Protein AF-0000000070907127 (afdb_homodimer)

Secondary structure (DSSP, 8-state):
--------------EEEEEEEEE-SS-EEEEEEEEETTS-SPEEEEEEEESPPSEEEEEEEES----EEEETTS-SBP----SS----HHHHHHHTTS--TTEEEEEEE-TTSEEEEEEEESS--HHHHTTSEEEEEEEPPTTTS----EEEEEEEEE-S---SS-TTB-TTTS-B---------------TT----------/--------------EEEEEEEEE-SS-EEEEEEEEETTS-SPEEEEEEEESPPSEEEEEEEES----EEEETTS-SBP----SS----HHHHHHHTTS--TTEEEEEEE-TTSEEEEEEEESS--HHHHTTSEEEEEEEPPTTTS----EEEEEEEEE-S---SS-TTB-TTTS-B---------------------------

Foldseek 3Di:
DPPPPVPPPPPQQFKFKKKWFWDDPQKTWMKIWIDGPVLPDWIKIKIKMARAAAFKKWKFWADAQDQVVFPVPQHGGAAQPQVDDPPDPVVCVVVVPPCSLRTPDMFGAHNRRITIDMDTGSRDDLVNRARIKMWIFHQQDPVPRDGPHTDGITGMHTDLAHDPVQVLQPSVRRGRNPPPPPPPPPPPPPVPPPPPVPVPPPD/DPPPPPPPPPPQQFKFKKKWFWDDPQKTWMKIWIDGPVLQDWIKIKIKMARAAAFKKWKFWADAQDQVVFPVPQHGGAAQPQVDDPPDPVVCVVVVPPCSLRTPDMFGAHNRRITIDMDTGSRDDLVNRARIKMWIFHQQDPVPRDGPHTDGITGMHTDLAHDPVQVLQPSVRRGRPPPPPPPPPPPPCPVVPPPPPPVPPDD

Solvent-accessible surface area (backbone atoms only — not comparable to full-atom values): 22478 Å² total; per-residue (Å²): 135,78,76,73,73,65,74,77,69,77,69,67,58,56,51,50,31,30,30,23,56,33,78,50,95,61,39,33,34,42,36,36,36,38,27,46,65,83,72,79,49,50,22,36,38,38,36,41,39,36,54,45,73,58,42,51,22,42,34,28,30,21,56,16,26,26,52,90,60,42,46,75,44,14,66,57,66,24,70,49,72,58,83,63,79,79,59,51,77,70,46,45,63,60,44,68,70,71,66,42,53,22,56,71,55,71,46,70,27,36,90,83,10,38,35,75,49,76,50,73,36,81,69,54,49,68,86,77,42,50,6,8,15,45,34,34,30,33,61,41,34,88,84,74,61,52,41,89,46,65,72,39,50,19,42,24,11,31,30,70,61,53,57,80,88,46,67,40,35,30,61,88,67,39,17,70,58,64,72,66,77,79,62,80,68,76,69,77,68,68,72,74,60,76,71,74,71,72,74,70,76,80,120,135,79,74,72,73,66,75,77,70,77,70,69,57,56,53,49,30,31,31,23,55,33,77,50,96,61,39,32,36,43,35,34,37,39,26,46,66,84,71,79,50,50,22,36,38,38,37,41,39,36,52,45,74,58,42,51,22,44,36,27,30,20,56,16,24,26,52,91,59,42,47,75,43,13,67,56,64,24,68,51,72,58,82,66,79,76,59,52,78,70,46,45,64,61,45,68,72,69,66,44,54,21,57,71,55,72,45,67,26,36,91,83,11,39,34,76,49,75,50,74,34,81,70,57,48,68,87,76,42,50,7,8,16,45,35,33,29,33,61,41,34,87,86,72,63,52,40,89,46,64,74,40,49,17,42,24,12,31,29,72,59,52,56,80,88,46,65,40,35,30,61,89,66,41,19,68,57,63,68,64,76,79,61,76,69,76,69,79,67,69,72,75,58,77,69,75,68,70,76,72,76,76,130

Structure (mmCIF, N/CA/C/O backbone):
data_AF-0000000070907127-model_v1
#
loop_
_entity.id
_entity.type
_entity.pdbx_description
1 polymer 'Superoxide dismutase copper/zinc binding domain-containing protein'
#
loop_
_atom_site.group_PDB
_atom_site.id
_atom_site.type_symbol
_atom_site.label_atom_id
_atom_site.label_alt_id
_atom_site.label_comp_id
_atom_site.label_asym_id
_atom_site.label_entity_id
_atom_site.label_seq_id
_atom_site.pdbx_PDB_ins_code
_atom_site.Cartn_x
_atom_site.Cartn_y
_atom_site.Cartn_z
_atom_site.occupancy
_atom_site.B_iso_or_equiv
_atom_site.auth_seq_id
_atom_site.auth_comp_id
_atom_site.auth_asym_id
_atom_site.auth_atom_id
_atom_site.pdbx_PDB_model_num
ATOM 1 N N . MET A 1 1 ? 32.25 -27.297 39.188 1 33.88 1 MET A N 1
ATOM 2 C CA . MET A 1 1 ? 32.5 -26.453 38 1 33.88 1 MET A CA 1
ATOM 3 C C . MET A 1 1 ? 31.391 -26.609 37 1 33.88 1 MET A C 1
ATOM 5 O O . MET A 1 1 ? 31.422 -27.516 36.156 1 33.88 1 MET A O 1
ATOM 9 N N . PHE A 1 2 ? 30.141 -26.375 37.344 1 38.31 2 PHE A N 1
ATOM 10 C CA . PHE A 1 2 ? 28.938 -26.5 36.531 1 38.31 2 PHE A CA 1
ATOM 11 C C . PHE A 1 2 ? 28.984 -25.547 35.344 1 38.31 2 PHE A C 1
ATOM 13 O O . PHE A 1 2 ? 29.266 -24.359 35.5 1 38.31 2 PHE A O 1
ATOM 20 N N . ALA A 1 3 ? 29.438 -26.109 34.219 1 32.41 3 ALA A N 1
ATOM 21 C CA . ALA A 1 3 ? 29.312 -25.391 32.969 1 32.41 3 ALA A CA 1
ATOM 22 C C . ALA A 1 3 ? 27.953 -24.719 32.844 1 32.41 3 ALA A C 1
ATOM 24 O O . ALA A 1 3 ? 26.922 -25.391 32.938 1 32.41 3 ALA A O 1
ATOM 25 N N . LYS A 1 4 ? 27.781 -23.5 33.375 1 36.31 4 LYS A N 1
ATOM 26 C CA . LYS A 1 4 ? 26.641 -22.656 33 1 36.31 4 LYS A CA 1
ATOM 27 C C . LYS A 1 4 ? 26.266 -22.812 31.547 1 36.31 4 LYS A C 1
ATOM 29 O O . LYS A 1 4 ? 27.078 -22.5 30.656 1 36.31 4 LYS A O 1
ATOM 34 N N . THR A 1 5 ? 25.672 -23.984 31.188 1 36.53 5 THR A N 1
ATOM 35 C CA . THR A 1 5 ? 25.078 -24 29.844 1 36.53 5 THR A CA 1
ATOM 36 C C . THR A 1 5 ? 24.422 -22.6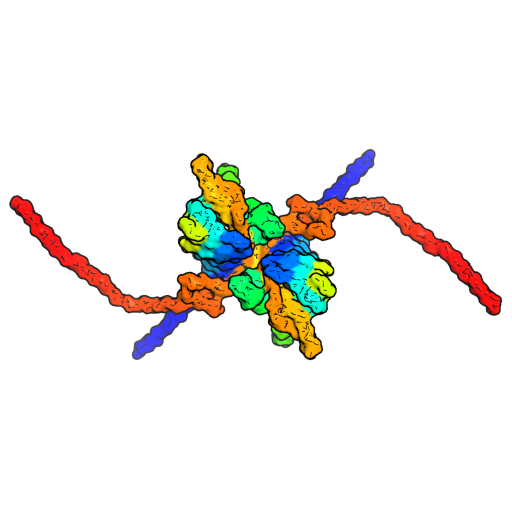56 29.547 1 36.53 5 THR A C 1
ATOM 38 O O . THR A 1 5 ? 23.5 -22.234 30.25 1 36.53 5 THR A O 1
ATOM 41 N N . GLN A 1 6 ? 25.266 -21.672 29.219 1 35.69 6 GLN A N 1
ATOM 42 C CA . GLN A 1 6 ? 24.672 -20.438 28.719 1 35.69 6 GLN A CA 1
ATOM 43 C C . GLN A 1 6 ? 23.453 -20.734 27.844 1 35.69 6 GLN A C 1
ATOM 45 O O . GLN A 1 6 ? 23.5 -21.625 26.984 1 35.69 6 GLN A O 1
ATOM 50 N N . PRO A 1 7 ? 22.234 -20.609 28.312 1 40.16 7 PRO A N 1
ATOM 51 C CA . PRO A 1 7 ? 21.109 -20.734 27.391 1 40.16 7 PRO A CA 1
ATOM 52 C C . PRO A 1 7 ? 21.406 -20.141 26.016 1 40.16 7 PRO A C 1
ATOM 54 O O . PRO A 1 7 ? 22.109 -19.125 25.922 1 40.16 7 PRO A O 1
ATOM 57 N N . ASN A 1 8 ? 21.922 -20.953 25.078 1 36.94 8 ASN A N 1
ATOM 58 C CA . ASN A 1 8 ? 21.984 -20.484 23.703 1 36.94 8 ASN A CA 1
ATOM 59 C C . ASN A 1 8 ? 20.844 -19.531 23.391 1 36.94 8 ASN A C 1
ATOM 61 O O . ASN A 1 8 ? 19.672 -19.906 23.422 1 36.94 8 ASN A O 1
ATOM 65 N N . SER A 1 9 ? 20.734 -18.375 23.922 1 39.22 9 SER A N 1
ATOM 66 C CA . SER A 1 9 ? 19.812 -17.312 23.531 1 39.22 9 SER A CA 1
ATOM 67 C C . SER A 1 9 ? 19.547 -17.328 22.031 1 39.22 9 SER A C 1
ATOM 69 O O . SER A 1 9 ? 20.469 -17.156 21.219 1 39.22 9 SER A O 1
ATOM 71 N N . SER A 1 10 ? 18.891 -18.359 21.484 1 42.34 10 SER A N 1
ATOM 72 C CA . SER A 1 10 ? 18.453 -18.297 20.094 1 42.34 10 SER A CA 1
ATOM 73 C C . SER A 1 10 ? 18.156 -16.875 19.656 1 42.34 10 SER A C 1
ATOM 75 O O . SER A 1 10 ? 17.219 -16.25 20.141 1 42.34 10 SER A O 1
ATOM 77 N N . ALA A 1 11 ? 19.078 -16.031 19.359 1 47.44 11 ALA A N 1
ATOM 78 C CA . ALA A 1 11 ? 19.078 -14.625 18.938 1 47.44 11 ALA A CA 1
ATOM 79 C C . ALA A 1 11 ? 18 -14.359 17.906 1 47.44 11 ALA A C 1
ATOM 81 O O . ALA A 1 11 ? 17.703 -15.211 17.062 1 47.44 11 ALA A O 1
ATOM 82 N N . CYS A 1 12 ? 16.891 -13.773 18.297 1 57.88 12 CYS A N 1
ATOM 83 C CA . CYS A 1 12 ? 15.82 -13.281 17.438 1 57.88 12 CYS A CA 1
ATOM 84 C C . CYS A 1 12 ? 16.391 -12.711 16.141 1 57.88 12 CYS A C 1
ATOM 86 O O . CYS A 1 12 ? 17.203 -11.789 16.172 1 57.88 12 CYS A O 1
ATOM 88 N N . VAL A 1 13 ? 16.469 -13.562 15.039 1 66.19 13 VAL A N 1
ATOM 89 C CA . VAL A 1 13 ? 16.922 -13.07 13.742 1 66.19 13 VAL A CA 1
ATOM 90 C C . VAL A 1 13 ? 15.992 -11.969 13.242 1 66.19 13 VAL A C 1
ATOM 92 O O . VAL A 1 13 ? 14.773 -12.133 13.258 1 66.19 13 VAL A O 1
ATOM 95 N N . PRO A 1 14 ? 16.438 -10.852 13.023 1 78.06 14 PRO A N 1
ATOM 96 C CA . PRO A 1 14 ? 15.602 -9.773 12.5 1 78.06 14 PRO A CA 1
ATOM 97 C C . PRO A 1 14 ? 14.922 -10.133 11.18 1 78.06 14 PRO A C 1
ATOM 99 O O . PRO A 1 14 ? 15.562 -10.719 10.305 1 78.06 14 PRO A O 1
ATOM 102 N N . MET A 1 15 ? 13.578 -9.992 11.133 1 85.69 15 MET A N 1
ATOM 103 C CA . MET A 1 15 ? 12.797 -10.312 9.945 1 85.69 15 MET A CA 1
ATOM 104 C C . MET A 1 15 ? 12.141 -9.055 9.367 1 85.69 15 MET A C 1
ATOM 106 O O . MET A 1 15 ? 11.773 -8.148 10.117 1 85.69 15 MET A O 1
ATOM 110 N N . THR A 1 16 ? 12.141 -8.953 8.062 1 91 16 THR A N 1
ATOM 111 C CA . THR A 1 16 ? 11.305 -7.977 7.371 1 91 16 THR A CA 1
ATOM 112 C C . THR A 1 16 ? 9.961 -8.594 6.98 1 91 16 THR A C 1
ATOM 114 O O . THR A 1 16 ? 9.922 -9.68 6.402 1 91 16 THR A O 1
ATOM 117 N N . ILE A 1 17 ? 8.883 -7.965 7.422 1 93.69 17 ILE A N 1
ATOM 118 C CA . ILE A 1 17 ? 7.535 -8.477 7.18 1 93.69 17 ILE A CA 1
ATOM 119 C C . ILE A 1 17 ? 6.746 -7.48 6.336 1 93.69 17 ILE A C 1
ATOM 121 O O . ILE A 1 17 ? 6.816 -6.273 6.566 1 93.69 17 ILE A O 1
ATOM 125 N N . ALA A 1 18 ? 6.035 -8 5.379 1 96.81 18 ALA A N 1
ATOM 126 C CA . ALA A 1 18 ? 5.145 -7.195 4.547 1 96.81 18 ALA A CA 1
ATOM 127 C C . ALA A 1 18 ? 3.797 -7.883 4.359 1 96.81 18 ALA A C 1
ATOM 129 O O . ALA A 1 18 ? 3.656 -9.078 4.637 1 96.81 18 ALA A O 1
ATOM 130 N N . VAL A 1 19 ? 2.822 -7.078 3.959 1 97.69 19 VAL A N 1
ATOM 131 C CA . VAL A 1 19 ? 1.475 -7.602 3.764 1 97.69 19 VAL A CA 1
ATOM 132 C C . VAL A 1 19 ? 0.818 -6.91 2.57 1 97.69 19 VAL A C 1
ATOM 134 O O . VAL A 1 19 ? 1.073 -5.73 2.312 1 97.69 19 VAL A O 1
ATOM 137 N N . ALA A 1 20 ? 0.044 -7.582 1.874 1 98.25 20 ALA A N 1
ATOM 138 C CA . ALA A 1 20 ? -0.856 -7.074 0.843 1 98.25 20 ALA A CA 1
ATOM 139 C C . ALA A 1 20 ? -2.289 -7.539 1.087 1 98.25 20 ALA A C 1
ATOM 141 O O . ALA A 1 20 ? -2.549 -8.742 1.2 1 98.25 20 ALA A O 1
ATOM 142 N N . GLU A 1 21 ? -3.178 -6.602 1.126 1 97.31 21 GLU A N 1
ATOM 143 C CA . GLU A 1 21 ? -4.566 -6.934 1.434 1 97.31 21 GLU A CA 1
ATOM 144 C C . GLU A 1 21 ? -5.48 -6.637 0.249 1 97.31 21 GLU A C 1
ATOM 146 O O . GLU A 1 21 ? -5.547 -5.5 -0.22 1 97.31 21 GLU A O 1
ATOM 151 N N . PHE A 1 22 ? -6.109 -7.699 -0.239 1 96.94 22 PHE A N 1
ATOM 152 C CA . PHE A 1 22 ? -7.184 -7.535 -1.209 1 96.94 22 PHE A CA 1
ATOM 153 C C . PHE A 1 22 ? -8.484 -7.129 -0.518 1 96.94 22 PHE A C 1
ATOM 155 O O . PHE A 1 22 ? -8.977 -7.844 0.356 1 96.94 22 PHE A O 1
ATOM 162 N N . LYS A 1 23 ? -9.039 -5.992 -0.973 1 92.56 23 LYS A N 1
ATOM 163 C CA . LYS A 1 23 ? -10.219 -5.457 -0.309 1 92.56 23 LYS A CA 1
ATOM 164 C C . LYS A 1 23 ? -11.336 -5.188 -1.312 1 92.56 23 LYS A C 1
ATOM 166 O O . LYS A 1 23 ? -12.188 -4.32 -1.089 1 92.56 23 LYS A O 1
ATOM 171 N N . GLY A 1 24 ? -11.375 -5.816 -2.332 1 89.81 24 GLY A N 1
ATOM 172 C CA . GLY A 1 24 ? -12.406 -5.598 -3.328 1 89.81 24 GLY A CA 1
ATOM 173 C C . GLY A 1 24 ? -13.734 -6.23 -2.959 1 89.81 24 GLY A C 1
ATOM 174 O O . GLY A 1 24 ? -13.812 -7.027 -2.02 1 89.81 24 GLY A O 1
ATOM 175 N N . PRO A 1 25 ? -14.742 -5.832 -3.629 1 90 25 PRO A N 1
ATOM 176 C CA . PRO A 1 25 ? -16.078 -6.367 -3.346 1 90 25 PRO A CA 1
ATOM 177 C C . PRO A 1 25 ? -16.172 -7.867 -3.617 1 90 25 PRO A C 1
ATOM 179 O O . PRO A 1 25 ? -16.922 -8.57 -2.928 1 90 25 PRO A O 1
ATOM 182 N N . ASP A 1 26 ? -15.453 -8.359 -4.562 1 93.12 26 ASP A N 1
ATOM 183 C CA . ASP A 1 26 ? -15.555 -9.773 -4.918 1 93.12 26 ASP A CA 1
ATOM 184 C C . ASP A 1 26 ? -14.383 -10.562 -4.344 1 93.12 26 ASP A C 1
ATOM 186 O O . ASP A 1 26 ? -14.578 -11.594 -3.693 1 93.12 26 ASP A O 1
ATOM 190 N N . VAL A 1 27 ? -13.227 -10.023 -4.57 1 96.44 27 VAL A N 1
ATOM 191 C CA . VAL A 1 27 ? -12.008 -10.711 -4.152 1 96.44 27 VAL A CA 1
ATOM 192 C C . VAL A 1 27 ? -11.477 -10.086 -2.867 1 96.44 27 VAL A C 1
ATOM 194 O O . VAL A 1 27 ? -11.242 -8.875 -2.811 1 96.44 27 VAL A O 1
ATOM 197 N N . HIS A 1 28 ? -11.32 -10.859 -1.844 1 96.69 28 HIS A N 1
ATOM 198 C CA . HIS A 1 28 ? -10.758 -10.406 -0.574 1 96.69 28 HIS A CA 1
ATOM 199 C C . HIS A 1 28 ? -9.773 -11.43 -0.014 1 96.69 28 HIS A C 1
ATOM 201 O O . HIS A 1 28 ? -9.852 -12.617 -0.341 1 96.69 28 HIS A O 1
ATOM 207 N N . GLY A 1 29 ? -8.805 -10.938 0.742 1 96.62 29 GLY A N 1
ATOM 208 C CA . GLY A 1 29 ? -7.816 -11.82 1.335 1 96.62 29 GLY A CA 1
ATOM 209 C C . GLY A 1 29 ? -6.504 -11.117 1.647 1 96.62 29 GLY A C 1
ATOM 210 O O . GLY A 1 29 ? -6.414 -9.891 1.57 1 96.62 29 GLY A O 1
ATOM 211 N N . VAL A 1 30 ? -5.535 -11.961 2.1 1 96.75 30 VAL A N 1
ATOM 212 C CA . VAL A 1 30 ? -4.273 -11.398 2.572 1 96.75 30 VAL A CA 1
ATOM 213 C C . VAL A 1 30 ? -3.107 -12.242 2.061 1 96.75 30 VAL A C 1
ATOM 215 O O . VAL A 1 30 ? -3.186 -13.469 2.043 1 96.75 30 VAL A O 1
ATOM 218 N N . VAL A 1 31 ? -2.111 -11.586 1.632 1 97.19 31 VAL A N 1
ATOM 219 C CA . VAL A 1 31 ? -0.814 -12.188 1.335 1 97.19 31 VAL A CA 1
ATOM 220 C C . VAL A 1 31 ? 0.24 -11.641 2.295 1 97.19 31 VAL A C 1
ATOM 222 O O . VAL A 1 31 ? 0.372 -10.43 2.457 1 97.19 31 VAL A O 1
ATOM 225 N N . ARG A 1 32 ? 0.976 -12.492 2.922 1 96.31 32 ARG A N 1
ATOM 226 C CA . ARG A 1 32 ? 2.041 -12.078 3.828 1 96.31 32 ARG A CA 1
ATOM 227 C C . ARG A 1 32 ? 3.404 -12.523 3.312 1 96.31 32 ARG A C 1
ATOM 229 O O . ARG A 1 32 ? 3.547 -13.641 2.809 1 96.31 32 ARG A O 1
ATOM 236 N N . PHE A 1 33 ? 4.355 -11.688 3.477 1 94.38 33 PHE A N 1
ATOM 237 C CA . PHE A 1 33 ? 5.75 -11.938 3.125 1 94.38 33 PHE A CA 1
ATOM 238 C C . PHE A 1 33 ? 6.641 -11.859 4.359 1 94.38 33 PHE A C 1
ATOM 240 O O . PHE A 1 33 ? 6.457 -10.992 5.211 1 94.38 33 PHE A O 1
ATOM 247 N N . ALA A 1 34 ? 7.586 -12.719 4.422 1 91.62 34 ALA A N 1
ATOM 248 C CA . ALA A 1 34 ? 8.57 -12.695 5.5 1 91.62 34 ALA A CA 1
ATOM 249 C C . ALA A 1 34 ? 9.953 -13.086 4.992 1 91.62 34 ALA A C 1
ATOM 251 O O . ALA A 1 34 ? 10.094 -14.031 4.215 1 91.62 34 ALA A O 1
ATOM 252 N N . GLN A 1 35 ? 10.891 -12.328 5.41 1 89.94 35 GLN A N 1
ATOM 253 C CA . GLN A 1 35 ? 12.258 -12.555 4.965 1 89.94 35 GLN A CA 1
ATOM 254 C C . GLN A 1 35 ? 13.258 -12.18 6.051 1 89.94 35 GLN A C 1
ATOM 256 O O . GLN A 1 35 ? 13.133 -11.125 6.684 1 89.94 35 GLN A O 1
ATOM 261 N N . GLU A 1 36 ? 14.227 -13.016 6.199 1 83.38 36 GLU A N 1
ATOM 262 C CA . GLU A 1 36 ? 15.289 -12.711 7.152 1 83.38 36 GLU A CA 1
ATOM 263 C C . GLU A 1 36 ? 16.203 -11.609 6.621 1 83.38 36 GLU A C 1
ATOM 265 O O . GLU A 1 36 ? 16.531 -11.586 5.434 1 83.38 36 GLU A O 1
ATOM 270 N N . ASN A 1 37 ? 16.625 -10.672 7.465 1 77.06 37 ASN A N 1
ATOM 271 C CA . ASN A 1 37 ? 17.422 -9.523 7.062 1 77.06 37 ASN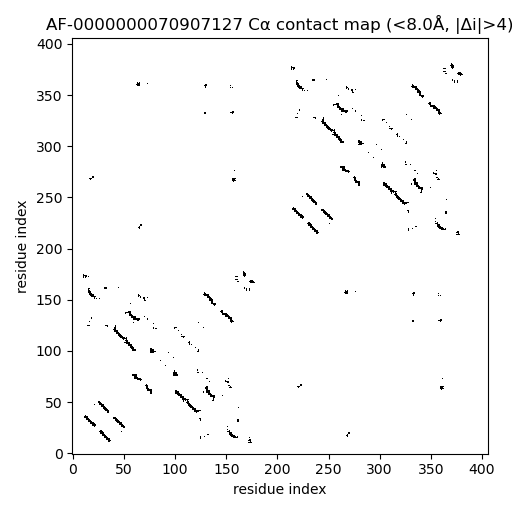 A CA 1
ATOM 272 C C . ASN A 1 37 ? 18.844 -9.945 6.672 1 77.06 37 ASN A C 1
ATOM 274 O O . ASN A 1 37 ? 19.562 -9.18 6.047 1 77.06 37 ASN A O 1
ATOM 278 N N . SER A 1 38 ? 19.25 -11.062 7.008 1 66.19 38 SER A N 1
ATOM 279 C CA . SER A 1 38 ? 20.609 -11.477 6.688 1 66.19 38 SER A CA 1
ATOM 280 C C . SER A 1 38 ? 20.812 -11.602 5.18 1 66.19 38 SER A C 1
ATOM 282 O O . SER A 1 38 ? 21.953 -11.625 4.699 1 66.19 38 SER A O 1
ATOM 284 N N . GLY A 1 39 ? 19.828 -11.281 4.273 1 61.47 39 GLY A N 1
ATOM 285 C CA . GLY A 1 39 ? 19.891 -11.312 2.82 1 61.47 39 GLY A CA 1
ATOM 286 C C . GLY A 1 39 ? 20.078 -12.711 2.26 1 61.47 39 GLY A C 1
ATOM 287 O O . GLY A 1 39 ? 20.094 -12.898 1.042 1 61.47 39 GLY A O 1
ATOM 288 N N . LEU A 1 40 ? 20.297 -13.641 3.1 1 59.34 40 LEU A N 1
ATOM 289 C CA . LEU A 1 40 ? 20.641 -14.977 2.627 1 59.34 40 LEU A CA 1
ATOM 290 C C . LEU A 1 40 ? 19.391 -15.836 2.48 1 59.34 40 LEU A C 1
ATOM 292 O O . LEU A 1 40 ? 19.438 -16.922 1.898 1 59.34 40 LEU A O 1
ATOM 296 N N . GLN A 1 41 ? 18.297 -15.234 2.902 1 67.44 41 GLN A N 1
ATOM 297 C CA . GLN A 1 41 ? 17.188 -16.188 2.963 1 67.44 41 GLN A CA 1
ATOM 298 C C . GLN A 1 41 ? 16.094 -15.82 1.961 1 67.44 41 GLN A C 1
ATOM 300 O O . GLN A 1 41 ? 15.906 -14.641 1.642 1 67.44 41 GLN A O 1
ATOM 305 N N . GLU A 1 42 ? 15.43 -16.906 1.527 1 85.75 42 GLU A N 1
ATOM 306 C CA . GLU A 1 42 ? 14.281 -16.828 0.628 1 85.75 42 GLU A CA 1
ATOM 307 C C . GLU A 1 42 ? 13.117 -16.094 1.275 1 85.75 42 GLU A C 1
ATOM 309 O O . GLU A 1 42 ? 13 -16.062 2.502 1 85.75 42 GLU A O 1
ATOM 314 N N . CYS A 1 43 ? 12.414 -15.484 0.548 1 91.19 43 CYS A N 1
ATOM 315 C CA . CYS A 1 43 ? 11.188 -14.828 1 1 91.19 43 CYS A CA 1
ATOM 316 C C . CYS A 1 43 ? 10.055 -15.836 1.133 1 91.19 43 CYS A C 1
ATOM 318 O O . CYS A 1 43 ? 9.727 -16.547 0.177 1 91.19 43 CYS A O 1
ATOM 320 N N . SER A 1 44 ? 9.555 -15.93 2.309 1 92.25 44 SER A N 1
ATOM 321 C CA . SER A 1 44 ? 8.367 -16.75 2.508 1 92.25 44 SER A CA 1
ATOM 322 C C . SER A 1 44 ? 7.102 -15.977 2.16 1 92.25 44 SER A C 1
ATOM 324 O O . SER A 1 44 ? 6.969 -14.797 2.506 1 92.25 44 SER A O 1
ATOM 326 N N . ILE A 1 45 ? 6.172 -16.656 1.44 1 94.75 45 ILE A N 1
ATOM 327 C CA . ILE A 1 45 ? 4.926 -16.031 1.017 1 94.75 45 ILE A CA 1
ATOM 328 C C . ILE A 1 45 ? 3.74 -16.891 1.447 1 94.75 45 ILE A C 1
ATOM 330 O O . ILE A 1 45 ? 3.693 -18.078 1.148 1 94.75 45 ILE A O 1
ATOM 334 N N . GLU A 1 46 ? 2.828 -16.312 2.158 1 95 46 GLU A N 1
ATOM 335 C CA . GLU A 1 46 ? 1.577 -16.938 2.566 1 95 46 GLU A CA 1
ATOM 336 C C . GLU A 1 46 ? 0.372 -16.172 2.025 1 95 46 GLU A C 1
ATOM 338 O O . GLU A 1 46 ? 0.248 -14.969 2.24 1 95 46 GLU A O 1
ATOM 343 N N . ALA A 1 47 ? -0.521 -16.938 1.387 1 96.5 47 ALA A N 1
ATOM 344 C CA . ALA A 1 47 ? -1.688 -16.297 0.796 1 96.5 47 ALA A CA 1
ATOM 345 C C . ALA A 1 47 ? -2.977 -17 1.211 1 96.5 47 ALA A C 1
ATOM 347 O O . ALA A 1 47 ? -3.055 -18.234 1.18 1 96.5 47 ALA A O 1
ATOM 348 N N . VAL A 1 48 ? -3.941 -16.219 1.66 1 96.5 48 VAL A N 1
ATOM 349 C CA . VAL A 1 48 ? -5.32 -16.641 1.883 1 96.5 48 VAL A CA 1
ATOM 350 C C . VAL A 1 48 ? -6.273 -15.688 1.167 1 96.5 48 VAL A C 1
ATOM 352 O O . VAL A 1 48 ? -6.398 -14.523 1.55 1 96.5 48 VAL A O 1
ATOM 355 N N . ILE A 1 49 ? -6.941 -16.203 0.121 1 97.31 49 ILE A N 1
ATOM 356 C CA . ILE A 1 49 ? -7.742 -15.336 -0.733 1 97.31 49 ILE A CA 1
ATOM 357 C C . ILE A 1 49 ? -9.078 -16 -1.038 1 97.31 49 ILE A C 1
ATOM 359 O O . ILE A 1 49 ? -9.141 -17.219 -1.261 1 97.31 49 ILE A O 1
ATOM 363 N N . ASP A 1 50 ? -10.07 -15.242 -1.111 1 98 50 ASP A N 1
ATOM 364 C CA . ASP A 1 50 ? -11.422 -15.688 -1.418 1 98 50 ASP A CA 1
ATOM 365 C C . ASP A 1 50 ? -12.016 -14.875 -2.568 1 98 50 ASP A C 1
ATOM 367 O O . ASP A 1 50 ? -11.609 -13.742 -2.811 1 98 50 ASP A O 1
ATOM 371 N N . GLY A 1 51 ? -13 -15.539 -3.291 1 97.75 51 GLY A N 1
ATOM 372 C CA . GLY A 1 51 ? -13.805 -14.812 -4.262 1 97.75 51 GLY A CA 1
ATOM 373 C C . GLY A 1 51 ? -13.289 -14.945 -5.68 1 97.75 51 GLY A C 1
ATOM 374 O O . GLY A 1 51 ? -13.75 -14.234 -6.578 1 97.75 51 GLY A O 1
ATOM 375 N N . LEU A 1 52 ? -12.375 -15.844 -5.848 1 96.19 52 LEU A N 1
ATOM 376 C CA . LEU A 1 52 ? -11.859 -16.094 -7.188 1 96.19 52 LEU A CA 1
ATOM 377 C C . LEU A 1 52 ? -12.648 -17.203 -7.879 1 96.19 52 LEU A C 1
ATOM 379 O O . LEU A 1 52 ? -13.227 -18.062 -7.211 1 96.19 52 LEU A O 1
ATOM 383 N N . ALA A 1 53 ? -12.703 -17.094 -9.203 1 94.81 53 ALA A N 1
ATOM 384 C CA . ALA A 1 53 ? -13.266 -18.219 -9.938 1 94.81 53 ALA A CA 1
ATOM 385 C C . ALA A 1 53 ? -12.445 -19.484 -9.711 1 94.81 53 ALA A C 1
ATOM 387 O O . ALA A 1 53 ? -11.219 -19.438 -9.641 1 94.81 53 ALA A O 1
ATOM 388 N N . PRO A 1 54 ? -13.148 -20.609 -9.641 1 95.12 54 PRO A N 1
ATOM 389 C CA . PRO A 1 54 ? -12.406 -21.859 -9.461 1 95.12 54 PRO A CA 1
ATOM 390 C C . PRO A 1 54 ? -11.43 -22.141 -10.602 1 95.12 54 PRO A C 1
ATOM 392 O O . PRO A 1 54 ? -11.727 -21.844 -11.758 1 95.12 54 PRO A O 1
ATOM 395 N N . GLY A 1 55 ? -10.242 -22.781 -10.25 1 93 55 GLY A N 1
ATOM 396 C CA . GLY A 1 55 ? -9.25 -23.109 -11.25 1 93 55 GLY A CA 1
ATOM 397 C C . GLY A 1 55 ? -7.898 -22.469 -10.992 1 93 55 GLY A C 1
ATOM 398 O O . GLY A 1 55 ? -7.652 -21.953 -9.898 1 93 55 GLY A O 1
ATOM 399 N N . ALA A 1 56 ? -7.02 -22.484 -11.945 1 91.75 56 ALA A N 1
ATOM 400 C CA . ALA A 1 56 ? -5.656 -21.969 -11.805 1 91.75 56 ALA A CA 1
ATOM 401 C C . ALA A 1 56 ? -5.582 -20.5 -12.188 1 91.75 56 ALA A C 1
ATOM 403 O O . ALA A 1 56 ? -6.078 -20.094 -13.242 1 91.75 56 ALA A O 1
ATOM 404 N N . HIS A 1 57 ? -5.055 -19.75 -11.297 1 93.31 57 HIS A N 1
ATOM 405 C CA . HIS A 1 57 ? -4.809 -18.344 -11.531 1 93.31 57 HIS A CA 1
ATOM 406 C C . HIS A 1 57 ? -3.32 -18.016 -11.453 1 93.31 57 HIS A C 1
ATOM 408 O O . HIS A 1 57 ? -2.635 -18.453 -10.523 1 93.31 57 HIS A O 1
ATOM 414 N N . GLY A 1 58 ? -2.779 -17.25 -12.391 1 91.88 58 GLY A N 1
ATOM 415 C CA . GLY A 1 58 ? -1.464 -16.656 -12.203 1 91.88 58 GLY A CA 1
ATOM 416 C C . GLY A 1 58 ? -1.477 -15.445 -11.297 1 91.88 58 GLY A C 1
ATOM 417 O O . GLY A 1 58 ? -2.525 -14.836 -11.086 1 91.88 58 GLY A O 1
ATOM 418 N N . TRP A 1 59 ? -0.418 -15.133 -10.75 1 94.38 59 TRP A N 1
ATOM 419 C CA . TRP A 1 59 ? -0.248 -13.898 -9.984 1 94.38 59 TRP A CA 1
ATOM 420 C C . TRP A 1 59 ? 1.203 -13.43 -10.023 1 94.38 59 TRP A C 1
ATOM 422 O O . TRP A 1 59 ? 2.111 -14.227 -10.281 1 94.38 59 TRP A O 1
ATOM 432 N N . ALA A 1 60 ? 1.376 -12.141 -9.844 1 94.56 60 ALA A N 1
ATOM 433 C CA . ALA A 1 60 ? 2.693 -11.531 -9.977 1 94.56 60 ALA A CA 1
ATOM 434 C C . ALA A 1 60 ? 2.77 -10.219 -9.203 1 94.56 60 ALA A C 1
ATOM 436 O O . ALA A 1 60 ? 1.742 -9.656 -8.812 1 94.56 60 ALA A O 1
ATOM 437 N N . VAL A 1 61 ? 4.012 -9.82 -8.984 1 96.69 61 VAL A N 1
ATOM 438 C CA . VAL A 1 61 ? 4.254 -8.469 -8.484 1 96.69 61 VAL A CA 1
ATOM 439 C C . VAL A 1 61 ? 4.371 -7.5 -9.664 1 96.69 61 VAL A C 1
ATOM 441 O O . VAL A 1 61 ? 5.125 -7.742 -10.602 1 96.69 61 VAL A O 1
ATOM 444 N N . HIS A 1 62 ? 3.607 -6.469 -9.609 1 96.06 62 HIS A N 1
ATOM 445 C CA . HIS A 1 62 ? 3.641 -5.445 -10.648 1 96.06 62 HIS A CA 1
ATOM 446 C C . HIS A 1 62 ? 4.383 -4.203 -10.172 1 96.06 62 HIS A C 1
ATOM 448 O O . HIS A 1 62 ? 4.605 -4.027 -8.977 1 96.06 62 HIS A O 1
ATOM 454 N N . GLU A 1 63 ? 4.73 -3.414 -11.039 1 94.38 63 GLU A N 1
ATOM 455 C CA . GLU A 1 63 ? 5.648 -2.299 -10.836 1 94.38 63 GLU A CA 1
ATOM 456 C C . GLU A 1 63 ? 5.055 -1.26 -9.891 1 94.38 63 GLU A C 1
ATOM 458 O O . GLU A 1 63 ? 5.762 -0.702 -9.055 1 94.38 63 GLU A O 1
ATOM 463 N N . TYR A 1 64 ? 3.77 -0.972 -10.008 1 96.19 64 TYR A N 1
ATOM 464 C CA . TYR A 1 64 ? 3.154 0.086 -9.211 1 96.19 64 TYR A CA 1
ATOM 465 C C . TYR A 1 64 ? 2.109 -0.483 -8.258 1 96.19 64 TYR A C 1
ATOM 467 O O . TYR A 1 64 ? 1.511 -1.525 -8.539 1 96.19 64 TYR A O 1
ATOM 475 N N . GLY A 1 65 ? 1.949 0.205 -7.137 1 98.31 65 GLY A N 1
ATOM 476 C CA . GLY A 1 65 ? 0.857 -0.068 -6.215 1 98.31 65 GLY A CA 1
ATOM 477 C C . GLY A 1 65 ? -0.299 0.904 -6.355 1 98.31 65 GLY A C 1
ATOM 478 O O . GLY A 1 65 ? -1.188 0.948 -5.504 1 98.31 65 GLY A O 1
ATOM 479 N N . ASP A 1 66 ? -0.28 1.753 -7.434 1 96.5 66 ASP A N 1
ATOM 480 C CA . ASP A 1 66 ? -1.4 2.627 -7.762 1 96.5 66 ASP A CA 1
ATOM 481 C C . ASP A 1 66 ? -2.633 1.817 -8.156 1 96.5 66 ASP A C 1
ATOM 483 O O . ASP A 1 66 ? -2.613 1.1 -9.164 1 96.5 66 ASP A O 1
ATOM 487 N N . LEU A 1 67 ? -3.67 1.98 -7.352 1 96.75 67 LEU A N 1
ATOM 488 C CA . LEU A 1 67 ? -4.883 1.218 -7.633 1 96.75 67 LEU A CA 1
ATOM 489 C C . LEU A 1 67 ? -6.047 2.148 -7.961 1 96.75 67 LEU A C 1
ATOM 491 O O . LEU A 1 67 ? -7.207 1.794 -7.742 1 96.75 67 LEU A O 1
ATOM 495 N N . THR A 1 68 ? -5.758 3.322 -8.383 1 92.19 68 THR A N 1
ATOM 496 C CA . THR A 1 68 ? -6.805 4.297 -8.672 1 92.19 68 THR A CA 1
ATOM 497 C C . THR A 1 68 ? -7.695 3.811 -9.812 1 92.19 68 THR A C 1
ATOM 499 O O . THR A 1 68 ? -8.852 4.23 -9.922 1 92.19 68 THR A O 1
ATOM 502 N N . ARG A 1 69 ? -7.223 2.904 -10.648 1 92.75 69 ARG A N 1
ATOM 503 C CA . ARG A 1 69 ? -8.023 2.209 -11.648 1 92.75 69 ARG A CA 1
ATOM 504 C C . ARG A 1 69 ? -7.98 0.7 -11.438 1 92.75 69 ARG A C 1
ATOM 506 O O . ARG A 1 69 ? -7.93 -0.068 -12.398 1 92.75 69 ARG A O 1
ATOM 513 N N . GLY A 1 70 ? -7.902 0.36 -10.188 1 93.88 70 GLY A N 1
ATOM 514 C CA . GLY A 1 70 ? -7.77 -1.054 -9.875 1 93.88 70 GLY A CA 1
ATOM 515 C C . GLY A 1 70 ? -6.469 -1.653 -10.375 1 93.88 70 GLY A C 1
ATOM 516 O O . GLY A 1 70 ? -5.422 -1.004 -10.328 1 93.88 70 GLY A O 1
ATOM 517 N N . ALA A 1 71 ? -6.633 -2.857 -10.883 1 95.31 71 ALA A N 1
ATOM 518 C CA . ALA A 1 71 ? -5.441 -3.578 -11.32 1 95.31 71 ALA A CA 1
ATOM 519 C C . ALA A 1 71 ? -4.875 -2.975 -12.602 1 95.31 71 ALA A C 1
ATOM 521 O O . ALA A 1 71 ? -3.73 -3.246 -12.977 1 95.31 71 ALA A O 1
ATOM 522 N N . LEU A 1 72 ? -5.613 -2.135 -13.242 1 91.31 72 LEU A N 1
ATOM 523 C CA . LEU A 1 72 ? -5.203 -1.575 -14.531 1 91.31 72 LEU A CA 1
ATOM 524 C C . LEU A 1 72 ? -4.113 -0.524 -14.336 1 91.31 72 LEU A C 1
ATOM 526 O O . LEU A 1 72 ? -3.385 -0.203 -15.281 1 91.31 72 LEU A O 1
ATOM 530 N N . SER A 1 73 ? -3.947 0.028 -13.188 1 94.19 73 SER A N 1
ATOM 531 C CA . SER A 1 73 ? -2.979 1.094 -12.961 1 94.19 73 SER A CA 1
ATOM 532 C C . SER A 1 73 ? -1.724 0.562 -12.273 1 94.19 73 SER A C 1
ATOM 534 O O . SER A 1 73 ? -0.905 1.339 -11.781 1 94.19 73 SER A O 1
ATOM 536 N N . THR A 1 74 ? -1.514 -0.737 -12.336 1 96.06 74 THR A N 1
ATOM 537 C CA . THR A 1 74 ? -0.394 -1.32 -11.609 1 96.06 74 THR A CA 1
ATOM 538 C C . THR A 1 74 ? 0.84 -1.418 -12.5 1 96.06 74 THR A C 1
ATOM 540 O O . THR A 1 74 ? 1.922 -1.782 -12.031 1 96.06 74 THR A O 1
ATOM 543 N N . GLY A 1 75 ? 0.729 -1.079 -13.781 1 93.06 75 GLY A N 1
ATOM 544 C CA . GLY A 1 75 ? 1.865 -1.19 -14.688 1 93.06 75 GLY A CA 1
ATOM 545 C C . GLY A 1 75 ? 2.242 -2.627 -14.992 1 93.06 75 GLY A C 1
ATOM 546 O O . GLY A 1 75 ? 1.476 -3.551 -14.711 1 93.06 75 GLY A O 1
ATOM 547 N N . PRO A 1 76 ? 3.389 -2.838 -15.609 1 90.25 76 PRO A N 1
ATOM 548 C CA . PRO A 1 76 ? 3.807 -4.191 -15.984 1 90.25 76 PRO A CA 1
ATOM 549 C C . PRO A 1 76 ? 4.281 -5.016 -14.789 1 90.25 76 PRO A C 1
ATOM 551 O O . PRO A 1 76 ? 4.609 -4.453 -13.742 1 90.25 76 PRO A O 1
ATOM 554 N N . ALA A 1 77 ? 4.246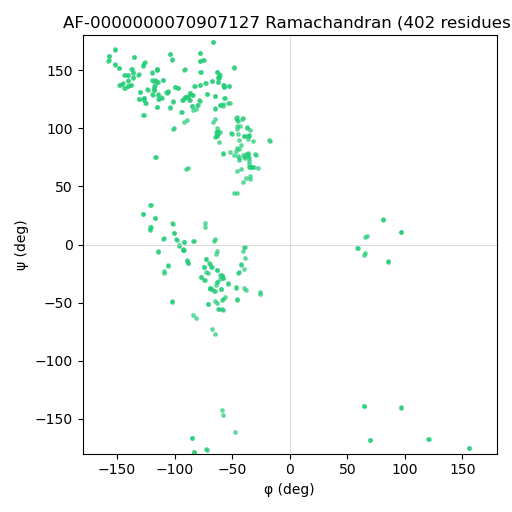 -6.309 -14.992 1 90.06 77 ALA A N 1
ATOM 555 C CA . ALA A 1 77 ? 4.867 -7.164 -13.984 1 90.06 77 ALA A CA 1
ATOM 556 C C . ALA A 1 77 ? 6.34 -6.805 -13.797 1 90.06 77 ALA A C 1
ATOM 558 O O . ALA A 1 77 ? 7.043 -6.516 -14.766 1 90.06 77 ALA A O 1
ATOM 559 N N . SER A 1 78 ? 6.75 -6.77 -12.539 1 88 78 SER A N 1
ATOM 560 C CA . SER A 1 78 ? 8.094 -6.34 -12.188 1 88 78 SER A CA 1
ATOM 561 C C . SER A 1 78 ? 9.141 -7.332 -12.672 1 88 78 SER A C 1
ATOM 563 O O . SER A 1 78 ? 8.906 -8.539 -12.68 1 88 78 SER A O 1
ATOM 565 N N . ASN A 1 79 ? 10.273 -6.727 -13.164 1 77.25 79 ASN A N 1
ATOM 566 C CA . ASN A 1 79 ? 11.461 -7.527 -13.445 1 77.25 79 ASN A CA 1
ATOM 567 C C . ASN A 1 79 ? 12.5 -7.402 -12.336 1 77.25 79 ASN A C 1
ATOM 569 O O . ASN A 1 79 ? 12.914 -6.293 -11.984 1 77.25 79 ASN A O 1
ATOM 573 N N . PHE A 1 80 ? 12.641 -8.289 -11.445 1 63.97 80 PHE A N 1
ATOM 574 C CA . PHE A 1 80 ? 13.648 -8.188 -10.398 1 63.97 80 PHE A CA 1
ATOM 575 C C . PHE A 1 80 ? 14.992 -8.703 -10.891 1 63.97 80 PHE A C 1
ATOM 577 O O . PHE A 1 80 ? 15.055 -9.68 -11.633 1 63.97 80 PHE A O 1
ATOM 584 N N . PRO A 1 81 ? 16 -7.742 -10.945 1 51.88 81 PRO A N 1
ATOM 585 C CA . PRO A 1 81 ? 17.297 -8.305 -11.359 1 51.88 81 PRO A CA 1
ATOM 586 C C . PRO A 1 81 ? 17.625 -9.609 -10.641 1 51.88 81 PRO A C 1
ATOM 588 O O . PRO A 1 81 ? 17.344 -9.75 -9.445 1 51.88 81 PRO A O 1
ATOM 591 N N . SER A 1 82 ? 17.562 -10.68 -11.219 1 45.16 82 SER A N 1
ATOM 592 C CA . SER A 1 82 ? 18.203 -11.828 -10.586 1 45.16 82 SER A CA 1
ATOM 593 C C . SER A 1 82 ? 19.531 -11.453 -9.953 1 45.16 82 SER A C 1
ATOM 595 O O . SER A 1 82 ? 20.328 -10.727 -10.555 1 45.16 82 SER A O 1
ATOM 597 N N . SER A 1 83 ? 19.469 -11.141 -8.727 1 42.5 83 SER A N 1
ATOM 598 C CA . SER A 1 83 ? 20.812 -10.953 -8.211 1 42.5 83 SER A CA 1
ATOM 599 C C . SER A 1 83 ? 21.828 -11.75 -9.016 1 42.5 83 SER A C 1
ATOM 601 O O . SER A 1 83 ? 23.047 -11.641 -8.789 1 42.5 83 SER A O 1
ATOM 603 N N . ALA A 1 84 ? 21.531 -12.953 -9.406 1 43.22 84 ALA A N 1
ATOM 604 C CA . ALA A 1 84 ? 22.688 -13.609 -9.992 1 43.22 84 ALA A CA 1
ATOM 605 C C . ALA A 1 84 ? 23.234 -12.82 -11.18 1 43.22 84 ALA A C 1
ATOM 607 O O . ALA A 1 84 ? 22.781 -11.703 -11.445 1 43.22 84 ALA A O 1
ATOM 608 N N . ASN A 1 85 ? 23.828 -13.602 -12.281 1 39.31 85 ASN A N 1
ATOM 609 C CA . ASN A 1 85 ? 24.719 -13.266 -13.391 1 39.31 85 ASN A CA 1
ATOM 610 C C . ASN A 1 85 ? 24.062 -12.312 -14.375 1 39.31 85 ASN A C 1
ATOM 612 O O . ASN A 1 85 ? 22.875 -12.453 -14.695 1 39.31 85 ASN A O 1
ATOM 616 N N . SER A 1 86 ? 24.5 -11 -14.398 1 43.41 86 SER A N 1
ATOM 617 C CA . SER A 1 86 ? 24.312 -10.148 -15.57 1 43.41 86 SER A CA 1
ATOM 618 C C . SER A 1 86 ? 24.016 -10.984 -16.812 1 43.41 86 SER A C 1
ATOM 620 O O . SER A 1 86 ? 24.891 -11.695 -17.312 1 43.41 86 SER A O 1
ATOM 622 N N . PRO A 1 87 ? 22.766 -11.297 -17.141 1 46.19 87 PRO A N 1
ATOM 623 C CA . PRO A 1 87 ? 22.734 -12.102 -18.359 1 46.19 87 PRO A CA 1
ATOM 624 C C . PRO A 1 87 ? 23.5 -11.438 -19.516 1 46.19 87 PRO A C 1
ATOM 626 O O . PRO A 1 87 ? 23.641 -10.219 -19.547 1 46.19 87 PRO A O 1
ATOM 629 N N . THR A 1 88 ? 24.266 -12.164 -20.234 1 48.19 88 THR A N 1
ATOM 630 C CA . THR A 1 88 ? 24.875 -11.703 -21.469 1 48.19 88 THR A CA 1
ATOM 631 C C . THR A 1 88 ? 23.844 -11.039 -22.375 1 48.19 88 THR A C 1
ATOM 633 O O . THR A 1 88 ? 22.656 -11.312 -22.266 1 48.19 88 THR A O 1
ATOM 636 N N . PRO A 1 89 ? 24.25 -10.148 -23.203 1 48.22 89 PRO A N 1
ATOM 637 C CA . PRO A 1 89 ? 23.328 -9.5 -24.141 1 48.22 89 PRO A CA 1
ATOM 638 C C . PRO A 1 89 ? 22.312 -10.469 -24.734 1 48.22 89 PRO A C 1
ATOM 640 O O . PRO A 1 89 ? 21.156 -10.086 -24.984 1 48.22 89 PRO A O 1
ATOM 643 N N . GLU A 1 90 ? 22.672 -11.672 -25.031 1 48.75 90 GLU A N 1
ATOM 644 C CA . GLU A 1 90 ? 21.781 -12.68 -25.609 1 48.75 90 GLU A CA 1
ATOM 645 C C . GLU A 1 90 ? 20.734 -13.133 -24.594 1 48.75 90 GLU A C 1
ATOM 647 O O . GLU A 1 90 ? 19.578 -13.359 -24.969 1 48.75 90 GLU A O 1
ATOM 652 N N . GLN A 1 91 ? 21.125 -13.266 -23.328 1 48.19 91 GLN A N 1
ATOM 653 C CA . GLN A 1 91 ? 20.188 -13.727 -22.297 1 48.19 91 GLN A CA 1
ATOM 654 C C . GLN A 1 91 ? 19.234 -12.617 -21.875 1 48.19 91 GLN A C 1
ATOM 656 O O . GLN A 1 91 ? 18.094 -12.883 -21.484 1 48.19 91 GLN A O 1
ATOM 661 N N . GLN A 1 92 ? 19.672 -11.43 -21.984 1 47.41 92 GLN A N 1
ATOM 662 C CA . GLN A 1 92 ? 18.828 -10.273 -21.734 1 47.41 92 GLN A CA 1
ATOM 663 C C . GLN A 1 92 ? 17.672 -10.211 -22.734 1 47.41 92 GLN A C 1
ATOM 665 O O . GLN A 1 92 ? 16.562 -9.836 -22.391 1 47.41 92 GLN A O 1
ATOM 670 N N . GLN A 1 93 ? 17.984 -10.328 -23.984 1 45.81 93 GLN A N 1
ATOM 671 C CA . GLN A 1 93 ? 16.969 -10.367 -25.031 1 45.81 93 GLN A CA 1
ATOM 672 C C . GLN A 1 93 ? 15.977 -11.516 -24.812 1 45.81 93 GLN A C 1
ATOM 674 O O . GLN A 1 93 ? 14.789 -11.375 -25.094 1 45.81 93 GLN A O 1
ATOM 679 N N . GLN A 1 94 ? 16.453 -12.695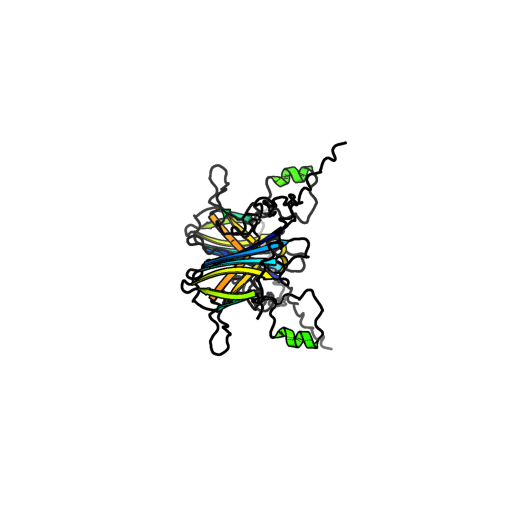 -24.531 1 45.72 94 GLN A N 1
ATOM 680 C CA . GLN A 1 94 ? 15.57 -13.828 -24.281 1 45.72 94 GLN A CA 1
ATOM 681 C C . GLN A 1 94 ? 14.812 -13.656 -22.969 1 45.72 94 GLN A C 1
ATOM 683 O O . GLN A 1 94 ? 13.711 -14.188 -22.812 1 45.72 94 GLN A O 1
ATOM 688 N N . GLN A 1 95 ? 15.383 -13.109 -21.891 1 45.06 95 GLN A N 1
ATOM 689 C CA . GLN A 1 95 ? 14.75 -12.883 -20.594 1 45.06 95 GLN A CA 1
ATOM 690 C C . GLN A 1 95 ? 13.773 -11.703 -20.656 1 45.06 95 GLN A C 1
ATOM 692 O O . GLN A 1 95 ? 12.992 -11.484 -19.734 1 45.06 95 GLN A O 1
ATOM 697 N N . GLN A 1 96 ? 13.961 -10.75 -21.422 1 43.53 96 GLN A N 1
ATOM 698 C CA . GLN A 1 96 ? 12.953 -9.703 -21.578 1 43.53 96 GLN A CA 1
ATOM 699 C C . GLN A 1 96 ? 11.562 -10.297 -21.75 1 43.53 96 GLN A C 1
ATOM 701 O O . GLN A 1 96 ? 10.562 -9.656 -21.422 1 43.53 96 GLN A O 1
ATOM 706 N N . HIS A 1 97 ? 11.445 -11.281 -22.609 1 41.03 97 HIS A N 1
ATOM 707 C CA . HIS A 1 97 ? 10.109 -11.812 -22.828 1 41.03 97 HIS A CA 1
ATOM 708 C C . HIS A 1 97 ? 9.586 -12.531 -21.594 1 41.03 97 HIS A C 1
ATOM 710 O O . HIS A 1 97 ? 8.406 -12.43 -21.266 1 41.03 97 HIS A O 1
ATOM 716 N N . GLU A 1 98 ? 10.07 -13.773 -21.188 1 43.03 98 GLU A N 1
ATOM 717 C CA . GLU A 1 98 ? 9.352 -14.789 -20.422 1 43.03 98 GLU A CA 1
ATOM 718 C C . GLU A 1 98 ? 9.422 -14.508 -18.922 1 43.03 98 GLU A C 1
ATOM 720 O O . GLU A 1 98 ? 8.461 -14.734 -18.188 1 43.03 98 GLU A O 1
ATOM 725 N N . THR A 1 99 ? 10.625 -14.469 -18.297 1 47.47 99 THR A N 1
ATOM 726 C CA . THR A 1 99 ? 10.641 -14.719 -16.859 1 47.47 99 THR A CA 1
ATOM 727 C C . THR A 1 99 ? 10.484 -13.422 -16.078 1 47.47 99 THR A C 1
ATOM 729 O O . THR A 1 99 ? 11.43 -12.641 -15.961 1 47.47 99 THR A O 1
ATOM 732 N N . HIS A 1 100 ? 9.375 -12.781 -16.188 1 57.34 100 HIS A N 1
ATOM 733 C CA . HIS A 1 100 ? 9.086 -11.648 -15.312 1 57.34 100 HIS A CA 1
ATOM 734 C C . HIS A 1 100 ? 9.305 -12.023 -13.852 1 57.34 100 HIS A C 1
ATOM 736 O O . HIS A 1 100 ? 8.664 -12.945 -13.336 1 57.34 100 HIS A O 1
ATOM 742 N N . GLU A 1 101 ? 10.469 -11.703 -13.352 1 64.75 101 GLU A N 1
ATOM 743 C CA . GLU A 1 101 ? 10.914 -11.977 -11.992 1 64.75 101 GLU A CA 1
ATOM 744 C C . GLU A 1 101 ? 9.812 -11.688 -10.977 1 64.75 101 GLU A C 1
ATOM 746 O O . GLU A 1 101 ? 9.82 -12.234 -9.875 1 64.75 101 GLU A O 1
ATOM 751 N N . GLY A 1 102 ? 8.781 -10.938 -11.383 1 85.44 102 GLY A N 1
ATOM 752 C CA . GLY A 1 102 ? 7.684 -10.703 -10.453 1 85.44 102 GLY A CA 1
ATOM 753 C C . GLY A 1 102 ? 6.664 -11.828 -10.445 1 85.44 102 GLY A C 1
ATOM 754 O O . GLY A 1 102 ? 5.695 -11.789 -9.688 1 85.44 102 GLY A O 1
ATOM 755 N N . ASN A 1 103 ? 7.023 -12.883 -11.273 1 88.81 103 ASN A N 1
ATOM 756 C CA . ASN A 1 103 ? 6.113 -14.016 -11.344 1 88.81 103 ASN A CA 1
ATOM 757 C C . ASN A 1 103 ? 6.145 -14.844 -10.062 1 88.81 103 ASN A C 1
ATOM 759 O O . ASN A 1 103 ? 7.215 -15.25 -9.602 1 88.81 103 ASN A O 1
ATOM 763 N N . LEU A 1 104 ? 4.953 -15.102 -9.531 1 92.69 104 LEU A N 1
ATOM 764 C CA . LEU A 1 104 ? 4.875 -15.812 -8.258 1 92.69 104 LEU A CA 1
ATOM 765 C C . LEU A 1 104 ? 4.324 -17.219 -8.461 1 92.69 104 LEU A C 1
ATOM 767 O O . LEU A 1 104 ? 4.055 -17.938 -7.484 1 92.69 104 LEU A O 1
ATOM 771 N N . GLY A 1 105 ? 4.102 -17.625 -9.688 1 89.81 105 GLY A N 1
ATOM 772 C CA . GLY A 1 105 ? 3.588 -18.953 -9.984 1 89.81 105 GLY A CA 1
ATOM 773 C C . GLY A 1 105 ? 2.086 -18.984 -10.195 1 89.81 105 GLY A C 1
ATOM 774 O O . GLY A 1 105 ? 1.531 -18.109 -10.852 1 89.81 105 GLY A O 1
ATOM 775 N N . SER A 1 106 ? 1.481 -20.047 -9.656 1 90.88 106 SER A N 1
ATOM 776 C CA . SER A 1 106 ? 0.049 -20.266 -9.836 1 90.88 106 SER A CA 1
ATOM 777 C C . SER A 1 106 ? -0.638 -20.578 -8.516 1 90.88 106 SER A C 1
ATOM 779 O O . SER A 1 106 ? -0.05 -21.219 -7.641 1 90.88 106 SER A O 1
ATOM 781 N N . LEU A 1 107 ? -1.827 -20.109 -8.477 1 93.88 107 LEU A N 1
ATOM 782 C CA . LEU A 1 107 ? -2.699 -20.422 -7.355 1 93.88 107 LEU A CA 1
ATOM 783 C C . LEU A 1 107 ? -3.848 -21.328 -7.797 1 93.88 107 LEU A C 1
ATOM 785 O O . LEU A 1 107 ? -4.551 -21.016 -8.758 1 93.88 107 LEU A O 1
ATOM 789 N N . LEU A 1 108 ? -4.008 -22.375 -7.172 1 94.75 108 LEU A N 1
ATOM 790 C CA . LEU A 1 108 ? -5.133 -23.25 -7.461 1 94.75 108 LEU A CA 1
ATOM 791 C C . LEU A 1 108 ? -6.312 -22.938 -6.543 1 94.75 108 LEU A C 1
ATOM 793 O O . LEU A 1 108 ? -6.266 -23.25 -5.348 1 94.75 108 LEU A O 1
ATOM 797 N N . VAL A 1 109 ? -7.336 -22.469 -7.109 1 95.62 109 VAL A N 1
ATOM 798 C CA . VAL A 1 109 ? -8.508 -22.031 -6.363 1 95.62 109 VAL A CA 1
ATOM 799 C C . VAL A 1 109 ? -9.555 -23.141 -6.344 1 95.62 109 VAL A C 1
ATOM 801 O O . VAL A 1 109 ? -9.836 -23.75 -7.379 1 95.62 109 VAL A O 1
ATOM 804 N N . ASP A 1 110 ? -10.102 -23.375 -5.234 1 97.25 110 ASP A N 1
ATOM 805 C CA . ASP A 1 110 ? -11.039 -24.484 -5.098 1 97.25 110 ASP A CA 1
ATOM 806 C C . ASP A 1 110 ? -12.438 -24.078 -5.555 1 97.25 110 ASP A C 1
ATOM 808 O O . ASP A 1 110 ? -12.641 -22.969 -6.039 1 97.25 110 ASP A O 1
ATOM 812 N N . CYS A 1 111 ? -13.383 -24.953 -5.469 1 97.06 111 CYS A N 1
ATOM 813 C CA . CYS A 1 111 ? -14.727 -24.766 -6.004 1 97.06 111 CYS A CA 1
ATOM 814 C C . CYS A 1 111 ? -15.477 -23.688 -5.238 1 97.06 111 CYS A C 1
ATOM 816 O O . CYS A 1 111 ? -16.484 -23.156 -5.723 1 97.06 111 CYS A O 1
ATOM 818 N N . ASN A 1 112 ? -15.039 -23.344 -4.016 1 96.94 112 ASN A N 1
ATOM 819 C CA . ASN A 1 112 ? -15.672 -22.297 -3.217 1 96.94 112 ASN A CA 1
ATOM 820 C C . ASN A 1 112 ? -15.031 -20.938 -3.457 1 96.94 112 ASN A C 1
ATOM 822 O O . ASN A 1 112 ? -15.383 -19.953 -2.803 1 96.94 112 ASN A O 1
ATOM 826 N N . GLY A 1 113 ? -14.047 -20.875 -4.352 1 97.06 113 GLY A N 1
ATOM 827 C CA . GLY A 1 113 ? -13.367 -19.641 -4.66 1 97.06 113 GLY A CA 1
ATOM 828 C C . GLY A 1 113 ? -12.289 -19.281 -3.648 1 97.06 113 GLY A C 1
ATOM 829 O O . GLY A 1 113 ? -11.922 -18.109 -3.516 1 97.06 113 GLY A O 1
ATOM 830 N N . HIS A 1 114 ? -11.859 -20.344 -2.955 1 96.75 114 HIS A N 1
ATOM 831 C CA . HIS A 1 114 ? -10.906 -20.172 -1.866 1 96.75 114 HIS A CA 1
ATOM 832 C C . HIS A 1 114 ? -9.539 -20.734 -2.234 1 96.75 114 HIS A C 1
ATOM 834 O O . HIS A 1 114 ? -9.445 -21.797 -2.854 1 96.75 114 HIS A O 1
ATOM 840 N N . VAL A 1 115 ? -8.5 -20.047 -1.82 1 96.62 115 VAL A N 1
ATOM 841 C CA . VAL A 1 115 ? -7.156 -20.594 -1.945 1 96.62 115 VAL A CA 1
ATOM 842 C C . VAL A 1 115 ? -6.34 -20.25 -0.703 1 96.62 115 VAL A C 1
ATOM 844 O O . VAL A 1 115 ? -6.438 -19.125 -0.177 1 96.62 115 VAL A O 1
ATOM 847 N N . GLN A 1 116 ? -5.621 -21.141 -0.203 1 95.56 116 GLN A N 1
ATOM 848 C CA . GLN A 1 116 ? -4.574 -21 0.807 1 95.56 116 GLN A CA 1
ATOM 849 C C . GLN A 1 116 ? -3.258 -21.594 0.323 1 95.56 116 GLN A C 1
ATOM 851 O O . GLN A 1 116 ? -3.197 -22.781 -0.02 1 95.56 116 GLN A O 1
ATOM 856 N N . SER A 1 117 ? -2.256 -20.828 0.273 1 95 117 SER A N 1
ATOM 857 C CA . SER A 1 117 ? -0.99 -21.281 -0.3 1 95 117 SER A CA 1
ATOM 858 C C . SER A 1 117 ? 0.195 -20.766 0.508 1 95 117 SER A C 1
ATOM 860 O O . SER A 1 117 ? 0.162 -19.641 1.017 1 95 117 SER A O 1
ATOM 862 N N . THR A 1 118 ? 1.234 -21.562 0.696 1 93.44 118 THR A N 1
ATOM 863 C CA . THR A 1 118 ? 2.535 -21.188 1.231 1 93.44 118 THR A CA 1
ATOM 864 C C . THR A 1 118 ? 3.65 -21.547 0.252 1 93.44 118 THR A C 1
ATOM 866 O O . THR A 1 118 ? 3.627 -22.609 -0.359 1 93.44 118 THR A O 1
ATOM 869 N N . SER A 1 119 ? 4.512 -20.641 0.03 1 92.56 119 SER A N 1
ATOM 870 C CA . SER A 1 119 ? 5.641 -20.875 -0.869 1 92.56 119 SER A CA 1
ATOM 871 C C . SER A 1 119 ? 6.84 -20.016 -0.477 1 92.56 119 SER A C 1
ATOM 873 O O . SER A 1 119 ? 6.738 -19.172 0.409 1 92.56 119 SER A O 1
ATOM 875 N N . THR A 1 120 ? 7.969 -20.328 -1.052 1 90.44 120 THR A N 1
ATOM 876 C CA . THR A 1 120 ? 9.164 -19.5 -0.918 1 90.44 120 THR A CA 1
ATOM 877 C C . THR A 1 120 ? 9.633 -19 -2.281 1 90.44 120 THR A C 1
ATOM 879 O O . THR A 1 120 ? 9.344 -19.609 -3.309 1 90.44 120 THR A O 1
ATOM 882 N N . ASN A 1 121 ? 10.172 -17.906 -2.289 1 89.62 121 ASN A N 1
ATOM 883 C CA . ASN A 1 121 ? 10.727 -17.281 -3.482 1 89.62 121 ASN A CA 1
ATOM 884 C C . ASN A 1 121 ? 12.141 -16.766 -3.238 1 89.62 121 ASN A C 1
ATOM 886 O O . ASN A 1 121 ? 12.367 -15.953 -2.336 1 89.62 121 ASN A O 1
ATOM 890 N N . ASP A 1 122 ? 13.062 -17.188 -4.047 1 83.75 122 ASP A N 1
ATOM 891 C CA . ASP A 1 122 ? 14.461 -16.859 -3.807 1 83.75 122 ASP A CA 1
ATOM 892 C C . ASP A 1 122 ? 14.883 -15.641 -4.625 1 83.75 122 ASP A C 1
ATOM 894 O O . ASP A 1 122 ? 16.031 -15.188 -4.523 1 83.75 122 ASP A O 1
ATOM 898 N N . ARG A 1 123 ? 14.008 -15.148 -5.355 1 83.06 123 ARG A N 1
ATOM 899 C CA . ARG A 1 123 ? 14.359 -14.008 -6.199 1 83.06 123 ARG A CA 1
ATOM 900 C C . ARG A 1 123 ? 13.766 -12.719 -5.652 1 83.06 123 ARG A C 1
ATOM 902 O O . ARG A 1 123 ? 14.219 -11.625 -5.992 1 83.06 123 ARG A O 1
ATOM 909 N N . LEU A 1 124 ? 12.828 -12.906 -4.82 1 87.5 124 LEU A N 1
ATOM 910 C CA . LEU A 1 124 ? 12.078 -11.758 -4.324 1 87.5 124 LEU A CA 1
ATOM 911 C C . LEU A 1 124 ? 12.703 -11.219 -3.041 1 87.5 124 LEU A C 1
ATOM 913 O O . LEU A 1 124 ? 12.992 -11.984 -2.117 1 87.5 124 LEU A O 1
ATOM 917 N N . SER A 1 125 ? 12.992 -9.93 -3.068 1 89.81 125 SER A N 1
ATOM 918 C CA . SER A 1 125 ? 13.328 -9.203 -1.848 1 89.81 125 SER A CA 1
ATOM 919 C C . SER A 1 125 ? 12.195 -8.281 -1.422 1 89.81 125 SER A C 1
ATOM 921 O O . SER A 1 125 ? 11.695 -7.484 -2.221 1 89.81 125 SER A O 1
ATOM 923 N N . ILE A 1 126 ? 11.812 -8.352 -0.165 1 92.88 126 ILE A N 1
ATOM 924 C CA . ILE A 1 126 ? 10.719 -7.512 0.322 1 92.88 126 ILE A CA 1
ATOM 925 C C . ILE A 1 126 ? 11.07 -6.039 0.125 1 92.88 126 ILE A C 1
ATOM 927 O O . ILE A 1 126 ? 10.219 -5.238 -0.263 1 92.88 126 ILE A O 1
ATOM 931 N N . ALA A 1 127 ? 12.32 -5.684 0.334 1 90.44 127 ALA A N 1
ATOM 932 C CA . ALA A 1 127 ? 12.758 -4.301 0.176 1 90.44 127 ALA A CA 1
ATOM 933 C C . ALA A 1 127 ? 12.484 -3.797 -1.238 1 90.44 127 ALA A C 1
ATOM 935 O O . ALA A 1 127 ? 12.203 -2.615 -1.439 1 90.44 127 ALA A O 1
ATOM 936 N N . ASP A 1 128 ? 12.492 -4.715 -2.176 1 91 128 ASP A N 1
ATOM 937 C CA . ASP A 1 128 ? 12.352 -4.328 -3.576 1 91 128 ASP A CA 1
ATOM 938 C C . ASP A 1 128 ? 10.883 -4.258 -3.982 1 91 128 ASP A C 1
ATOM 940 O O . ASP A 1 128 ? 10.547 -3.678 -5.016 1 91 128 ASP A O 1
ATOM 944 N N . VAL A 1 129 ? 10 -4.859 -3.166 1 95.25 129 VAL A N 1
ATOM 945 C CA . VAL A 1 129 ? 8.641 -4.965 -3.682 1 95.25 129 VAL A CA 1
ATOM 946 C C . VAL A 1 129 ? 7.695 -4.121 -2.828 1 95.25 129 VAL A C 1
ATOM 948 O O . VAL A 1 129 ? 6.527 -3.938 -3.18 1 95.25 129 VAL A O 1
ATOM 951 N N . ILE A 1 130 ? 8.164 -3.562 -1.767 1 97.19 130 ILE A N 1
ATOM 952 C CA . ILE A 1 130 ? 7.348 -2.666 -0.959 1 97.19 130 ILE A CA 1
ATOM 953 C C . ILE A 1 130 ? 6.84 -1.513 -1.822 1 97.19 130 ILE A C 1
ATOM 955 O O . ILE A 1 130 ? 7.602 -0.934 -2.602 1 97.19 130 ILE A O 1
ATOM 959 N N . GLY A 1 131 ? 5.527 -1.194 -1.659 1 98.31 131 GLY A N 1
ATOM 960 C CA . GLY A 1 131 ? 4.918 -0.118 -2.426 1 98.31 131 GLY A CA 1
ATOM 961 C C . GLY A 1 131 ? 4.422 -0.562 -3.787 1 98.31 131 GLY A C 1
ATOM 962 O O . GLY A 1 131 ? 3.703 0.177 -4.465 1 98.31 131 GLY A O 1
ATOM 963 N N . ARG A 1 132 ? 4.848 -1.713 -4.215 1 97.88 132 ARG A N 1
ATOM 964 C CA . ARG A 1 132 ? 4.312 -2.326 -5.426 1 97.88 132 ARG A CA 1
ATOM 965 C C . ARG A 1 132 ? 3.043 -3.115 -5.129 1 97.88 132 ARG A C 1
ATOM 967 O O . ARG A 1 132 ? 2.406 -2.908 -4.094 1 97.88 132 ARG A O 1
ATOM 974 N N . SER A 1 133 ? 2.631 -3.941 -6.105 1 98.62 133 SER A N 1
ATOM 975 C CA . SER A 1 133 ? 1.37 -4.633 -5.863 1 98.62 133 SER A CA 1
ATOM 976 C C . SER A 1 133 ? 1.462 -6.102 -6.262 1 98.62 133 SER A C 1
ATOM 978 O O . SER A 1 133 ? 2.227 -6.461 -7.16 1 98.62 133 SER A O 1
ATOM 980 N N . VAL A 1 134 ? 0.727 -6.891 -5.543 1 98.25 134 VAL A N 1
ATOM 981 C CA . VAL A 1 134 ? 0.387 -8.234 -6.004 1 98.25 134 VAL A CA 1
ATOM 982 C C . VAL A 1 134 ? -0.843 -8.172 -6.91 1 98.25 134 VAL A C 1
ATOM 984 O O . VAL A 1 134 ? -1.873 -7.613 -6.527 1 98.25 134 VAL A O 1
ATOM 987 N N . VAL A 1 135 ? -0.699 -8.766 -8.055 1 97.44 135 VAL A N 1
ATOM 988 C CA . VAL A 1 135 ? -1.806 -8.781 -9.008 1 97.44 135 VAL A CA 1
ATOM 989 C C . VAL A 1 135 ? -2.236 -10.227 -9.273 1 97.44 135 VAL A C 1
ATOM 991 O O . VAL A 1 135 ? -1.396 -11.102 -9.492 1 97.44 135 VAL A O 1
ATOM 994 N N . LEU A 1 136 ? -3.537 -10.43 -9.227 1 96.56 136 LEU A N 1
ATOM 995 C CA . LEU A 1 136 ? -4.141 -11.711 -9.578 1 96.56 136 LEU A CA 1
ATOM 996 C C . LEU A 1 136 ? -4.703 -11.672 -11 1 96.56 136 LEU A C 1
ATOM 998 O O . LEU A 1 136 ? -5.395 -10.727 -11.375 1 96.56 136 LEU A O 1
ATOM 1002 N N . TYR A 1 137 ? -4.395 -12.758 -11.68 1 93.94 137 TYR A N 1
ATOM 1003 C CA . TYR A 1 137 ? -4.891 -12.875 -13.047 1 93.94 137 TYR A CA 1
ATOM 1004 C C . TYR A 1 137 ? -6.102 -13.805 -13.117 1 93.94 137 TYR A C 1
ATOM 1006 O O . TYR A 1 137 ? -6.336 -14.594 -12.195 1 93.94 137 TYR A O 1
ATOM 1014 N N . GLY A 1 138 ? -6.871 -13.617 -14.195 1 92.06 138 GLY A N 1
ATOM 1015 C CA . GLY A 1 138 ? -7.992 -14.508 -14.438 1 92.06 138 GLY A CA 1
ATOM 1016 C C . GLY A 1 138 ? -7.562 -15.93 -14.758 1 92.06 138 GLY A C 1
ATOM 1017 O O . GLY A 1 138 ? -6.367 -16.219 -14.844 1 92.06 138 GLY A O 1
ATOM 1018 N N . VAL A 1 139 ? -8.641 -16.766 -14.852 1 88.44 139 VAL A N 1
ATOM 1019 C CA . VAL A 1 139 ? -8.383 -18.172 -15.125 1 88.44 139 VAL A CA 1
ATOM 1020 C C . VAL A 1 139 ? -7.758 -18.328 -16.5 1 88.44 139 VAL A C 1
ATOM 1022 O O . VAL A 1 139 ? -8.188 -17.672 -17.469 1 88.44 139 VAL A O 1
ATOM 1025 N N . ALA A 1 140 ? -6.672 -19.031 -16.453 1 72.94 140 ALA A N 1
ATOM 1026 C CA . ALA A 1 140 ? -5.973 -19.312 -17.703 1 72.94 140 ALA A CA 1
ATOM 1027 C C . ALA A 1 140 ? -6.914 -19.938 -18.734 1 72.94 140 ALA A C 1
ATOM 1029 O O . ALA A 1 140 ? -7.789 -20.734 -18.375 1 72.94 140 ALA A O 1
ATOM 1030 N N . SER A 1 141 ? -6.949 -19.156 -19.891 1 64 141 SER A N 1
ATOM 1031 C CA . SER A 1 141 ? -7.746 -19.766 -20.953 1 64 141 SER A CA 1
ATOM 1032 C C . SER A 1 141 ? -7.152 -21.109 -21.391 1 64 141 SER A C 1
ATOM 1034 O O . SER A 1 141 ? -5.941 -21.312 -21.297 1 64 141 SER A O 1
ATOM 1036 N N . GLU A 1 142 ? -8.086 -22.047 -21.719 1 59.22 142 GLU A N 1
ATOM 1037 C CA . GLU A 1 142 ? -7.703 -23.359 -22.25 1 59.22 142 GLU A CA 1
ATOM 1038 C C . GLU A 1 142 ? -6.797 -23.203 -23.469 1 59.22 142 GLU A C 1
ATOM 1040 O O . GLU A 1 142 ? -5.98 -24.094 -23.75 1 59.22 142 GLU A O 1
ATOM 1045 N N . ALA A 1 143 ? -7.082 -22.156 -24.172 1 55.69 143 ALA A N 1
ATOM 1046 C CA . ALA A 1 143 ? -6.41 -22.078 -25.469 1 55.69 143 ALA A CA 1
ATOM 1047 C C . ALA A 1 143 ? -4.926 -21.781 -25.312 1 55.69 143 ALA A C 1
ATOM 1049 O O . ALA A 1 143 ? -4.078 -22.438 -25.906 1 55.69 143 ALA A O 1
ATOM 1050 N N . ASP A 1 144 ? -4.609 -20.703 -24.516 1 53.12 144 ASP A N 1
ATOM 1051 C CA . ASP A 1 144 ? -3.195 -20.359 -24.5 1 53.12 144 ASP A CA 1
ATOM 1052 C C . ASP A 1 144 ? -2.643 -20.422 -23.078 1 53.12 144 ASP A C 1
ATOM 1054 O O . ASP A 1 144 ? -1.461 -20.156 -22.844 1 53.12 144 ASP A O 1
ATOM 1058 N N . GLY A 1 145 ? -3.555 -21.062 -22.234 1 53.47 145 GLY A N 1
ATOM 1059 C CA . GLY A 1 145 ? -3.139 -21.281 -20.859 1 53.47 145 GLY A CA 1
ATOM 1060 C C . GLY A 1 145 ? -2.805 -20 -20.125 1 53.47 145 GLY A C 1
ATOM 1061 O O . GLY A 1 145 ? -2.193 -20.031 -19.047 1 53.47 145 GLY A O 1
ATOM 1062 N N . LYS A 1 146 ? -2.895 -18.953 -20.906 1 57.03 146 LYS A N 1
ATOM 1063 C CA . LYS A 1 146 ? -2.521 -17.672 -20.297 1 57.03 146 LYS A CA 1
ATOM 1064 C C . LYS A 1 146 ? -3.729 -16.75 -20.188 1 57.03 146 LYS A C 1
ATOM 1066 O O . LYS A 1 146 ? -4.73 -16.938 -20.891 1 57.03 146 LYS A O 1
ATOM 1071 N N . THR A 1 147 ? -4.07 -16.234 -19.031 1 63.19 147 THR A N 1
ATOM 1072 C CA . THR A 1 147 ? -5.004 -15.117 -19.016 1 63.19 147 THR A CA 1
ATOM 1073 C C . THR A 1 147 ? -4.273 -13.812 -18.703 1 63.19 147 THR A C 1
ATOM 1075 O O . THR A 1 147 ? -3.271 -13.812 -17.984 1 63.19 147 THR A O 1
ATOM 1078 N N . HIS A 1 148 ? -4.574 -12.859 -19.5 1 70.56 148 HIS A N 1
ATOM 1079 C CA . HIS A 1 148 ? -3.922 -11.562 -19.344 1 70.56 148 HIS A CA 1
ATOM 1080 C C . HIS A 1 148 ? -4.812 -10.586 -18.578 1 70.56 148 HIS A C 1
ATOM 1082 O O . HIS A 1 148 ? -4.426 -9.438 -18.359 1 70.56 148 HIS A O 1
ATOM 1088 N N . THR A 1 149 ? -5.973 -11.203 -18.125 1 88.69 149 THR A N 1
ATOM 1089 C CA . THR A 1 149 ? -6.844 -10.25 -17.453 1 88.69 149 THR A CA 1
ATOM 1090 C C . THR A 1 149 ? -6.477 -10.133 -15.977 1 88.69 149 THR A C 1
ATOM 1092 O O . THR A 1 149 ? -6.289 -11.141 -15.297 1 88.69 149 THR A O 1
ATOM 1095 N N . ARG A 1 150 ? -6.332 -8.945 -15.547 1 93.94 150 ARG A N 1
ATOM 1096 C CA . ARG A 1 150 ? -6.082 -8.672 -14.133 1 93.94 150 ARG A CA 1
ATOM 1097 C C . ARG A 1 150 ? -7.391 -8.562 -13.359 1 93.94 150 ARG A C 1
ATOM 1099 O O . ARG A 1 150 ? -8.242 -7.73 -13.68 1 93.94 150 ARG A O 1
ATOM 1106 N N . VAL A 1 151 ? -7.574 -9.359 -12.297 1 95.44 151 VAL A N 1
ATOM 1107 C CA . VAL A 1 151 ? -8.891 -9.414 -11.68 1 95.44 151 VAL A CA 1
ATOM 1108 C C . VAL A 1 151 ? -8.844 -8.727 -10.312 1 95.44 151 VAL A C 1
ATOM 1110 O O . VAL A 1 151 ? -9.875 -8.281 -9.797 1 95.44 151 VAL A O 1
ATOM 1113 N N . ALA A 1 152 ? -7.73 -8.641 -9.688 1 97.19 152 ALA A N 1
ATOM 1114 C CA . ALA A 1 152 ? -7.586 -7.973 -8.398 1 97.19 152 ALA A CA 1
ATOM 1115 C C . ALA A 1 152 ? -6.145 -7.539 -8.164 1 97.19 152 ALA A C 1
ATOM 1117 O O . ALA A 1 152 ? -5.219 -8.094 -8.758 1 97.19 152 ALA A O 1
ATOM 1118 N N . ALA A 1 153 ? -5.996 -6.574 -7.285 1 98.19 153 ALA A N 1
ATOM 1119 C CA . ALA A 1 153 ? -4.668 -6.105 -6.902 1 98.19 153 ALA A CA 1
ATOM 1120 C C . ALA A 1 153 ? -4.652 -5.625 -5.453 1 98.19 153 ALA A C 1
ATOM 1122 O O . ALA A 1 153 ? -5.68 -5.195 -4.922 1 98.19 153 ALA A O 1
ATOM 1123 N N . ALA A 1 154 ? -3.527 -5.711 -4.805 1 98.62 154 ALA A N 1
ATOM 1124 C CA . ALA A 1 154 ? -3.303 -5.273 -3.428 1 98.62 154 ALA A CA 1
ATOM 1125 C C . ALA A 1 154 ? -1.893 -4.715 -3.254 1 98.62 154 ALA A C 1
ATOM 1127 O O . ALA A 1 154 ? -0.926 -5.285 -3.768 1 98.62 154 ALA A O 1
ATOM 1128 N N . VAL A 1 155 ? -1.771 -3.646 -2.529 1 98.81 155 VAL A N 1
ATOM 1129 C CA . VAL A 1 155 ? -0.477 -3.006 -2.32 1 98.81 155 VAL A CA 1
ATOM 1130 C C . VAL A 1 155 ? 0.325 -3.783 -1.281 1 98.81 155 VAL A C 1
ATOM 1132 O O . VAL A 1 155 ? -0.218 -4.203 -0.257 1 98.81 155 VAL A O 1
ATOM 1135 N N . ILE A 1 156 ? 1.624 -3.971 -1.532 1 98.62 156 ILE A N 1
ATOM 1136 C CA . ILE A 1 156 ? 2.523 -4.59 -0.565 1 98.62 156 ILE A CA 1
ATOM 1137 C C . ILE A 1 156 ? 3.031 -3.537 0.416 1 98.62 156 ILE A C 1
ATOM 1139 O O . ILE A 1 156 ? 3.729 -2.598 0.024 1 98.62 156 ILE A O 1
ATOM 1143 N N . ALA A 1 157 ? 2.738 -3.744 1.636 1 98.75 157 ALA A N 1
ATOM 1144 C CA . ALA A 1 157 ? 2.99 -2.73 2.656 1 98.75 157 ALA A CA 1
ATOM 1145 C C . ALA A 1 157 ? 3.809 -3.305 3.811 1 98.75 157 ALA A C 1
ATOM 1147 O O . ALA A 1 157 ? 3.795 -4.516 4.047 1 98.75 157 ALA A O 1
ATOM 1148 N N . HIS A 1 158 ? 4.492 -2.365 4.508 1 97.62 158 HIS A N 1
ATOM 1149 C CA . HIS A 1 158 ? 5.199 -2.762 5.719 1 97.62 158 HIS A CA 1
ATOM 1150 C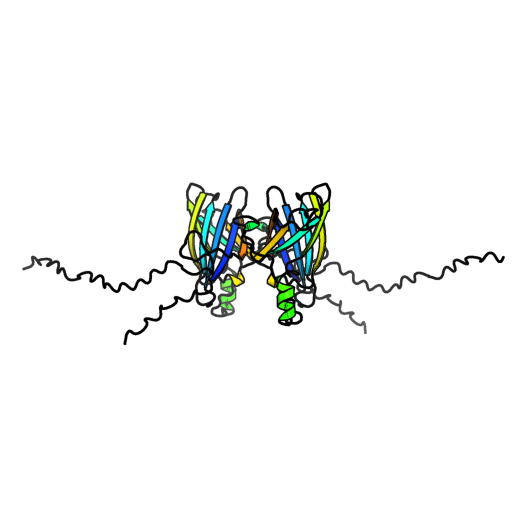 C . HIS A 1 158 ? 4.234 -3.297 6.773 1 97.62 158 HIS A C 1
ATOM 1152 O O . HIS A 1 158 ? 3.146 -2.746 6.961 1 97.62 158 HIS A O 1
ATOM 1158 N N . SER A 1 159 ? 4.645 -4.355 7.469 1 95.75 159 SER A N 1
ATOM 1159 C CA . SER A 1 159 ? 3.848 -4.91 8.555 1 95.75 159 SER A CA 1
ATOM 1160 C C . SER A 1 159 ? 4.73 -5.336 9.727 1 95.75 159 SER A C 1
ATOM 1162 O O . SER A 1 159 ? 5.871 -5.754 9.531 1 95.75 159 SER A O 1
ATOM 1164 N N . ALA A 1 160 ? 4.18 -5.164 10.891 1 89.31 160 ALA A N 1
ATOM 1165 C CA . ALA A 1 160 ? 4.879 -5.645 12.078 1 89.31 160 ALA A CA 1
ATOM 1166 C C . ALA A 1 160 ? 4.508 -7.094 12.391 1 89.31 160 ALA A C 1
ATOM 1168 O O . ALA A 1 160 ? 5.152 -7.742 13.211 1 89.31 160 ALA A O 1
ATOM 1169 N N . ARG A 1 161 ? 3.463 -7.562 11.766 1 82.88 161 ARG A N 1
ATOM 1170 C CA . ARG A 1 161 ? 2.896 -8.852 12.164 1 82.88 161 ARG A CA 1
ATOM 1171 C C . ARG A 1 161 ? 3.273 -9.945 11.164 1 82.88 161 ARG A C 1
ATOM 1173 O O . ARG A 1 161 ? 2.932 -9.859 9.984 1 82.88 161 ARG A O 1
A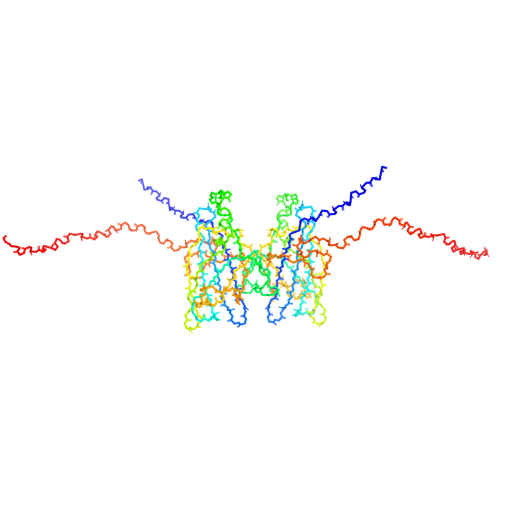TOM 1180 N N . PRO A 1 162 ? 3.977 -10.867 11.68 1 74.88 162 PRO A N 1
ATOM 1181 C CA . PRO A 1 162 ? 4.238 -12.008 10.797 1 74.88 162 PRO A CA 1
ATOM 1182 C C . PRO A 1 162 ? 3 -12.875 10.57 1 74.88 162 PRO A C 1
ATOM 1184 O O . PRO A 1 162 ? 1.944 -12.609 11.156 1 74.88 162 PRO A O 1
ATOM 1187 N N . SER A 1 163 ? 3.076 -13.93 9.891 1 67.38 163 SER A N 1
ATOM 1188 C CA . SER A 1 163 ? 1.982 -14.805 9.484 1 67.38 163 SER A CA 1
ATOM 1189 C C . SER A 1 163 ? 1.207 -15.32 10.695 1 67.38 163 SER A C 1
ATOM 1191 O O . SER A 1 163 ? 1.792 -15.586 11.75 1 67.38 163 SER A O 1
ATOM 1193 N N . SER A 1 164 ? -0.143 -14.969 10.719 1 55.62 164 SER A N 1
ATOM 1194 C CA . SER A 1 164 ? -0.979 -15.594 11.742 1 55.62 164 SER A CA 1
ATOM 1195 C C . SER A 1 164 ? -0.964 -17.109 11.617 1 55.62 164 SER A C 1
ATOM 1197 O O . SER A 1 164 ? -1.354 -17.828 12.547 1 55.62 164 SER A O 1
ATOM 1199 N N . LEU A 1 165 ? -0.721 -17.578 10.438 1 53.97 165 LEU A N 1
ATOM 1200 C CA . LEU A 1 165 ? -0.767 -19.016 10.242 1 53.97 165 LEU A CA 1
ATOM 1201 C C . LEU A 1 165 ? 0.423 -19.703 10.914 1 53.97 165 LEU A C 1
ATOM 1203 O O . LEU A 1 165 ? 0.4 -20.906 11.148 1 53.97 165 LEU A O 1
ATOM 1207 N N . ASN A 1 166 ? 1.501 -18.906 11.086 1 46.41 166 ASN A N 1
ATOM 1208 C CA . ASN A 1 166 ? 2.621 -19.5 11.805 1 46.41 166 ASN A CA 1
ATOM 1209 C C . ASN A 1 166 ? 2.893 -18.781 13.125 1 46.41 166 ASN A C 1
ATOM 1211 O O . ASN A 1 166 ? 3.625 -17.797 13.156 1 46.41 166 ASN A O 1
ATOM 1215 N N . PRO A 1 167 ? 2.064 -19.047 14.047 1 43.88 167 PRO A N 1
ATOM 1216 C CA . PRO A 1 167 ? 2.16 -18.438 15.375 1 43.88 167 PRO A CA 1
ATOM 1217 C C . PRO A 1 167 ? 3.59 -18.422 15.914 1 43.88 167 PRO A C 1
ATOM 1219 O O . PRO A 1 167 ? 3.852 -17.812 16.953 1 43.88 167 PRO A O 1
ATOM 1222 N N . GLN A 1 168 ? 4.434 -19.281 15.461 1 43.34 168 GLN A N 1
ATOM 1223 C CA . GLN A 1 168 ? 5.734 -19.344 16.109 1 43.34 168 GLN A CA 1
ATOM 1224 C C . GLN A 1 168 ? 6.516 -18.047 15.922 1 43.34 168 GLN A C 1
ATOM 1226 O O . GLN A 1 168 ? 7.602 -17.891 16.469 1 43.34 168 GLN A O 1
ATOM 1231 N N . LEU A 1 169 ? 5.973 -17.25 15.133 1 44.56 169 LEU A N 1
ATOM 1232 C CA . LEU A 1 169 ? 6.77 -16.047 14.984 1 44.56 169 LEU A CA 1
ATOM 1233 C C . LEU A 1 169 ? 6.379 -15 16.031 1 44.56 169 LEU A C 1
ATOM 1235 O O . LEU A 1 169 ? 5.199 -14.859 16.359 1 44.56 169 LEU A O 1
ATOM 1239 N N . CYS A 1 170 ? 7.191 -14.672 17.141 1 45.66 170 CYS A N 1
ATOM 1240 C CA . CYS A 1 170 ? 6.965 -13.68 18.188 1 45.66 170 CYS A CA 1
ATOM 1241 C C . CYS A 1 170 ? 6.52 -12.352 17.578 1 45.66 170 CYS A C 1
ATOM 1243 O O . CYS A 1 170 ? 7.109 -11.875 16.609 1 45.66 170 CYS A O 1
ATOM 1245 N N . ASN A 1 171 ? 5.281 -12.07 17.797 1 41.66 171 ASN A N 1
ATOM 1246 C CA . ASN A 1 171 ? 4.668 -10.836 17.328 1 41.66 171 ASN A CA 1
ATOM 1247 C C . ASN A 1 171 ? 5.535 -9.625 17.641 1 41.66 171 ASN A C 1
ATOM 1249 O O . ASN A 1 171 ? 5.32 -8.539 17.094 1 41.66 171 ASN A O 1
ATOM 1253 N N . CYS A 1 172 ? 6.184 -9.711 18.859 1 40.69 172 CYS A N 1
ATOM 1254 C CA . CYS A 1 172 ? 6.836 -8.508 19.344 1 40.69 172 CYS A CA 1
ATOM 1255 C C . CYS A 1 172 ? 7.938 -8.055 18.406 1 40.69 172 CYS A C 1
ATOM 1257 O O . CYS A 1 172 ? 8.109 -6.859 18.156 1 40.69 172 CYS A O 1
ATOM 1259 N N . ASP A 1 173 ? 8.945 -9.078 18.125 1 38.16 173 ASP A N 1
ATOM 1260 C CA . ASP A 1 173 ? 10.148 -8.781 17.344 1 38.16 173 ASP A CA 1
ATOM 1261 C C . ASP A 1 173 ? 10.234 -9.656 16.094 1 38.16 173 ASP A C 1
ATOM 1263 O O . ASP A 1 173 ? 11.242 -9.656 15.398 1 38.16 173 ASP A O 1
ATOM 1267 N N . GLY A 1 174 ? 9.047 -10.406 15.617 1 41.19 174 GLY A N 1
ATOM 1268 C CA . GLY A 1 174 ? 9.008 -11.297 14.461 1 41.19 174 GLY A CA 1
ATOM 1269 C C . GLY A 1 174 ? 9.844 -12.547 14.648 1 41.19 174 GLY A C 1
ATOM 1270 O O . GLY A 1 174 ? 10.078 -13.289 13.695 1 41.19 174 GLY A O 1
ATOM 1271 N N . SER A 1 175 ? 10.43 -12.875 15.781 1 42.5 175 SER A N 1
ATOM 1272 C CA . SER A 1 175 ? 11.227 -14.078 15.992 1 42.5 175 SER A CA 1
ATOM 1273 C C . SER A 1 175 ? 10.328 -15.305 16.188 1 42.5 175 SER A C 1
ATOM 1275 O O . SER A 1 175 ? 9.117 -15.172 16.359 1 42.5 175 SER A O 1
ATOM 1277 N N . TYR A 1 176 ? 10.938 -16.562 15.672 1 40.62 176 TYR A N 1
ATOM 1278 C CA . TYR A 1 176 ? 10.281 -17.828 15.961 1 40.62 176 TYR A CA 1
ATOM 1279 C C . TYR A 1 176 ? 10.227 -18.094 17.453 1 40.62 176 TYR A C 1
ATOM 1281 O O . TYR A 1 176 ? 11.25 -18.047 18.141 1 40.62 176 TYR A O 1
ATOM 1289 N N . CYS A 1 177 ? 9.148 -17.812 18.078 1 39.75 177 CYS A N 1
ATOM 1290 C CA . CYS A 1 177 ? 9.055 -18.062 19.516 1 39.75 177 CYS A CA 1
ATOM 1291 C C . CYS A 1 177 ? 9.289 -19.547 19.828 1 39.75 177 CYS A C 1
ATOM 1293 O O . CYS A 1 177 ? 9.852 -19.875 20.875 1 39.75 177 CYS A O 1
ATOM 1295 N N . GLY A 1 178 ? 8.586 -20.562 19.281 1 36.88 178 GLY A N 1
ATOM 1296 C CA . GLY A 1 178 ? 8.531 -21.906 19.812 1 36.88 178 GLY A CA 1
ATOM 1297 C C . GLY A 1 178 ? 9.812 -22.688 19.578 1 36.88 178 GLY A C 1
ATOM 1298 O O . GLY A 1 178 ? 9.789 -23.922 19.562 1 36.88 178 GLY A O 1
ATOM 1299 N N . ARG A 1 179 ? 11.008 -22.109 19.281 1 33.22 179 ARG A N 1
ATOM 1300 C CA . ARG A 1 179 ? 12.031 -23.141 19.172 1 33.22 179 ARG A CA 1
ATOM 1301 C C . ARG A 1 179 ? 12.148 -23.953 20.469 1 33.22 179 ARG A C 1
ATOM 1303 O O . ARG A 1 179 ? 12.523 -23.406 21.5 1 33.22 179 ARG A O 1
ATOM 1310 N N . GLU A 1 180 ? 11.188 -24.875 20.641 1 34.16 180 GLU A N 1
ATOM 1311 C CA . GLU A 1 180 ? 11.648 -25.906 21.562 1 34.16 180 GLU A CA 1
ATOM 1312 C C . GLU A 1 180 ? 13.102 -26.281 21.281 1 34.16 180 GLU A C 1
ATOM 1314 O O . GLU A 1 180 ? 13.516 -26.344 20.125 1 34.16 180 GLU A O 1
ATOM 1319 N N . THR A 1 181 ? 13.992 -25.922 22.094 1 31.06 181 THR A N 1
ATOM 1320 C CA . THR A 1 181 ? 15.281 -26.578 22.234 1 31.06 181 THR A CA 1
ATOM 1321 C C . THR A 1 181 ? 15.125 -28.094 22.125 1 31.06 181 THR A C 1
ATOM 1323 O O . THR A 1 181 ? 14.508 -28.719 22.984 1 31.06 181 THR A O 1
ATOM 1326 N N . LEU A 1 182 ? 14.922 -28.641 20.953 1 29.22 182 LEU A N 1
ATOM 1327 C CA . LEU A 1 182 ? 15.117 -30.078 20.766 1 29.22 182 LEU A CA 1
ATOM 1328 C C . LEU A 1 182 ? 16.453 -30.531 21.344 1 29.22 182 LEU A C 1
ATOM 1330 O O . LEU A 1 182 ? 17.5 -30.312 20.734 1 29.22 182 LEU A O 1
ATOM 1334 N N . THR A 1 183 ? 16.844 -30.109 22.531 1 27.39 183 THR A N 1
ATOM 1335 C CA . THR A 1 183 ? 18.016 -30.828 23.016 1 27.39 183 THR A CA 1
ATOM 1336 C C . THR A 1 183 ? 17.75 -32.344 23.047 1 27.39 183 THR A C 1
ATOM 1338 O O . THR A 1 183 ? 18.688 -33.125 23.188 1 27.39 183 THR A O 1
ATOM 1341 N N . ASP A 1 184 ? 16.594 -32.781 23.547 1 26.62 184 ASP A N 1
ATOM 1342 C CA . ASP A 1 184 ? 16.766 -34.188 23.969 1 26.62 184 ASP A CA 1
ATOM 1343 C C . ASP A 1 184 ? 17.094 -35.094 22.797 1 26.62 184 ASP A C 1
ATOM 1345 O O . ASP A 1 184 ? 16.391 -35.094 21.781 1 26.62 184 ASP A O 1
ATOM 1349 N N . THR A 1 185 ? 18.375 -35.438 22.609 1 28.38 185 THR A N 1
ATOM 1350 C CA . THR A 1 185 ? 19.094 -36.438 21.844 1 28.38 185 THR A CA 1
ATOM 1351 C C . THR A 1 185 ? 18.344 -37.781 21.875 1 28.38 185 THR A C 1
ATOM 1353 O O . THR A 1 185 ? 18.891 -38.812 21.5 1 28.38 185 THR A O 1
ATOM 1356 N N . SER A 1 186 ? 17.188 -37.875 22.609 1 27.11 186 SER A N 1
ATOM 1357 C CA . SER A 1 186 ? 16.938 -39.312 22.562 1 27.11 186 SER A CA 1
ATOM 1358 C C . SER A 1 186 ? 16.719 -39.812 21.141 1 27.11 186 SER A C 1
ATOM 1360 O O . SER A 1 186 ? 15.883 -39.25 20.422 1 27.11 186 SER A O 1
ATOM 1362 N N . VAL A 1 187 ? 17.859 -40.188 20.422 1 24.36 187 VAL A N 1
ATOM 1363 C CA . VAL A 1 187 ? 18.016 -41.031 19.234 1 24.36 187 VAL A CA 1
ATOM 1364 C C . VAL A 1 187 ? 16.875 -42.062 19.172 1 24.36 187 VAL A C 1
ATOM 1366 O O . VAL A 1 187 ? 16.781 -42.938 20.031 1 24.36 187 VAL A O 1
ATOM 1369 N N . LEU A 1 188 ? 15.641 -41.5 18.969 1 23.95 188 LEU A N 1
ATOM 1370 C CA . LEU A 1 188 ? 14.648 -42.562 18.781 1 23.95 188 LEU A CA 1
ATOM 1371 C C . LEU A 1 188 ? 15.172 -43.656 17.859 1 23.95 188 LEU A C 1
ATOM 1373 O O . LEU A 1 188 ? 15.469 -43.375 16.688 1 23.95 188 LEU A O 1
ATOM 1377 N N . HIS A 1 189 ? 16.109 -44.406 18.453 1 24.25 189 HIS A N 1
ATOM 1378 C CA . HIS A 1 189 ? 16.594 -45.688 17.906 1 24.25 189 HIS A CA 1
ATOM 1379 C C . HIS A 1 189 ? 15.438 -46.531 17.375 1 24.25 189 HIS A C 1
ATOM 1381 O O . HIS A 1 189 ? 14.539 -46.906 18.125 1 24.25 189 HIS A O 1
ATOM 1387 N N . PHE A 1 190 ? 14.82 -45.906 16.266 1 21.89 190 PHE A N 1
ATOM 1388 C CA . PHE A 1 190 ? 13.914 -46.875 15.664 1 21.89 190 PHE A CA 1
ATOM 1389 C C . PHE A 1 190 ? 14.578 -48.25 15.555 1 21.89 190 PHE A C 1
ATOM 1391 O O . PHE A 1 190 ? 15.695 -48.375 15.047 1 21.89 190 PHE A O 1
ATOM 1398 N N . PRO A 1 191 ? 14.406 -49.031 16.609 1 26.73 191 PRO A N 1
ATOM 1399 C CA . PRO A 1 191 ? 14.93 -50.406 16.516 1 26.73 191 PRO A CA 1
ATOM 1400 C C . PRO A 1 191 ? 14.602 -51.062 15.172 1 26.73 191 PRO A C 1
ATOM 1402 O O . PRO A 1 191 ? 13.438 -51.094 14.766 1 26.73 191 PRO A O 1
ATOM 1405 N N . PHE A 1 192 ? 15.375 -50.594 14.078 1 23.39 192 PHE A N 1
ATOM 1406 C CA . PHE A 1 192 ? 15.25 -51.312 12.82 1 23.39 192 PHE A CA 1
ATOM 1407 C C . PHE A 1 192 ? 15.195 -52.812 13.07 1 23.39 192 PHE A C 1
ATOM 1409 O O . PHE A 1 192 ? 15.219 -53.594 12.125 1 23.39 192 PHE A O 1
ATOM 1416 N N . SER A 1 193 ? 15.406 -53.156 14.422 1 22.88 193 SER A N 1
ATOM 1417 C CA . SER A 1 193 ? 15.828 -54.531 14.375 1 22.88 193 SER A CA 1
ATOM 1418 C C . SER A 1 193 ? 14.75 -55.406 13.758 1 22.88 193 SER A C 1
ATOM 1420 O O . SER A 1 193 ? 14.969 -56.625 13.547 1 22.88 193 SER A O 1
ATOM 1422 N N . SER A 1 194 ? 13.445 -55 13.938 1 23.58 194 SER A N 1
ATOM 1423 C CA . SER A 1 194 ? 12.758 -56.281 14.008 1 23.58 194 SER A CA 1
ATOM 1424 C C . SER A 1 194 ? 12.875 -57.031 12.688 1 23.58 194 SER A C 1
ATOM 1426 O O . SER A 1 194 ? 12.602 -56.5 11.625 1 23.58 194 SER A O 1
ATOM 1428 N N . HIS A 1 195 ? 13.859 -57.969 12.594 1 24.7 195 HIS A N 1
ATOM 1429 C CA . HIS A 1 195 ? 14.133 -59.062 11.648 1 24.7 195 HIS A CA 1
ATOM 1430 C C . HIS A 1 195 ? 12.836 -59.688 11.133 1 24.7 195 HIS A C 1
ATOM 1432 O O . HIS A 1 195 ? 12.094 -60.312 11.898 1 24.7 195 HIS A O 1
ATOM 1438 N N . VAL A 1 196 ? 11.898 -58.812 10.5 1 22.84 196 VAL A N 1
ATOM 1439 C CA . VAL A 1 196 ? 10.828 -59.625 9.93 1 22.84 196 VAL A CA 1
ATOM 1440 C C . VAL A 1 196 ? 11.422 -60.781 9.133 1 22.84 196 VAL A C 1
ATOM 1442 O O . VAL A 1 196 ? 12.164 -60.562 8.172 1 22.84 196 VAL A O 1
ATOM 1445 N N . HIS A 1 197 ? 11.898 -61.812 9.875 1 23.03 197 HIS A N 1
ATOM 1446 C CA . HIS A 1 197 ? 12.242 -63.125 9.359 1 23.03 197 HIS A CA 1
ATOM 1447 C C . HIS A 1 197 ? 11.258 -63.562 8.281 1 23.03 197 HIS A C 1
ATOM 1449 O O . HIS A 1 197 ? 10.086 -63.812 8.57 1 23.03 197 HIS A O 1
ATOM 1455 N N . ILE A 1 198 ? 11.148 -62.719 7.211 1 21.05 198 ILE A N 1
ATOM 1456 C CA . ILE A 1 198 ? 10.367 -63.375 6.156 1 21.05 198 ILE A CA 1
ATOM 1457 C C . ILE A 1 198 ? 10.945 -64.75 5.848 1 21.05 198 ILE A C 1
ATOM 1459 O O . ILE A 1 198 ? 12.117 -64.875 5.48 1 21.05 198 ILE A O 1
ATOM 1463 N N . SER A 1 199 ? 10.617 -65.75 6.691 1 21.39 199 SER A N 1
ATOM 1464 C CA . SER A 1 199 ? 10.805 -67.188 6.449 1 21.39 199 SER A CA 1
ATOM 1465 C C . SER A 1 199 ? 10.562 -67.5 4.984 1 21.39 199 SER A C 1
ATOM 1467 O O . SER A 1 199 ? 9.492 -67.25 4.445 1 21.39 199 SER A O 1
ATOM 1469 N N . GLY A 1 200 ? 11.617 -67.188 4.117 1 21.06 200 GLY A N 1
ATOM 1470 C CA . GLY A 1 200 ? 11.688 -67.812 2.811 1 21.06 200 GLY A CA 1
ATOM 1471 C C . GLY A 1 200 ? 11.18 -69.25 2.816 1 21.06 200 GLY A C 1
ATOM 1472 O O . GLY A 1 200 ? 11.562 -70 3.684 1 21.06 200 GLY A O 1
ATOM 1473 N N . ALA A 1 201 ? 9.953 -69.5 2.426 1 22.16 201 ALA A N 1
ATOM 1474 C CA . ALA A 1 201 ? 9.445 -70.812 2.021 1 22.16 201 ALA A CA 1
ATOM 1475 C C . ALA A 1 201 ? 10.469 -71.562 1.168 1 22.16 201 ALA A C 1
ATOM 1477 O O . ALA A 1 201 ? 10.914 -71.062 0.138 1 22.16 201 ALA A O 1
ATOM 1478 N N . TYR A 1 202 ? 11.484 -72.125 1.813 1 18.52 202 TYR A N 1
ATOM 1479 C CA . TYR A 1 202 ? 12.281 -73.188 1.221 1 18.52 202 TYR A CA 1
ATOM 1480 C C . TYR A 1 202 ? 11.414 -74.125 0.347 1 18.52 202 TYR A C 1
ATOM 1482 O O . TYR A 1 202 ? 10.445 -74.688 0.827 1 18.52 202 TYR A O 1
ATOM 1490 N N . LEU A 1 203 ? 10.922 -73.562 -0.83 1 19.58 203 LEU A N 1
ATOM 1491 C CA . LEU A 1 203 ? 11.023 -74.625 -1.823 1 19.58 203 LEU A CA 1
ATOM 1492 C C . LEU A 1 203 ? 12.484 -74.875 -2.191 1 19.58 203 LEU A C 1
ATOM 1494 O O . LEU A 1 203 ? 13.281 -73.938 -2.279 1 19.58 203 LEU A O 1
ATOM 1498 N N . MET B 1 1 ? 25.219 34.188 -39.438 1 34.41 1 MET B N 1
ATOM 1499 C CA . MET B 1 1 ? 25.734 33.375 -38.312 1 34.41 1 MET B CA 1
ATOM 1500 C C . MET B 1 1 ? 24.672 33.188 -37.25 1 34.41 1 MET B C 1
ATOM 1502 O O . MET B 1 1 ? 24.531 34 -36.344 1 34.41 1 MET B O 1
ATOM 1506 N N . PHE B 1 2 ? 23.484 32.719 -37.562 1 33.22 2 PHE B N 1
ATOM 1507 C CA . PHE B 1 2 ? 22.312 32.469 -36.719 1 33.22 2 PHE B CA 1
ATOM 1508 C C . PHE B 1 2 ? 22.625 31.391 -35.719 1 33.22 2 PHE B C 1
ATOM 1510 O O . PHE B 1 2 ? 23.047 30.297 -36.062 1 33.22 2 PHE B O 1
ATOM 1517 N N . ALA B 1 3 ? 23.078 31.828 -34.5 1 34.66 3 ALA B N 1
ATOM 1518 C CA . ALA B 1 3 ? 23.219 30.922 -33.375 1 34.66 3 ALA B CA 1
ATOM 1519 C C . ALA B 1 3 ? 22 30.016 -33.25 1 34.66 3 ALA B C 1
ATOM 1521 O O . ALA B 1 3 ? 20.859 30.484 -33.219 1 34.66 3 ALA B O 1
ATOM 1522 N N . LYS B 1 4 ? 22.062 28.812 -33.812 1 37.56 4 LYS B N 1
ATOM 1523 C CA . LYS B 1 4 ? 21.094 27.766 -33.469 1 37.56 4 LYS B CA 1
ATOM 1524 C C . LYS B 1 4 ? 20.688 27.828 -32 1 37.56 4 LYS B C 1
ATOM 1526 O O . LYS B 1 4 ? 21.547 27.703 -31.125 1 37.56 4 LYS B O 1
ATOM 1531 N N . THR B 1 5 ? 19.859 28.828 -31.656 1 37.62 5 THR B N 1
ATOM 1532 C CA . THR B 1 5 ? 19.266 28.734 -30.328 1 37.62 5 THR B CA 1
ATOM 1533 C C . THR B 1 5 ? 18.953 27.281 -29.984 1 37.62 5 THR B C 1
ATOM 1535 O O . THR B 1 5 ? 18.188 26.625 -30.703 1 37.62 5 THR B O 1
ATOM 1538 N N . GLN B 1 6 ? 20.016 26.547 -29.609 1 35.97 6 GLN B N 1
ATOM 1539 C CA . GLN B 1 6 ? 19.75 25.203 -29.094 1 35.97 6 GLN B CA 1
ATOM 1540 C C . GLN B 1 6 ? 18.484 25.172 -28.25 1 35.97 6 GLN B C 1
ATOM 1542 O O . GLN B 1 6 ? 18.266 26.062 -27.422 1 35.97 6 GLN B O 1
ATOM 1547 N N . PRO B 1 7 ? 17.344 24.734 -28.734 1 40.47 7 PRO B N 1
ATOM 1548 C CA . PRO B 1 7 ? 16.172 24.578 -27.859 1 40.47 7 PRO B CA 1
ATOM 1549 C C . PRO B 1 7 ? 16.562 24.078 -26.469 1 40.47 7 PRO B C 1
ATOM 1551 O O . PRO B 1 7 ? 17.469 23.266 -26.328 1 40.47 7 PRO B O 1
ATOM 1554 N N . ASN B 1 8 ? 16.781 25 -25.516 1 37.31 8 ASN B N 1
ATOM 1555 C CA . ASN B 1 8 ? 16.906 24.594 -24.125 1 37.31 8 ASN B CA 1
ATOM 1556 C C . ASN B 1 8 ? 16.031 23.375 -23.812 1 37.31 8 ASN B C 1
ATOM 1558 O O . ASN B 1 8 ? 14.805 23.453 -23.891 1 37.31 8 ASN B O 1
ATOM 1562 N N . SER B 1 9 ? 16.234 22.219 -24.312 1 39.31 9 SER B N 1
ATOM 1563 C CA . SER B 1 9 ? 15.578 20.969 -23.938 1 39.31 9 SER B CA 1
ATOM 1564 C C . SER B 1 9 ? 15.297 20.938 -22.438 1 39.31 9 SER B C 1
ATOM 1566 O O . SER B 1 9 ? 16.219 20.969 -21.625 1 39.31 9 SER B O 1
ATOM 1568 N N . SER B 1 10 ? 14.414 21.766 -21.875 1 42.06 10 SER B N 1
ATOM 1569 C CA . SER B 1 10 ? 13.984 21.625 -20.5 1 42.06 10 SER B CA 1
ATOM 1570 C C . SER B 1 10 ? 14.023 20.172 -20.047 1 42.06 10 SER B C 1
ATOM 1572 O O . SER B 1 10 ? 13.25 19.344 -20.547 1 42.06 10 SER B O 1
ATOM 1574 N N . ALA B 1 11 ? 15.109 19.562 -19.719 1 47.53 11 ALA B N 1
ATOM 1575 C CA . ALA B 1 11 ? 15.422 18.188 -19.312 1 47.53 11 ALA B CA 1
ATOM 1576 C C . ALA B 1 11 ? 14.422 17.688 -18.266 1 47.53 11 ALA B C 1
ATOM 1578 O O . ALA B 1 11 ? 13.969 18.453 -17.422 1 47.53 11 ALA B O 1
ATOM 1579 N N . CYS B 1 12 ? 13.461 16.875 -18.672 1 58.16 12 CYS B N 1
ATOM 1580 C CA . CYS B 1 12 ? 12.523 16.156 -17.812 1 58.16 12 CYS B CA 1
ATOM 1581 C C . CYS B 1 12 ? 13.203 15.727 -16.516 1 58.16 12 CYS B C 1
ATOM 1583 O O . CYS B 1 12 ? 14.188 15 -16.531 1 58.16 12 CYS B O 1
ATOM 1585 N N . VAL B 1 13 ? 13.094 16.594 -15.406 1 66.19 13 VAL B N 1
ATOM 1586 C CA . VAL B 1 13 ? 13.648 16.219 -14.109 1 66.19 13 VAL B CA 1
ATOM 1587 C C . VAL B 1 13 ? 12.984 14.938 -13.609 1 66.19 13 VAL B C 1
ATOM 1589 O O . VAL B 1 13 ? 11.75 14.828 -13.633 1 66.19 13 VAL B O 1
ATOM 1592 N N . PRO B 1 14 ? 13.672 13.93 -13.383 1 78.19 14 PRO B N 1
ATOM 1593 C CA . PRO B 1 14 ? 13.086 12.695 -12.867 1 78.19 14 PRO B CA 1
ATOM 1594 C C . PRO B 1 14 ? 12.352 12.906 -11.539 1 78.19 14 PRO B C 1
ATOM 1596 O O . PRO B 1 14 ? 12.844 13.617 -10.664 1 78.19 14 PRO B O 1
ATOM 1599 N N . MET B 1 15 ? 11.055 12.477 -11.492 1 85.62 15 MET B N 1
ATOM 1600 C CA . MET B 1 15 ? 10.227 12.617 -10.305 1 85.62 15 MET B CA 1
ATOM 1601 C C . MET B 1 15 ? 9.867 11.25 -9.727 1 85.62 15 MET B C 1
ATOM 1603 O O . MET B 1 15 ? 9.711 10.281 -10.469 1 85.62 15 MET B O 1
ATOM 1607 N N . THR B 1 16 ? 9.891 11.156 -8.406 1 91 16 THR B N 1
ATOM 1608 C CA . THR B 1 16 ? 9.289 10.023 -7.719 1 91 16 THR B CA 1
ATOM 1609 C C . THR B 1 16 ? 7.848 10.336 -7.32 1 91 16 THR B C 1
ATOM 1611 O O . THR B 1 16 ? 7.574 11.391 -6.742 1 91 16 THR B O 1
ATOM 1614 N N . ILE B 1 17 ? 6.93 9.484 -7.75 1 93.75 17 ILE B N 1
ATOM 1615 C CA . ILE B 1 17 ? 5.508 9.695 -7.504 1 93.75 17 ILE B CA 1
ATOM 1616 C C . ILE B 1 17 ? 4.953 8.547 -6.66 1 93.75 17 ILE B C 1
ATOM 1618 O O . ILE B 1 17 ? 5.285 7.383 -6.887 1 93.75 17 ILE B O 1
ATOM 1622 N N . ALA B 1 18 ? 4.152 8.906 -5.699 1 96.88 18 ALA B N 1
ATOM 1623 C CA . ALA B 1 18 ? 3.465 7.934 -4.859 1 96.88 18 ALA B CA 1
ATOM 1624 C C . ALA B 1 18 ? 1.999 8.312 -4.668 1 96.88 18 ALA B C 1
ATOM 1626 O O . ALA B 1 18 ? 1.602 9.445 -4.953 1 96.88 18 ALA B O 1
ATOM 1627 N N . VAL B 1 19 ? 1.226 7.309 -4.266 1 97.69 19 VAL B N 1
ATOM 1628 C CA . VAL B 1 19 ? -0.203 7.531 -4.062 1 97.69 19 VAL B CA 1
ATOM 1629 C C . VAL B 1 19 ? -0.688 6.719 -2.865 1 97.69 19 VAL B C 1
ATOM 1631 O O . VAL B 1 19 ? -0.18 5.625 -2.602 1 97.69 19 VAL B O 1
ATOM 1634 N N . ALA B 1 20 ? -1.591 7.219 -2.168 1 98.31 20 ALA B N 1
ATOM 1635 C CA . ALA B 1 20 ? -2.355 6.531 -1.131 1 98.31 20 ALA B CA 1
ATOM 1636 C C . ALA B 1 20 ? -3.855 6.672 -1.369 1 98.31 20 ALA B C 1
ATOM 1638 O O . ALA B 1 20 ? -4.367 7.789 -1.491 1 98.31 20 ALA B O 1
ATOM 1639 N N . GLU B 1 21 ? -4.516 5.555 -1.402 1 97.38 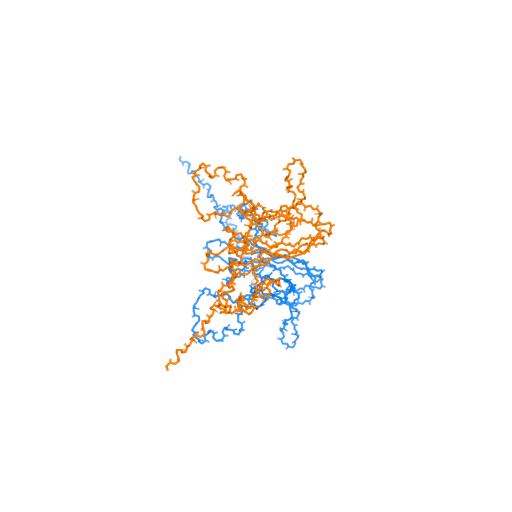21 GLU B N 1
ATOM 1640 C CA . GLU B 1 21 ? -5.945 5.578 -1.706 1 97.38 21 GLU B CA 1
ATOM 1641 C C . GLU B 1 21 ? -6.77 5.094 -0.516 1 97.38 21 GLU B C 1
ATOM 1643 O O . GLU B 1 21 ? -6.59 3.967 -0.048 1 97.38 21 GLU B O 1
ATOM 1648 N N . PHE B 1 22 ? -7.602 5.996 -0.02 1 97 22 PHE B N 1
ATOM 1649 C CA . PHE B 1 22 ? -8.617 5.609 0.957 1 97 22 PHE B CA 1
ATOM 1650 C C . PHE B 1 22 ? -9.797 4.934 0.273 1 97 22 PHE B C 1
ATOM 1652 O O . PHE B 1 22 ? -10.438 5.527 -0.597 1 97 22 PHE B O 1
ATOM 1659 N N . LYS B 1 23 ? -10.094 3.705 0.719 1 92.56 23 LYS B N 1
ATOM 1660 C CA . LYS B 1 23 ? -11.141 2.93 0.058 1 92.56 23 LYS B CA 1
ATOM 1661 C C . LYS B 1 23 ? -12.172 2.424 1.064 1 92.56 23 LYS B C 1
ATOM 1663 O O . LYS B 1 23 ? -12.805 1.391 0.845 1 92.56 23 LYS B O 1
ATOM 1668 N N . GLY B 1 24 ? -12.336 3.035 2.086 1 90 24 GLY B N 1
ATOM 1669 C CA . GLY B 1 24 ? -13.297 2.598 3.084 1 90 24 GLY B CA 1
ATOM 1670 C C . GLY B 1 24 ? -14.734 2.934 2.715 1 90 24 GLY B C 1
ATOM 1671 O O . GLY B 1 24 ? -14.977 3.701 1.78 1 90 24 GLY B O 1
ATOM 1672 N N . PRO B 1 25 ? -15.633 2.32 3.389 1 90.06 25 PRO B N 1
ATOM 1673 C CA . PRO B 1 25 ? -17.047 2.561 3.113 1 90.06 25 PRO B CA 1
ATOM 1674 C C . PRO B 1 25 ? -17.469 4 3.395 1 90.06 25 PRO B C 1
ATOM 1676 O O . PRO B 1 25 ? -18.344 4.535 2.713 1 90.06 25 PRO B O 1
ATOM 1679 N N . ASP B 1 26 ? -16.875 4.641 4.348 1 93.25 26 ASP B N 1
ATOM 1680 C CA . ASP B 1 26 ? -17.266 5.996 4.711 1 93.25 26 ASP B CA 1
ATOM 1681 C C . ASP B 1 26 ? -16.281 7.023 4.137 1 93.25 26 ASP B C 1
ATOM 1683 O O . ASP B 1 26 ? -16.703 7.98 3.479 1 93.25 26 ASP B O 1
ATOM 1687 N N . VAL B 1 27 ? -15.039 6.75 4.363 1 96.5 27 VAL B N 1
ATOM 1688 C CA . VAL B 1 27 ? -14 7.68 3.939 1 96.5 27 VAL B CA 1
ATOM 1689 C C . VAL B 1 27 ? -13.344 7.176 2.654 1 96.5 27 VAL B C 1
ATOM 1691 O O . VAL B 1 27 ? -12.859 6.047 2.598 1 96.5 27 VAL B O 1
ATOM 1694 N N . HIS B 1 28 ? -13.359 7.965 1.633 1 96.75 28 HIS B N 1
ATOM 1695 C CA . HIS B 1 28 ? -12.727 7.637 0.361 1 96.75 28 HIS B CA 1
ATOM 1696 C C . HIS B 1 28 ? -11.992 8.844 -0.216 1 96.75 28 HIS B C 1
ATOM 1698 O O . HIS B 1 28 ? -12.328 9.992 0.098 1 96.75 28 HIS B O 1
ATOM 1704 N N . GLY B 1 29 ? -10.953 8.578 -0.981 1 96.69 29 GLY B N 1
ATOM 1705 C CA . GLY B 1 29 ? -10.18 9.648 -1.584 1 96.69 29 GLY B CA 1
ATOM 1706 C C . GLY B 1 29 ? -8.758 9.25 -1.907 1 96.69 29 GLY B C 1
ATOM 1707 O O . GLY B 1 29 ? -8.406 8.07 -1.833 1 96.69 29 GLY B O 1
ATOM 1708 N N . VAL B 1 30 ? -7.988 10.273 -2.371 1 96.88 30 VAL B N 1
ATOM 1709 C CA . VAL B 1 30 ? -6.641 10 -2.852 1 96.88 30 VAL B CA 1
ATOM 1710 C C . VAL B 1 30 ? -5.68 11.078 -2.348 1 96.88 30 VAL B C 1
ATOM 1712 O O . VAL B 1 30 ? -6.023 12.258 -2.324 1 96.88 30 VAL B O 1
ATOM 1715 N N . VAL B 1 31 ? -4.559 10.648 -1.92 1 97.25 31 VAL B N 1
ATOM 1716 C CA . VAL B 1 31 ? -3.422 11.516 -1.63 1 97.25 31 VAL B CA 1
ATOM 1717 C C . VAL B 1 31 ? -2.279 11.203 -2.596 1 97.25 31 VAL B C 1
ATOM 1719 O O . VAL B 1 31 ? -1.89 10.047 -2.758 1 97.25 31 VAL B O 1
ATOM 1722 N N . ARG B 1 32 ? -1.743 12.188 -3.217 1 96.31 32 ARG B N 1
ATOM 1723 C CA . ARG B 1 32 ? -0.618 12.008 -4.129 1 96.31 32 ARG B CA 1
ATOM 1724 C C . ARG B 1 32 ? 0.619 12.742 -3.621 1 96.31 32 ARG B C 1
ATOM 1726 O O . ARG B 1 32 ? 0.517 13.867 -3.113 1 96.31 32 ARG B O 1
ATOM 1733 N N . PHE B 1 33 ? 1.729 12.133 -3.797 1 94.31 33 PHE B N 1
ATOM 1734 C CA . PHE B 1 33 ? 3.035 12.688 -3.451 1 94.31 33 PHE B CA 1
ATOM 1735 C C . PHE B 1 33 ? 3.916 12.805 -4.688 1 94.31 33 PHE B C 1
ATOM 1737 O O . PHE B 1 33 ? 3.922 11.914 -5.543 1 94.31 33 PHE B O 1
ATOM 1744 N N . ALA B 1 34 ? 4.656 13.844 -4.75 1 91.69 34 ALA B N 1
ATOM 1745 C CA . ALA B 1 34 ? 5.617 14.039 -5.836 1 91.69 34 ALA B CA 1
ATOM 1746 C C . ALA B 1 34 ? 6.887 14.719 -5.332 1 91.69 34 ALA B C 1
ATOM 1748 O O . ALA B 1 34 ? 6.82 15.664 -4.547 1 91.69 34 ALA B O 1
ATOM 1749 N N . GLN B 1 35 ? 7.965 14.188 -5.754 1 89.88 35 GLN B N 1
ATOM 1750 C CA . GLN B 1 35 ? 9.258 14.711 -5.312 1 89.88 35 GLN B CA 1
ATOM 1751 C C . GLN B 1 35 ? 10.312 14.547 -6.402 1 89.88 35 GLN B C 1
ATOM 1753 O O . GLN B 1 35 ? 10.406 13.492 -7.031 1 89.88 35 GLN B O 1
ATOM 1758 N N . GLU B 1 36 ? 11.078 15.578 -6.559 1 83.38 36 GLU B N 1
ATOM 1759 C CA . GLU B 1 36 ? 12.172 15.508 -7.516 1 83.38 36 GLU B CA 1
ATOM 1760 C C . GLU B 1 36 ? 13.305 14.625 -6.988 1 83.38 36 GLU B C 1
ATOM 1762 O O . GLU B 1 36 ? 13.641 14.68 -5.805 1 83.38 36 GLU B O 1
ATOM 1767 N N . ASN B 1 37 ? 13.898 13.805 -7.836 1 76.81 37 ASN B N 1
ATOM 1768 C CA . ASN B 1 37 ? 14.938 12.859 -7.438 1 76.81 37 ASN B CA 1
ATOM 1769 C C . ASN B 1 37 ? 16.234 13.578 -7.051 1 76.81 37 ASN B C 1
ATOM 1771 O O . ASN B 1 37 ? 17.125 12.984 -6.449 1 76.81 37 ASN B O 1
ATOM 1775 N N . SER B 1 38 ? 16.391 14.773 -7.398 1 65.94 38 SER B N 1
ATOM 1776 C CA . SER B 1 38 ? 17.625 15.477 -7.086 1 65.94 38 SER B CA 1
ATOM 1777 C C . SER B 1 38 ? 17.812 15.641 -5.582 1 65.94 38 SER B C 1
ATOM 1779 O O . SER B 1 38 ? 18.922 15.906 -5.113 1 65.94 38 SER B O 1
ATOM 1781 N N . GLY B 1 39 ? 16.953 15.094 -4.652 1 61.25 39 GLY B N 1
ATOM 1782 C CA . GLY B 1 39 ? 17.031 15.133 -3.201 1 61.25 39 GLY B CA 1
ATOM 1783 C C . GLY B 1 39 ? 16.891 16.531 -2.631 1 61.25 39 GLY B C 1
ATOM 1784 O O . GLY B 1 39 ? 16.844 16.703 -1.411 1 61.25 39 GLY B O 1
ATOM 1785 N N . LEU B 1 40 ? 16.906 17.484 -3.455 1 59.06 40 LEU B N 1
ATOM 1786 C CA . LEU B 1 40 ? 16.938 18.859 -2.967 1 59.06 40 LEU B CA 1
ATOM 1787 C C . LEU B 1 40 ? 15.531 19.438 -2.83 1 59.06 40 LEU B C 1
ATOM 1789 O O . LEU B 1 40 ? 15.336 20.5 -2.25 1 59.06 40 LEU B O 1
ATOM 1793 N N . GLN B 1 41 ? 14.586 18.594 -3.254 1 67.5 41 GLN B N 1
ATOM 1794 C CA . GLN B 1 41 ? 13.305 19.297 -3.324 1 67.5 41 GLN B CA 1
ATOM 1795 C C . GLN B 1 41 ? 12.312 18.703 -2.32 1 67.5 41 GLN B C 1
ATOM 1797 O O . GLN B 1 41 ? 12.367 17.516 -2.002 1 67.5 41 GLN B O 1
ATOM 1802 N N . GLU B 1 42 ? 11.43 19.625 -1.901 1 85.81 42 GLU B N 1
ATOM 1803 C CA . GLU B 1 42 ? 10.32 19.328 -1.003 1 85.81 42 GLU B CA 1
ATOM 1804 C C . GLU B 1 42 ? 9.344 18.344 -1.645 1 85.81 42 GLU B C 1
ATOM 1806 O O . GLU B 1 42 ? 9.234 18.281 -2.871 1 85.81 42 GLU B O 1
ATOM 1811 N N . CYS B 1 43 ? 8.789 17.609 -0.901 1 91.12 43 CYS B N 1
ATOM 1812 C CA . CYS B 1 43 ? 7.734 16.703 -1.348 1 91.12 43 CYS B CA 1
ATOM 1813 C C . CYS B 1 43 ? 6.402 17.438 -1.473 1 91.12 43 CYS B C 1
ATOM 1815 O O . CYS B 1 43 ? 5.938 18.062 -0.513 1 91.12 43 CYS B O 1
ATOM 1817 N N . SER B 1 44 ? 5.898 17.422 -2.65 1 92.12 44 SER B N 1
ATOM 1818 C CA . SER B 1 44 ? 4.555 17.953 -2.844 1 92.12 44 SER B CA 1
ATOM 1819 C C . SER B 1 44 ? 3.488 16.922 -2.486 1 92.12 44 SER B C 1
ATOM 1821 O O . SER B 1 44 ? 3.615 15.75 -2.83 1 92.12 44 SER B O 1
ATOM 1823 N N . ILE B 1 45 ? 2.441 17.406 -1.749 1 94.75 45 ILE B N 1
ATOM 1824 C CA . ILE B 1 45 ? 1.365 16.516 -1.317 1 94.75 45 ILE B CA 1
ATOM 1825 C C . ILE B 1 45 ? 0.018 17.094 -1.741 1 94.75 45 ILE B C 1
ATOM 1827 O O . ILE B 1 45 ? -0.288 18.25 -1.438 1 94.75 45 ILE B O 1
ATOM 1831 N N . GLU B 1 46 ? -0.75 16.328 -2.469 1 95 46 GLU B N 1
ATOM 1832 C CA . GLU B 1 46 ? -2.109 16.672 -2.871 1 95 46 GLU B CA 1
ATOM 1833 C C . GLU B 1 46 ? -3.119 15.672 -2.324 1 95 46 GLU B C 1
ATOM 1835 O O . GLU B 1 46 ? -2.98 14.469 -2.533 1 95 46 GLU B O 1
ATOM 1840 N N . ALA B 1 47 ? -4.156 16.234 -1.675 1 96.56 47 ALA B N 1
ATOM 1841 C CA . ALA B 1 47 ? -5.152 15.344 -1.076 1 96.56 47 ALA B CA 1
ATOM 1842 C C . ALA B 1 47 ? -6.566 15.758 -1.483 1 96.56 47 ALA B C 1
ATOM 1844 O O . ALA B 1 47 ? -6.906 16.938 -1.455 1 96.56 47 ALA B O 1
ATOM 1845 N N . VAL B 1 48 ? -7.34 14.789 -1.935 1 96.62 48 VAL B N 1
ATOM 1846 C CA . VAL B 1 48 ? -8.781 14.898 -2.145 1 96.62 48 VAL B CA 1
ATOM 1847 C C . VAL B 1 48 ? -9.5 13.766 -1.422 1 96.62 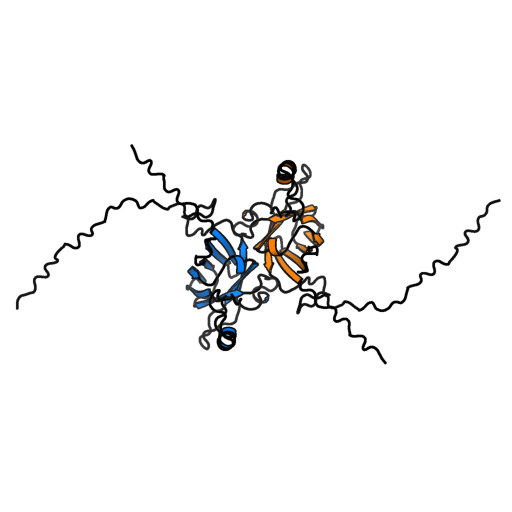48 VAL B C 1
ATOM 1849 O O . VAL B 1 48 ? -9.367 12.602 -1.802 1 96.62 48 VAL B O 1
ATOM 1852 N N . ILE B 1 49 ? -10.25 14.125 -0.369 1 97.38 49 ILE B N 1
ATOM 1853 C CA . ILE B 1 49 ? -10.836 13.102 0.49 1 97.38 49 ILE B CA 1
ATOM 1854 C C . ILE B 1 49 ? -12.289 13.469 0.802 1 97.38 49 ILE B C 1
ATOM 1856 O O . ILE B 1 49 ? -12.609 14.641 1.024 1 97.38 49 ILE B O 1
ATOM 1860 N N . ASP B 1 50 ? -13.086 12.523 0.876 1 98.06 50 ASP B N 1
ATOM 1861 C CA . ASP B 1 50 ? -14.5 12.664 1.19 1 98.06 50 ASP B CA 1
ATOM 1862 C C . ASP B 1 50 ? -14.906 11.75 2.346 1 98.06 50 ASP B C 1
ATOM 1864 O O . ASP B 1 50 ? -14.258 10.727 2.588 1 98.06 50 ASP B O 1
ATOM 1868 N N . GLY B 1 51 ? -16 12.195 3.074 1 97.75 51 GLY B N 1
ATOM 1869 C CA . GLY B 1 51 ? -16.641 11.312 4.047 1 97.75 51 GLY B CA 1
ATOM 1870 C C . GLY B 1 51 ? -16.156 11.555 5.465 1 97.75 51 GLY B C 1
ATOM 1871 O O . GLY B 1 51 ? -16.438 10.758 6.367 1 97.75 51 GLY B O 1
ATOM 1872 N N . LEU B 1 52 ? -15.445 12.617 5.633 1 96.19 52 LEU B N 1
ATOM 1873 C CA . LEU B 1 52 ? -14.984 12.969 6.969 1 96.19 52 LEU B CA 1
ATOM 1874 C C . LEU B 1 52 ? -15.992 13.883 7.664 1 96.19 52 LEU B C 1
ATOM 1876 O O . LEU B 1 52 ? -16.75 14.594 7.008 1 96.19 52 LEU B O 1
ATOM 1880 N N . ALA B 1 53 ? -16 13.766 8.984 1 94.75 53 ALA B N 1
ATOM 1881 C CA . ALA B 1 53 ? -16.781 14.742 9.727 1 94.75 53 ALA B CA 1
ATOM 1882 C C . ALA B 1 53 ? -16.266 16.156 9.492 1 94.75 53 ALA B C 1
ATOM 1884 O O . ALA B 1 53 ? -15.047 16.375 9.414 1 94.75 53 ALA B O 1
ATOM 1885 N N . PRO B 1 54 ? -17.188 17.109 9.438 1 95.12 54 PRO B N 1
ATOM 1886 C CA . PRO B 1 54 ? -16.734 18.484 9.25 1 95.12 54 PRO B CA 1
ATOM 1887 C C . PRO B 1 54 ? -15.836 18.969 10.383 1 95.12 54 PRO B C 1
ATOM 1889 O O . PRO B 1 54 ? -16.062 18.625 11.539 1 95.12 54 PRO B O 1
ATOM 1892 N N . GLY B 1 55 ? -14.844 19.859 10.016 1 93 55 GLY B N 1
ATOM 1893 C CA . GLY B 1 55 ? -13.938 20.391 11.016 1 93 55 GLY B CA 1
ATOM 1894 C C . GLY B 1 55 ? -12.477 20.062 10.742 1 93 55 GLY B C 1
ATOM 1895 O O . GLY B 1 55 ? -12.133 19.609 9.648 1 93 55 GLY B O 1
ATOM 1896 N N . ALA B 1 56 ? -11.609 20.266 11.711 1 91.75 56 ALA B N 1
ATOM 1897 C CA . ALA B 1 56 ? -10.172 20.062 11.562 1 91.75 56 ALA B CA 1
ATOM 1898 C C . ALA B 1 56 ? -9.773 18.625 11.938 1 91.75 56 ALA B C 1
ATOM 1900 O O . ALA B 1 56 ? -10.172 18.125 12.992 1 91.75 56 ALA B O 1
ATOM 1901 N N . HIS B 1 57 ? -9.102 18.016 11.031 1 93.38 57 HIS B N 1
ATOM 1902 C CA . HIS B 1 57 ? -8.555 16.688 11.266 1 93.38 57 HIS B CA 1
ATOM 1903 C C . HIS B 1 57 ? -7.035 16.688 11.18 1 93.38 57 HIS B C 1
ATOM 1905 O O . HIS B 1 57 ? -6.461 17.266 10.25 1 93.38 57 HIS B O 1
ATOM 1911 N N . GLY B 1 58 ? -6.348 16.047 12.125 1 91.94 58 GLY B N 1
ATOM 1912 C CA . GLY B 1 58 ? -4.938 15.758 11.938 1 91.94 58 GLY B CA 1
ATOM 1913 C C . GLY B 1 58 ? -4.691 14.57 11.023 1 91.94 58 GLY B C 1
ATOM 1914 O O . GLY B 1 58 ? -5.586 13.75 10.812 1 91.94 58 GLY B O 1
ATOM 1915 N N . TRP B 1 59 ? -3.588 14.492 10.469 1 94.38 59 TRP B N 1
ATOM 1916 C CA . TRP B 1 59 ? -3.16 13.32 9.703 1 94.38 59 TRP B CA 1
ATOM 1917 C C . TRP B 1 59 ? -1.643 13.18 9.727 1 94.38 59 TRP B C 1
ATOM 1919 O O . TRP B 1 59 ? -0.926 14.148 9.984 1 94.38 59 TRP B O 1
ATOM 1929 N N . ALA B 1 60 ? -1.197 11.969 9.539 1 94.56 60 ALA B N 1
ATOM 1930 C CA . ALA B 1 60 ? 0.223 11.648 9.664 1 94.56 60 ALA B CA 1
ATOM 1931 C C . ALA B 1 60 ? 0.577 10.383 8.891 1 94.56 60 ALA B C 1
ATOM 1933 O O . ALA B 1 60 ? -0.308 9.617 8.5 1 94.56 60 ALA B O 1
ATOM 1934 N N . VAL B 1 61 ? 1.874 10.266 8.672 1 96.69 61 VAL B N 1
ATOM 1935 C CA . VAL B 1 61 ? 2.398 8.992 8.18 1 96.69 61 VAL B CA 1
ATOM 1936 C C . VAL B 1 61 ? 2.729 8.078 9.352 1 96.69 61 VAL B C 1
ATOM 1938 O O . VAL B 1 61 ? 3.42 8.477 10.289 1 96.69 61 VAL B O 1
ATOM 1941 N N . HIS B 1 62 ? 2.211 6.906 9.297 1 96.06 62 HIS B N 1
ATOM 1942 C CA . HIS B 1 62 ? 2.471 5.914 10.328 1 96.06 62 HIS B CA 1
ATOM 1943 C C . HIS B 1 62 ? 3.461 4.859 9.852 1 96.06 62 HIS B C 1
ATOM 1945 O O . HIS B 1 62 ? 3.707 4.738 8.648 1 96.06 62 HIS B O 1
ATOM 1951 N N . GLU B 1 63 ? 3.973 4.168 10.727 1 94.31 63 GLU B N 1
ATOM 1952 C CA . GLU B 1 63 ? 5.109 3.277 10.516 1 94.31 63 GLU B CA 1
ATOM 1953 C C . GLU B 1 63 ? 4.746 2.135 9.57 1 94.31 63 GLU B C 1
ATOM 1955 O O . GLU B 1 63 ? 5.551 1.746 8.719 1 94.31 63 GLU B O 1
ATOM 1960 N N . TYR B 1 64 ? 3.549 1.57 9.695 1 96.19 64 TYR B N 1
ATOM 1961 C CA . TYR B 1 64 ? 3.172 0.404 8.898 1 96.19 64 TYR B CA 1
ATOM 1962 C C . TYR B 1 64 ? 2.023 0.734 7.957 1 96.19 64 TYR B C 1
ATOM 1964 O O . TYR B 1 64 ? 1.22 1.627 8.234 1 96.19 64 TYR B O 1
ATOM 1972 N N . GLY B 1 65 ? 2.004 0.019 6.832 1 98.25 65 GLY B N 1
ATOM 1973 C CA . GLY B 1 65 ? 0.873 0.049 5.918 1 98.25 65 GLY B CA 1
ATOM 1974 C C . GLY B 1 65 ? -0.044 -1.15 6.062 1 98.25 65 GLY B C 1
ATOM 1975 O O . GLY B 1 65 ? -0.908 -1.386 5.215 1 98.25 65 GLY B O 1
ATOM 1976 N N . ASP B 1 66 ? 0.171 -1.97 7.129 1 96.5 66 ASP B N 1
ATOM 1977 C CA . ASP B 1 66 ? -0.731 -3.068 7.465 1 96.5 66 ASP B CA 1
ATOM 1978 C C . ASP B 1 66 ? -2.105 -2.545 7.875 1 96.5 66 ASP B C 1
ATOM 1980 O O . ASP B 1 66 ? -2.236 -1.856 8.891 1 96.5 66 ASP B O 1
ATOM 1984 N N . LEU B 1 67 ? -3.088 -2.918 7.066 1 96.69 67 LEU B N 1
ATOM 1985 C CA . LEU B 1 67 ? -4.43 -2.432 7.359 1 96.69 67 LEU B CA 1
ATOM 1986 C C . LEU B 1 67 ? -5.367 -3.59 7.688 1 96.69 67 LEU B C 1
ATOM 1988 O O . LEU B 1 67 ? -6.578 -3.494 7.48 1 96.69 67 LEU B O 1
ATOM 1992 N N . THR B 1 68 ? -4.832 -4.676 8.109 1 92 68 THR B N 1
ATOM 1993 C CA . THR B 1 68 ? -5.645 -5.852 8.406 1 92 68 THR B CA 1
ATOM 1994 C C . THR B 1 68 ? -6.617 -5.566 9.547 1 92 68 THR B C 1
ATOM 1996 O O . THR B 1 68 ? -7.652 -6.227 9.664 1 92 68 THR B O 1
ATOM 1999 N N . ARG B 1 69 ? -6.34 -4.582 10.383 1 92.81 69 ARG B N 1
ATOM 2000 C CA . ARG B 1 69 ? -7.266 -4.074 11.391 1 92.81 69 ARG B CA 1
ATOM 2001 C C . ARG B 1 69 ? -7.547 -2.59 11.18 1 92.81 69 ARG B C 1
ATOM 2003 O O . ARG B 1 69 ? -7.656 -1.827 12.141 1 92.81 69 ARG B O 1
ATOM 2010 N N . GLY B 1 70 ? -7.555 -2.244 9.922 1 93.81 70 GLY B N 1
ATOM 2011 C CA . GLY B 1 70 ? -7.727 -0.835 9.609 1 93.81 70 GLY B CA 1
ATOM 2012 C C . GLY B 1 70 ? -6.582 0.03 10.109 1 93.81 70 GLY B C 1
ATOM 2013 O O . GLY B 1 70 ? -5.422 -0.377 10.055 1 93.81 70 GLY B O 1
ATOM 2014 N N . ALA B 1 71 ? -7.004 1.17 10.617 1 95.31 71 ALA B N 1
ATOM 2015 C CA . ALA B 1 71 ? -5.992 2.129 11.047 1 95.31 71 ALA B CA 1
ATOM 2016 C C . ALA B 1 71 ? -5.305 1.661 12.328 1 95.31 71 ALA B C 1
ATOM 2018 O O . ALA B 1 71 ? -4.246 2.174 12.695 1 95.31 71 ALA B O 1
ATOM 2019 N N . LEU B 1 72 ? -5.848 0.684 12.969 1 91.19 72 LEU B N 1
ATOM 2020 C CA . LEU B 1 72 ? -5.316 0.23 14.25 1 91.19 72 LEU B CA 1
ATOM 2021 C C . LEU B 1 72 ? -4.027 -0.562 14.055 1 91.19 72 LEU B C 1
ATOM 2023 O O . LEU B 1 72 ? -3.244 -0.715 14.992 1 91.19 72 LEU B O 1
ATOM 2027 N N . SER B 1 73 ? -3.748 -1.071 12.922 1 94.19 73 SER B N 1
ATOM 2028 C CA . SER B 1 73 ? -2.572 -1.903 12.688 1 94.19 73 SER B CA 1
ATOM 2029 C C . SER B 1 73 ? -1.464 -1.115 12 1 94.19 73 SER B C 1
ATOM 2031 O O . SER B 1 73 ? -0.5 -1.697 11.5 1 94.19 73 SER B O 1
ATOM 2033 N N . THR B 1 74 ? -1.541 0.196 12.047 1 96.06 74 THR B N 1
ATOM 2034 C CA . THR B 1 74 ? -0.575 1.007 11.312 1 96.06 74 THR B CA 1
ATOM 2035 C C . THR B 1 74 ? 0.614 1.366 12.203 1 96.06 74 THR B C 1
ATOM 2037 O O . THR B 1 74 ? 1.587 1.959 11.734 1 96.06 74 THR B O 1
ATOM 2040 N N . GLY B 1 75 ? 0.591 1.009 13.492 1 93.06 75 GLY B N 1
ATOM 2041 C CA . GLY B 1 75 ? 1.681 1.364 14.383 1 93.06 75 GLY B CA 1
ATOM 2042 C C . GLY B 1 75 ? 1.739 2.85 14.688 1 93.06 75 GLY B C 1
ATOM 2043 O O . GLY B 1 75 ? 0.787 3.582 14.422 1 93.06 75 GLY B O 1
ATOM 2044 N N . PRO B 1 76 ? 2.822 3.297 15.289 1 90.12 76 PRO B N 1
ATOM 2045 C CA . PRO B 1 76 ? 2.939 4.707 15.664 1 90.12 76 PRO B CA 1
ATOM 2046 C C . PRO B 1 76 ? 3.219 5.613 14.469 1 90.12 76 PRO B C 1
ATOM 2048 O O . PRO B 1 76 ? 3.654 5.137 13.414 1 90.12 76 PRO B O 1
ATOM 2051 N N . ALA B 1 77 ? 2.898 6.867 14.664 1 89.88 77 ALA B N 1
ATOM 2052 C CA . ALA B 1 77 ? 3.316 7.836 13.656 1 89.88 77 ALA B CA 1
ATOM 2053 C C . ALA B 1 77 ? 4.828 7.801 13.453 1 89.88 77 ALA B C 1
ATOM 2055 O O . ALA B 1 77 ? 5.586 7.672 14.422 1 89.88 77 ALA B O 1
ATOM 2056 N N . SER B 1 78 ? 5.227 7.855 12.195 1 88.06 78 SER B N 1
ATOM 2057 C CA . SER B 1 78 ? 6.633 7.727 11.828 1 88.06 78 SER B CA 1
ATOM 2058 C C . SER B 1 78 ? 7.441 8.93 12.312 1 88.06 78 SER B C 1
ATOM 2060 O O . SER B 1 78 ? 6.945 10.055 12.32 1 88.06 78 SER B O 1
ATOM 2062 N N . ASN B 1 79 ? 8.68 8.586 12.797 1 77.25 79 ASN B N 1
ATOM 2063 C CA . ASN B 1 79 ? 9.664 9.625 13.078 1 77.25 79 ASN B CA 1
ATOM 2064 C C . ASN B 1 79 ? 10.703 9.727 11.961 1 77.25 79 ASN B C 1
ATOM 2066 O O . ASN B 1 79 ? 11.328 8.734 11.594 1 77.25 79 ASN B O 1
ATOM 2070 N N . PHE B 1 80 ? 10.641 10.609 11.055 1 63.97 80 PHE B N 1
ATOM 2071 C CA . PHE B 1 80 ? 11.641 10.719 10 1 63.97 80 PHE B CA 1
ATOM 2072 C C . PHE B 1 80 ? 12.867 11.477 10.5 1 63.97 80 PHE B C 1
ATOM 2074 O O . PHE B 1 80 ? 12.742 12.438 11.266 1 63.97 80 PHE B O 1
ATOM 2081 N N . PRO B 1 81 ? 14.047 10.711 10.523 1 51.75 81 PRO B N 1
ATOM 2082 C CA . PRO B 1 81 ? 15.211 11.516 10.93 1 51.75 81 PRO B CA 1
ATOM 2083 C C . PRO B 1 81 ? 15.273 12.859 10.211 1 51.75 81 PRO B C 1
ATOM 2085 O O . PRO B 1 81 ? 14.945 12.953 9.031 1 51.75 81 PRO B O 1
ATOM 2088 N N . SER B 1 82 ? 15.008 13.891 10.805 1 44.84 82 SER B N 1
ATOM 2089 C CA . SER B 1 82 ? 15.383 15.148 10.18 1 44.84 82 SER B CA 1
ATOM 2090 C C . SER B 1 82 ? 16.75 15.055 9.516 1 44.84 82 SER B C 1
ATOM 2092 O O . SER B 1 82 ? 17.703 14.508 10.102 1 44.84 82 SER B O 1
ATOM 2094 N N . SER B 1 83 ? 16.734 14.742 8.281 1 42.38 83 SER B N 1
ATOM 2095 C CA . SER B 1 83 ? 18.094 14.828 7.742 1 42.38 83 SER B CA 1
ATOM 2096 C C . SER B 1 83 ? 18.938 15.812 8.539 1 42.38 83 SER B C 1
ATOM 2098 O O . SER B 1 83 ? 20.141 15.93 8.305 1 42.38 83 SER B O 1
ATOM 2100 N N . ALA B 1 84 ? 18.406 16.953 8.906 1 43.09 84 ALA B N 1
ATOM 2101 C CA . ALA B 1 84 ? 19.438 17.844 9.469 1 43.09 84 ALA B CA 1
ATOM 2102 C C . ALA B 1 84 ? 20.125 17.203 10.664 1 43.09 84 ALA B C 1
ATOM 2104 O O . ALA B 1 84 ? 20.25 15.977 10.727 1 43.09 84 ALA B O 1
ATOM 2105 N N . ASN B 1 85 ? 20.484 18.094 11.781 1 39.25 85 ASN B N 1
ATOM 2106 C CA . ASN B 1 85 ? 21.406 17.984 12.906 1 39.25 85 ASN B CA 1
ATOM 2107 C C . ASN B 1 85 ? 20.969 16.906 13.898 1 39.25 85 ASN B C 1
ATOM 2109 O O . ASN B 1 85 ? 19.781 16.812 14.219 1 39.25 85 ASN B O 1
ATOM 2113 N N . SER B 1 86 ? 21.672 15.727 13.906 1 43.03 86 SER B N 1
ATOM 2114 C CA . SER B 1 86 ? 21.688 14.867 15.086 1 43.03 86 SER B CA 1
ATOM 2115 C C . SER B 1 86 ? 21.234 15.625 16.328 1 43.03 86 SER B C 1
ATOM 2117 O O . SER B 1 86 ? 21.953 16.5 16.812 1 43.03 86 SER B O 1
ATOM 2119 N N . PRO B 1 87 ? 19.953 15.672 16.656 1 46.03 87 PRO B N 1
ATOM 2120 C CA . PRO B 1 87 ? 19.781 16.469 17.891 1 46.03 87 PRO B CA 1
ATOM 2121 C C . PRO B 1 87 ? 20.672 15.992 19.031 1 46.03 87 PRO B C 1
ATOM 2123 O O . PRO B 1 87 ? 21.062 14.82 19.062 1 46.03 87 PRO B O 1
ATOM 2126 N N . THR B 1 88 ? 21.281 16.875 19.734 1 47.88 88 THR B N 1
ATOM 2127 C CA . THR B 1 88 ? 21.984 16.562 20.969 1 47.88 88 THR B CA 1
ATOM 2128 C C . THR B 1 88 ? 21.125 15.711 21.891 1 47.88 88 THR B C 1
ATOM 2130 O O . THR B 1 88 ? 19.891 15.734 21.797 1 47.88 88 THR B O 1
ATOM 2133 N N . PRO B 1 89 ? 21.734 14.914 22.703 1 47.88 89 PRO B N 1
ATOM 2134 C CA . PRO B 1 89 ? 20.984 14.102 23.672 1 47.88 89 PRO B CA 1
ATOM 2135 C C . PRO B 1 89 ? 19.781 14.844 24.266 1 47.88 89 PRO B C 1
ATOM 2137 O O . PRO B 1 89 ? 18.75 14.234 24.547 1 47.88 89 PRO B O 1
ATOM 2140 N N . GLU B 1 90 ? 19.891 16.109 24.547 1 48.69 90 GLU B N 1
ATOM 2141 C CA . GLU B 1 90 ? 18.812 16.906 25.125 1 48.69 90 GLU B CA 1
ATOM 2142 C C . GLU B 1 90 ? 17.688 17.125 24.141 1 48.69 90 GLU B C 1
ATOM 2144 O O . GLU B 1 90 ? 16.516 17.109 24.516 1 48.69 90 GLU B O 1
ATOM 2149 N N . GLN B 1 91 ? 18.031 17.328 22.844 1 48.09 91 GLN B N 1
ATOM 2150 C CA . GLN B 1 91 ? 17.016 17.578 21.828 1 48.09 91 GLN B CA 1
ATOM 2151 C C . GLN B 1 91 ? 16.312 16.281 21.438 1 48.09 91 GLN B C 1
ATOM 2153 O O . GLN B 1 91 ? 15.133 16.297 21.062 1 48.09 91 GLN B O 1
ATOM 2158 N N . GLN B 1 92 ? 16.969 15.211 21.562 1 47.25 92 GLN B N 1
ATOM 2159 C CA . GLN B 1 92 ? 16.359 13.898 21.328 1 47.25 92 GLN B CA 1
ATOM 2160 C C . GLN B 1 92 ? 15.273 13.617 22.359 1 47.25 92 GLN B C 1
ATOM 2162 O O . GLN B 1 92 ? 14.25 13.016 22.031 1 47.25 92 GLN B O 1
ATOM 2167 N N . GLN B 1 93 ? 15.555 13.812 23.594 1 45.72 93 GLN B N 1
ATOM 2168 C CA . GLN B 1 93 ? 14.562 13.648 24.656 1 45.72 93 GLN B CA 1
ATOM 2169 C C . GLN B 1 93 ? 13.367 14.562 24.438 1 45.72 93 GLN B C 1
ATOM 2171 O O . GLN B 1 93 ? 12.227 14.195 24.734 1 45.72 93 GLN B O 1
ATOM 2176 N N . GLN B 1 94 ? 13.578 15.82 24.156 1 45.94 94 GLN B N 1
ATOM 2177 C CA . GLN B 1 94 ? 12.477 16.75 23.906 1 45.94 94 GLN B CA 1
ATOM 2178 C C . GLN B 1 94 ? 11.758 16.406 22.609 1 45.94 94 GLN B C 1
ATOM 2180 O O . GLN B 1 94 ? 10.57 16.703 22.453 1 45.94 94 GLN B O 1
ATOM 2185 N N . GLN B 1 95 ? 12.414 15.984 21.516 1 45.06 95 GLN B N 1
ATOM 2186 C CA . GLN B 1 95 ? 11.82 15.617 20.234 1 45.06 95 GLN B CA 1
ATOM 2187 C C . GLN B 1 95 ? 11.109 14.266 20.312 1 45.06 95 GLN B C 1
ATOM 2189 O O . GLN B 1 95 ? 10.391 13.875 19.391 1 45.06 95 GLN B O 1
ATOM 2194 N N . GLN B 1 96 ? 11.5 13.375 21.094 1 43.59 96 GLN B N 1
ATOM 2195 C CA . GLN B 1 96 ? 10.734 12.148 21.281 1 43.59 96 GLN B CA 1
ATOM 2196 C C . GLN B 1 96 ? 9.25 12.445 21.453 1 43.59 96 GLN B C 1
ATOM 2198 O O . GLN B 1 96 ? 8.398 11.602 21.156 1 43.59 96 GLN B O 1
ATOM 2203 N N . HIS B 1 97 ? 8.938 13.398 22.312 1 40.97 97 HIS B N 1
ATOM 2204 C CA . HIS B 1 97 ? 7.512 13.648 22.516 1 40.97 97 HIS B CA 1
ATOM 2205 C C . HIS B 1 97 ? 6.855 14.18 21.25 1 40.97 97 HIS B C 1
ATOM 2207 O O . HIS B 1 97 ? 5.727 13.805 20.938 1 40.97 97 HIS B O 1
ATOM 2213 N N . GLU B 1 98 ? 7 15.516 20.828 1 42.94 98 GLU B N 1
ATOM 2214 C CA . GLU B 1 98 ? 6.07 16.328 20.047 1 42.94 98 GLU B CA 1
ATOM 2215 C C . GLU B 1 98 ? 6.203 16.031 18.562 1 42.94 98 GLU B C 1
ATOM 2217 O O . GLU B 1 98 ? 5.203 16 17.844 1 42.94 98 GLU B O 1
ATOM 2222 N N . THR B 1 99 ? 7.367 16.297 17.922 1 47.47 99 THR B N 1
ATOM 2223 C CA . THR B 1 99 ? 7.312 16.531 16.484 1 47.47 99 THR B CA 1
ATOM 2224 C C . THR B 1 99 ? 7.445 15.227 15.711 1 47.47 99 THR B C 1
ATOM 2226 O O . THR B 1 99 ? 8.539 14.672 15.594 1 47.47 99 THR B O 1
ATOM 2229 N N . HIS B 1 100 ? 6.504 14.352 15.828 1 57.41 100 HIS B N 1
ATOM 2230 C CA . HIS B 1 100 ? 6.465 13.188 14.953 1 57.41 100 HIS B CA 1
ATOM 2231 C C . HIS B 1 100 ? 6.594 13.586 13.484 1 57.41 100 HIS B C 1
ATOM 2233 O O . HIS B 1 100 ? 5.77 14.352 12.977 1 57.41 100 HIS B O 1
ATOM 2239 N N . GLU B 1 101 ? 7.793 13.531 12.984 1 64.88 101 GLU B N 1
ATOM 2240 C CA . GLU B 1 101 ? 8.172 13.883 11.625 1 64.88 101 GLU B CA 1
ATOM 2241 C C . GLU B 1 101 ? 7.152 13.359 10.617 1 64.88 101 GLU B C 1
ATOM 2243 O O . GLU B 1 101 ? 7.027 13.898 9.516 1 64.88 101 GLU B O 1
ATOM 2248 N N . GLY B 1 102 ? 6.309 12.391 11.031 1 85.38 102 GLY B N 1
ATOM 2249 C CA . GLY B 1 102 ? 5.281 11.922 10.117 1 85.38 102 GLY B CA 1
ATOM 2250 C C . GLY B 1 102 ? 4.039 12.797 10.117 1 85.38 102 GLY B C 1
ATOM 2251 O O . GLY B 1 102 ? 3.096 12.539 9.367 1 85.38 102 GLY B O 1
ATOM 2252 N N . ASN B 1 103 ? 4.172 13.906 10.953 1 88.75 103 ASN B N 1
ATOM 2253 C CA . ASN B 1 103 ? 3.035 14.812 11.031 1 88.75 103 ASN B CA 1
ATOM 2254 C C . ASN B 1 103 ? 2.879 15.625 9.75 1 88.75 103 ASN B C 1
ATOM 2256 O O . ASN B 1 103 ? 3.83 16.25 9.289 1 88.75 103 ASN B O 1
ATOM 2260 N N . LEU B 1 104 ? 1.658 15.617 9.219 1 92.56 104 LEU B N 1
ATOM 2261 C CA . LEU B 1 104 ? 1.421 16.297 7.945 1 92.56 104 LEU B CA 1
ATOM 2262 C C . LEU B 1 104 ? 0.582 17.547 8.148 1 92.56 104 LEU B C 1
ATOM 2264 O O . LEU B 1 104 ? 0.156 18.188 7.176 1 92.56 104 LEU B O 1
ATOM 2268 N N . GLY B 1 105 ? 0.298 17.891 9.375 1 89.75 105 GLY B N 1
ATOM 2269 C CA . GLY B 1 105 ? -0.49 19.078 9.672 1 89.75 105 GLY B CA 1
ATOM 2270 C C . GLY B 1 105 ? -1.96 18.781 9.891 1 89.75 105 GLY B C 1
ATOM 2271 O O . GLY B 1 105 ? -2.307 17.797 10.547 1 89.75 105 GLY B O 1
ATOM 2272 N N . SER B 1 106 ? -2.797 19.703 9.367 1 90.88 106 SER B N 1
ATOM 2273 C CA . SER B 1 106 ? -4.238 19.594 9.555 1 90.88 106 SER B CA 1
ATOM 2274 C C . SER B 1 106 ? -4.984 19.75 8.234 1 90.88 106 SER B C 1
ATOM 2276 O O . SER B 1 106 ? -4.559 20.516 7.367 1 90.88 106 SER B O 1
ATOM 2278 N N . LEU B 1 107 ? -6.043 19.047 8.203 1 93.88 107 LEU B N 1
ATOM 2279 C CA . LEU B 1 107 ? -6.969 19.172 7.078 1 93.88 107 LEU B CA 1
ATOM 2280 C C . LEU B 1 107 ? -8.281 19.812 7.527 1 93.88 107 LEU B C 1
ATOM 2282 O O . LEU B 1 107 ? -8.898 19.359 8.492 1 93.88 107 LEU B O 1
ATOM 2286 N N . LEU B 1 108 ? -8.664 20.781 6.906 1 94.81 108 LEU B N 1
ATOM 2287 C CA . LEU B 1 108 ? -9.953 21.391 7.203 1 94.81 108 LEU B CA 1
ATOM 2288 C C . LEU B 1 108 ? -11.047 20.844 6.289 1 94.81 108 LEU B C 1
ATOM 2290 O O . LEU B 1 108 ? -11.07 21.141 5.094 1 94.81 108 LEU B O 1
ATOM 2294 N N . VAL B 1 109 ? -11.938 20.172 6.863 1 95.81 109 VAL B N 1
ATOM 2295 C CA . VAL B 1 109 ? -13 19.484 6.125 1 95.81 109 VAL B CA 1
ATOM 2296 C C . VAL B 1 109 ? -14.258 20.359 6.113 1 95.81 109 VAL B C 1
ATOM 2298 O O . VAL B 1 109 ? -14.664 20.891 7.148 1 95.81 109 VAL B O 1
ATOM 2301 N N . ASP B 1 110 ? -14.844 20.469 5.004 1 97.25 110 ASP B N 1
ATOM 2302 C CA . ASP B 1 110 ? -16 21.359 4.879 1 97.25 110 ASP B CA 1
ATOM 2303 C C . ASP B 1 110 ? -17.281 20.656 5.34 1 97.25 110 ASP B C 1
ATOM 2305 O O . ASP B 1 110 ? -17.234 19.516 5.828 1 97.25 110 ASP B O 1
ATOM 2309 N N . CYS B 1 111 ? -18.391 21.297 5.262 1 97 111 CYS B N 1
ATOM 2310 C CA . CYS B 1 111 ? -19.656 20.828 5.809 1 97 111 CYS B CA 1
ATOM 2311 C C . CYS B 1 111 ? -20.156 19.609 5.043 1 97 111 CYS B C 1
ATOM 2313 O O . CYS B 1 111 ? -21.031 18.875 5.535 1 97 111 CYS B O 1
ATOM 2315 N N . ASN B 1 112 ? -19.656 19.375 3.818 1 97 112 ASN B N 1
ATOM 2316 C CA . ASN B 1 112 ? -20.062 18.219 3.023 1 97 112 ASN B CA 1
ATOM 2317 C C . ASN B 1 112 ? -19.141 17.016 3.258 1 97 112 ASN B C 1
ATOM 2319 O O . ASN B 1 112 ? -19.281 15.984 2.604 1 97 112 ASN B O 1
ATOM 2323 N N . GLY B 1 113 ? -18.172 17.188 4.152 1 97 113 GLY B N 1
ATOM 2324 C CA . GLY B 1 113 ? -17.234 16.109 4.453 1 97 113 GLY B CA 1
ATOM 2325 C C . GLY B 1 113 ? -16.109 15.992 3.436 1 97 113 GLY B C 1
ATOM 2326 O O . GLY B 1 113 ? -15.508 14.922 3.295 1 97 113 GLY B O 1
ATOM 2327 N N . HIS B 1 114 ? -15.922 17.125 2.73 1 96.81 114 HIS B N 1
ATOM 2328 C CA . HIS B 1 114 ? -14.961 17.156 1.637 1 96.81 114 HIS B CA 1
ATOM 2329 C C . HIS B 1 114 ? -13.75 18 1.998 1 96.81 114 HIS B C 1
ATOM 2331 O O . HIS B 1 114 ? -13.883 19.047 2.621 1 96.81 114 HIS B O 1
ATOM 2337 N N . VAL B 1 115 ? -12.594 17.547 1.572 1 96.62 115 VAL B N 1
ATOM 2338 C CA . VAL B 1 115 ? -11.398 18.375 1.692 1 96.62 115 VAL B CA 1
ATOM 2339 C C . VAL B 1 115 ? -10.531 18.219 0.445 1 96.62 115 VAL B C 1
ATOM 2341 O O . VAL B 1 115 ? -10.391 17.109 -0.082 1 96.62 115 VAL B O 1
ATOM 2344 N N . GLN B 1 116 ? -10.031 19.234 -0.055 1 95.62 116 GLN B N 1
ATOM 2345 C CA . GLN B 1 116 ? -8.984 19.328 -1.071 1 95.62 116 GLN B CA 1
ATOM 2346 C C . GLN B 1 116 ? -7.824 20.188 -0.593 1 95.62 116 GLN B C 1
ATOM 2348 O O . GLN B 1 116 ? -8.016 21.359 -0.255 1 95.62 116 GLN B O 1
ATOM 2353 N N . SER B 1 117 ? -6.684 19.656 -0.557 1 95 117 SER B N 1
ATOM 2354 C CA . SER B 1 117 ? -5.539 20.359 0.013 1 95 117 SER B CA 1
ATOM 2355 C C . SER B 1 117 ? -4.273 20.109 -0.8 1 95 117 SER B C 1
ATOM 2357 O O . SER B 1 117 ? -4.066 19 -1.31 1 95 117 SER B O 1
ATOM 2359 N N . THR B 1 118 ? -3.439 21.125 -0.984 1 93.38 118 THR B N 1
ATOM 2360 C CA . THR B 1 118 ? -2.09 21.031 -1.526 1 93.38 118 THR B CA 1
ATOM 2361 C C . THR B 1 118 ? -1.073 21.625 -0.555 1 93.38 118 THR B C 1
ATOM 2363 O O . THR B 1 118 ? -1.322 22.656 0.052 1 93.38 118 THR B O 1
ATOM 2366 N N . SER B 1 119 ? -0.037 20.938 -0.343 1 92.62 119 SER B N 1
ATOM 2367 C CA . SER B 1 119 ? 1.019 21.406 0.549 1 92.62 119 SER B CA 1
ATOM 2368 C C . SER B 1 119 ? 2.375 20.828 0.151 1 92.62 119 SER B C 1
ATOM 2370 O O . SER B 1 119 ? 2.457 19.969 -0.733 1 92.62 119 SER B O 1
ATOM 2372 N N . THR B 1 120 ? 3.406 21.375 0.728 1 90.38 120 THR B N 1
ATOM 2373 C CA . THR B 1 120 ? 4.754 20.828 0.587 1 90.38 120 THR B CA 1
ATOM 2374 C C . THR B 1 120 ? 5.328 20.438 1.947 1 90.38 120 THR B C 1
ATOM 2376 O O . THR B 1 120 ? 4.914 20.984 2.977 1 90.38 120 THR B O 1
ATOM 2379 N N . ASN B 1 121 ? 6.086 19.484 1.945 1 89.5 121 ASN B N 1
ATOM 2380 C CA . ASN B 1 121 ? 6.773 19 3.137 1 89.5 121 ASN B CA 1
ATOM 2381 C C . ASN B 1 121 ? 8.266 18.797 2.881 1 89.5 121 ASN B C 1
ATOM 2383 O O . ASN B 1 121 ? 8.656 18.062 1.974 1 89.5 121 ASN B O 1
ATOM 2387 N N . ASP B 1 122 ? 9.07 19.422 3.693 1 83.62 122 ASP B N 1
ATOM 2388 C CA . ASP B 1 122 ? 10.508 19.406 3.439 1 83.62 122 ASP B CA 1
ATOM 2389 C C . ASP B 1 122 ? 11.195 18.312 4.254 1 83.62 122 ASP B C 1
ATOM 2391 O O . ASP B 1 122 ? 12.406 18.109 4.141 1 83.62 122 ASP B O 1
ATOM 2395 N N . ARG B 1 123 ? 10.469 17.641 4.98 1 83.12 123 ARG B N 1
ATOM 2396 C CA . ARG B 1 123 ? 11.062 16.594 5.82 1 83.12 123 ARG B CA 1
ATOM 2397 C C . ARG B 1 123 ? 10.766 15.211 5.27 1 83.12 123 ARG B C 1
ATOM 2399 O O . ARG B 1 123 ? 11.461 14.242 5.598 1 83.12 123 ARG B O 1
ATOM 2406 N N . LEU B 1 124 ? 9.797 15.188 4.445 1 87.5 124 LEU B N 1
ATOM 2407 C CA . LEU B 1 124 ? 9.32 13.898 3.957 1 87.5 124 LEU B CA 1
ATOM 2408 C C . LEU B 1 124 ? 10.039 13.5 2.67 1 87.5 124 LEU B C 1
ATOM 2410 O O . LEU B 1 124 ? 10.156 14.312 1.746 1 87.5 124 LEU B O 1
ATOM 2414 N N . SER B 1 125 ? 10.594 12.312 2.697 1 89.88 125 SER B N 1
ATOM 2415 C CA . SER B 1 125 ? 11.07 11.672 1.478 1 89.88 125 SER B CA 1
ATOM 2416 C C . SER B 1 125 ? 10.156 10.523 1.062 1 89.88 125 SER B C 1
ATOM 2418 O O . SER B 1 125 ? 9.859 9.633 1.865 1 89.88 125 SER B O 1
ATOM 2420 N N . ILE B 1 126 ? 9.766 10.5 -0.193 1 92.81 126 ILE B N 1
ATOM 2421 C CA . ILE B 1 126 ? 8.883 9.445 -0.673 1 92.81 126 ILE B CA 1
ATOM 2422 C C . ILE B 1 126 ? 9.539 8.086 -0.48 1 92.81 126 ILE B C 1
ATOM 2424 O O . ILE B 1 126 ? 8.883 7.117 -0.085 1 92.81 126 ILE B O 1
ATOM 2428 N N . ALA B 1 127 ? 10.828 7.996 -0.696 1 90.38 127 ALA B N 1
ATOM 2429 C CA . ALA B 1 127 ? 11.555 6.742 -0.542 1 90.38 127 ALA B CA 1
ATOM 2430 C C . ALA B 1 127 ? 11.406 6.191 0.873 1 90.38 127 ALA B C 1
ATOM 2432 O O . ALA B 1 127 ? 11.391 4.973 1.073 1 90.38 127 ALA B O 1
ATOM 2433 N N . ASP B 1 128 ? 11.219 7.094 1.811 1 90.94 128 ASP B N 1
ATOM 2434 C CA . ASP B 1 128 ? 11.172 6.688 3.211 1 90.94 128 ASP B CA 1
ATOM 2435 C C . ASP B 1 128 ? 9.758 6.301 3.627 1 90.94 128 ASP B C 1
ATOM 2437 O O . ASP B 1 128 ? 9.555 5.664 4.664 1 90.94 128 ASP B O 1
ATOM 2441 N N . VAL B 1 129 ? 8.773 6.695 2.812 1 95.25 129 VAL B N 1
ATOM 2442 C CA . VAL B 1 129 ? 7.422 6.512 3.338 1 95.25 129 VAL B CA 1
ATOM 2443 C C . VAL B 1 129 ? 6.676 5.48 2.49 1 95.25 129 VAL B C 1
ATOM 2445 O O . VAL B 1 129 ? 5.578 5.047 2.854 1 95.25 129 VAL B O 1
ATOM 2448 N N . ILE B 1 130 ? 7.246 5.035 1.429 1 97.25 130 ILE B N 1
ATOM 2449 C CA . ILE B 1 130 ? 6.629 3.982 0.625 1 97.25 130 ILE B CA 1
ATOM 2450 C C . ILE B 1 130 ? 6.387 2.748 1.489 1 97.25 130 ILE B C 1
ATOM 2452 O O . ILE B 1 130 ? 7.258 2.346 2.268 1 97.25 130 ILE B O 1
ATOM 2456 N N . GLY B 1 131 ? 5.172 2.152 1.334 1 98.25 131 GLY B N 1
ATOM 2457 C CA . GLY B 1 131 ? 4.812 0.97 2.1 1 98.25 131 GLY B CA 1
ATOM 2458 C C . GLY B 1 131 ? 4.242 1.295 3.469 1 98.25 131 GLY B C 1
ATOM 2459 O O . GLY B 1 131 ? 3.709 0.417 4.148 1 98.25 131 GLY B O 1
ATOM 2460 N N . ARG B 1 132 ? 4.414 2.508 3.898 1 97.88 132 ARG B N 1
ATOM 2461 C CA . ARG B 1 132 ? 3.768 2.99 5.113 1 97.88 132 ARG B CA 1
ATOM 2462 C C . ARG B 1 132 ? 2.355 3.488 4.824 1 97.88 132 ARG B C 1
ATOM 2464 O O . ARG B 1 132 ? 1.771 3.146 3.793 1 97.88 132 ARG B O 1
ATOM 2471 N N . SER B 1 133 ? 1.775 4.207 5.797 1 98.62 133 SER B N 1
ATOM 2472 C CA . SER B 1 133 ? 0.393 4.613 5.566 1 98.62 133 SER B CA 1
ATOM 2473 C C . SER B 1 133 ? 0.169 6.066 5.965 1 98.62 133 SER B C 1
ATOM 2475 O O . SER B 1 133 ? 0.837 6.578 6.867 1 98.62 133 SER B O 1
ATOM 2477 N N . VAL B 1 134 ? -0.716 6.688 5.246 1 98.25 134 VAL B N 1
ATOM 2478 C CA . VAL B 1 134 ? -1.335 7.922 5.711 1 98.25 134 VAL B CA 1
ATOM 2479 C C . VAL B 1 134 ? -2.518 7.598 6.621 1 98.25 134 VAL B C 1
ATOM 2481 O O . VAL B 1 134 ? -3.404 6.828 6.246 1 98.25 134 VAL B O 1
ATOM 2484 N N . VAL B 1 135 ? -2.502 8.203 7.77 1 97.44 135 VAL B N 1
ATOM 2485 C CA . VAL B 1 135 ? -3.58 7.984 8.727 1 97.44 135 VAL B CA 1
ATOM 2486 C C . VAL B 1 135 ? -4.309 9.297 8.992 1 97.44 135 VAL B C 1
ATOM 2488 O O . VAL B 1 135 ? -3.676 10.336 9.211 1 97.44 135 VAL B O 1
ATOM 2491 N N . LEU B 1 136 ? -5.621 9.227 8.953 1 96.56 136 LEU B N 1
ATOM 2492 C CA . LEU B 1 136 ? -6.484 10.352 9.312 1 96.56 136 LEU B CA 1
ATOM 2493 C C . LEU B 1 136 ? -7.016 10.195 10.727 1 96.56 136 LEU B C 1
ATOM 2495 O O . LEU B 1 136 ? -7.48 9.117 11.109 1 96.56 136 LEU B O 1
ATOM 2499 N N . TYR B 1 137 ? -6.953 11.32 11.422 1 93.94 137 TYR B N 1
ATOM 2500 C CA . TYR B 1 137 ? -7.453 11.32 12.789 1 93.94 137 TYR B CA 1
ATOM 2501 C C . TYR B 1 137 ? -8.836 11.969 12.859 1 93.94 137 TYR B C 1
ATOM 2503 O O . TYR B 1 137 ? -9.234 12.688 11.945 1 93.94 137 TYR B O 1
ATOM 2511 N N . GLY B 1 138 ? -9.531 11.625 13.945 1 92.12 138 GLY B N 1
ATOM 2512 C CA . GLY B 1 138 ? -10.82 12.258 14.195 1 92.12 138 GLY B CA 1
ATOM 2513 C C . GLY B 1 138 ? -10.711 13.734 14.508 1 92.12 138 GLY B C 1
ATOM 2514 O O . GLY B 1 138 ? -9.602 14.281 14.578 1 92.12 138 GLY B O 1
ATOM 2515 N N . VAL B 1 139 ? -11.953 14.312 14.617 1 88.56 139 VAL B N 1
ATOM 2516 C CA . VAL B 1 139 ? -12 15.75 14.875 1 88.56 139 VAL B CA 1
ATOM 2517 C C . VAL B 1 139 ? -11.406 16.047 16.25 1 88.56 139 VAL B C 1
ATOM 2519 O O . VAL B 1 139 ? -11.672 15.312 17.219 1 88.56 139 VAL B O 1
ATOM 2522 N N . ALA B 1 140 ? -10.492 16.953 16.188 1 72.75 140 ALA B N 1
ATOM 2523 C CA . ALA B 1 140 ? -9.852 17.391 17.422 1 72.75 140 ALA B CA 1
ATOM 2524 C C . ALA B 1 140 ? -10.898 17.797 18.469 1 72.75 140 ALA B C 1
ATOM 2526 O O . ALA B 1 140 ? -11.922 18.391 18.125 1 72.75 140 ALA B O 1
ATOM 2527 N N . SER B 1 141 ? -10.758 17.031 19.625 1 63.84 141 SER B N 1
ATOM 2528 C CA . SER B 1 141 ? -11.648 17.469 20.688 1 63.84 141 SER B CA 1
ATOM 2529 C C . SER B 1 141 ? -11.344 18.891 21.125 1 63.84 141 SER B C 1
ATOM 2531 O O . SER B 1 141 ? -10.195 19.344 21.031 1 63.84 141 SER B O 1
ATOM 2533 N N . GLU B 1 142 ? -12.438 19.609 21.453 1 59.12 142 GLU B N 1
ATOM 2534 C CA . GLU B 1 142 ? -12.336 20.969 21.969 1 59.12 142 GLU B CA 1
ATOM 2535 C C . GLU B 1 142 ? -11.398 21.031 23.172 1 59.12 142 GLU B C 1
ATOM 2537 O O . GLU B 1 142 ? -10.781 22.062 23.438 1 59.12 142 GLU B O 1
ATOM 2542 N N . ALA B 1 143 ? -11.453 19.969 23.875 1 55.56 143 ALA B N 1
ATOM 2543 C CA . ALA B 1 143 ? -10.758 20.047 25.172 1 55.56 143 ALA B CA 1
ATOM 2544 C C . ALA B 1 143 ? -9.242 20.062 24.969 1 55.56 143 ALA B C 1
ATOM 2546 O O . ALA B 1 143 ? -8.547 20.891 25.547 1 55.56 143 ALA B O 1
ATOM 2547 N N . ASP B 1 144 ? -8.727 19.078 24.172 1 53.12 144 ASP B N 1
ATOM 2548 C CA . ASP B 1 144 ? -7.266 19.047 24.125 1 53.12 144 ASP B CA 1
ATOM 2549 C C . ASP B 1 144 ? -6.762 19.219 22.703 1 53.12 144 ASP B C 1
ATOM 2551 O O . ASP B 1 144 ? -5.555 19.172 22.453 1 53.12 144 ASP B O 1
ATOM 2555 N N . GLY B 1 145 ? -7.801 19.656 21.875 1 54.03 145 GLY B N 1
ATOM 2556 C CA . GLY B 1 145 ? -7.465 19.953 20.484 1 54.03 145 GLY B CA 1
ATOM 2557 C C . GLY B 1 145 ? -6.875 18.766 19.75 1 54.03 145 GLY B C 1
ATOM 2558 O O . GLY B 1 145 ? -6.305 18.922 18.672 1 54.03 145 GLY B O 1
ATOM 2559 N N . LYS B 1 146 ? -6.734 17.719 20.547 1 57.41 146 LYS B N 1
ATOM 2560 C CA . LYS B 1 146 ? -6.109 16.547 19.938 1 57.41 146 LYS B CA 1
ATOM 2561 C C . LYS B 1 146 ? -7.086 15.383 19.859 1 57.41 146 LYS B C 1
ATOM 2563 O O . LYS B 1 146 ? -8.086 15.352 20.578 1 57.41 146 LYS B O 1
ATOM 2568 N N . THR B 1 147 ? -7.312 14.805 18.703 1 63.5 147 THR B N 1
ATOM 2569 C CA . THR B 1 147 ? -7.988 13.516 18.703 1 63.5 147 THR B CA 1
ATOM 2570 C C . THR B 1 147 ? -7.004 12.391 18.391 1 63.5 147 THR B C 1
ATOM 2572 O O . THR B 1 147 ? -6.035 12.586 17.656 1 63.5 147 THR B O 1
ATOM 2575 N N . HIS B 1 148 ? -7.09 11.398 19.219 1 70.38 148 HIS B N 1
ATOM 2576 C CA . HIS B 1 148 ? -6.18 10.266 19.078 1 70.38 148 HIS B CA 1
ATOM 2577 C C . HIS B 1 148 ? -6.844 9.117 18.312 1 70.38 148 HIS B C 1
ATOM 2579 O O . HIS B 1 148 ? -6.223 8.078 18.078 1 70.38 148 HIS B O 1
ATOM 2585 N N . THR B 1 149 ? -8.109 9.477 17.875 1 88.69 149 THR B N 1
ATOM 2586 C CA . THR B 1 149 ? -8.766 8.359 17.203 1 88.69 149 THR B CA 1
ATOM 2587 C C . THR B 1 149 ? -8.391 8.312 15.727 1 88.69 149 THR B C 1
ATOM 2589 O O . THR B 1 149 ? -8.422 9.336 15.039 1 88.69 149 THR B O 1
ATOM 2592 N N . ARG B 1 150 ? -8 7.176 15.289 1 93.94 150 ARG B N 1
ATOM 2593 C CA . ARG B 1 150 ? -7.707 6.965 13.875 1 93.94 150 ARG B CA 1
ATOM 2594 C C . ARG B 1 150 ? -8.961 6.574 13.109 1 93.94 150 ARG B C 1
ATOM 2596 O O . ARG B 1 150 ? -9.617 5.582 13.438 1 93.94 150 ARG B O 1
ATOM 2603 N N . VAL B 1 151 ? -9.32 7.316 12.047 1 95.44 151 VAL B N 1
ATOM 2604 C CA . VAL B 1 151 ? -10.617 7.082 11.438 1 95.44 151 VAL B CA 1
ATOM 2605 C C . VAL B 1 151 ? -10.438 6.43 10.07 1 95.44 151 VAL B C 1
ATOM 2607 O O . VAL B 1 151 ? -11.352 5.777 9.555 1 95.44 151 VAL B O 1
ATOM 2610 N N . ALA B 1 152 ? -9.336 6.574 9.445 1 97.19 152 ALA B N 1
ATOM 2611 C CA . ALA B 1 152 ? -9.055 5.957 8.148 1 97.19 152 ALA B CA 1
ATOM 2612 C C . ALA B 1 152 ? -7.555 5.844 7.902 1 97.19 152 ALA B C 1
ATOM 2614 O O . ALA B 1 152 ? -6.766 6.578 8.5 1 97.19 152 ALA B O 1
ATOM 2615 N N . ALA B 1 153 ? -7.203 4.938 7.02 1 98.19 153 ALA B N 1
ATOM 2616 C CA . ALA B 1 153 ? -5.805 4.762 6.629 1 98.19 153 ALA B CA 1
ATOM 2617 C C . ALA B 1 153 ? -5.695 4.301 5.18 1 98.19 153 ALA B C 1
ATOM 2619 O O . ALA B 1 153 ? -6.613 3.662 4.652 1 98.19 153 ALA B O 1
ATOM 2620 N N . ALA B 1 154 ? -4.621 4.617 4.523 1 98.62 154 ALA B N 1
ATOM 2621 C CA . ALA B 1 154 ? -4.312 4.238 3.148 1 98.62 154 ALA B CA 1
ATOM 2622 C C . ALA B 1 154 ? -2.818 3.996 2.967 1 98.62 154 ALA B C 1
ATOM 2624 O O . ALA B 1 154 ? -1.993 4.758 3.475 1 98.62 154 ALA B O 1
ATOM 2625 N N . VAL B 1 155 ? -2.475 2.98 2.246 1 98.81 155 VAL B N 1
ATOM 2626 C CA . VAL B 1 155 ? -1.075 2.631 2.029 1 98.81 155 VAL B CA 1
ATOM 2627 C C . VAL B 1 155 ? -0.464 3.564 0.987 1 98.81 155 VAL B C 1
ATOM 2629 O O . VAL B 1 155 ? -1.091 3.859 -0.034 1 98.81 155 VAL B O 1
ATOM 2632 N N . ILE B 1 156 ? 0.764 4.027 1.231 1 98.62 156 ILE B N 1
ATOM 2633 C CA . ILE B 1 156 ? 1.502 4.824 0.259 1 98.62 156 ILE B CA 1
ATOM 2634 C C . ILE B 1 156 ? 2.221 3.906 -0.727 1 98.62 156 ILE B C 1
ATOM 2636 O O . ILE B 1 156 ? 3.107 3.143 -0.339 1 98.62 156 ILE B O 1
ATOM 2640 N N . ALA B 1 157 ? 1.883 4.039 -1.94 1 98.75 157 ALA B N 1
ATOM 2641 C CA . ALA B 1 157 ? 2.338 3.102 -2.965 1 98.75 157 ALA B CA 1
ATOM 2642 C C . ALA B 1 157 ? 3.016 3.838 -4.117 1 98.75 157 ALA B C 1
ATOM 2644 O O . ALA B 1 157 ? 2.75 5.02 -4.348 1 98.75 157 ALA B O 1
ATOM 2645 N N . HIS B 1 158 ? 3.871 3.078 -4.828 1 97.62 158 HIS B N 1
ATOM 2646 C CA . HIS B 1 158 ? 4.469 3.617 -6.043 1 97.62 158 HIS B CA 1
ATOM 2647 C C . HIS B 1 158 ? 3.406 3.93 -7.09 1 97.62 158 HIS B C 1
ATOM 2649 O O . HIS B 1 158 ? 2.465 3.156 -7.277 1 97.62 158 HIS B O 1
ATOM 2655 N N . SER B 1 159 ? 3.568 5.043 -7.781 1 95.81 159 SER B N 1
ATOM 2656 C CA . SER B 1 159 ? 2.666 5.41 -8.867 1 95.81 159 SER B CA 1
ATOM 2657 C C . SER B 1 159 ? 3.43 6.016 -10.039 1 95.81 159 SER B C 1
ATOM 2659 O O . SER B 1 159 ? 4.457 6.668 -9.852 1 95.81 159 SER B O 1
ATOM 2661 N N . ALA B 1 160 ? 2.926 5.73 -11.219 1 89.44 160 ALA B N 1
ATOM 2662 C CA . ALA B 1 160 ? 3.498 6.355 -12.414 1 89.44 160 ALA B CA 1
ATOM 2663 C C . ALA B 1 160 ? 2.816 7.688 -12.719 1 89.44 160 ALA B C 1
ATOM 2665 O O . ALA B 1 160 ? 3.301 8.461 -13.539 1 89.44 160 ALA B O 1
ATOM 2666 N N . ARG B 1 161 ? 1.709 7.918 -12.078 1 83.12 161 ARG B N 1
ATOM 2667 C CA . ARG B 1 161 ? 0.874 9.047 -12.469 1 83.12 161 ARG B CA 1
ATOM 2668 C C . ARG B 1 161 ? 1.018 10.203 -11.477 1 83.12 161 ARG B C 1
ATOM 2670 O O . ARG B 1 161 ? 0.715 10.047 -10.289 1 83.12 161 ARG B O 1
ATOM 2677 N N . PRO B 1 162 ? 1.483 11.25 -12.016 1 74.81 162 PRO B N 1
ATOM 2678 C CA . PRO B 1 162 ? 1.504 12.422 -11.133 1 74.81 162 PRO B CA 1
ATOM 2679 C C . PRO B 1 162 ? 0.111 12.992 -10.883 1 74.81 162 PRO B C 1
ATOM 2681 O O . PRO B 1 162 ? -0.874 12.5 -11.43 1 74.81 162 PRO B O 1
ATOM 2684 N N . SER B 1 163 ? -0.036 14.047 -10.203 1 67.62 163 SER B N 1
ATOM 2685 C CA . SER B 1 163 ? -1.288 14.664 -9.781 1 67.62 163 SER B CA 1
ATOM 2686 C C . SER B 1 163 ? -2.174 14.992 -10.977 1 67.62 163 SER B C 1
ATOM 2688 O O . SER B 1 163 ? -1.678 15.367 -12.039 1 67.62 163 SER B O 1
ATOM 2690 N N . SER B 1 164 ? -3.424 14.367 -10.961 1 56.22 164 SER B N 1
ATOM 2691 C CA . SER B 1 164 ? -4.391 14.805 -11.969 1 56.22 164 SER B CA 1
ATOM 2692 C C . SER B 1 164 ? -4.711 16.281 -11.82 1 56.22 164 SER B C 1
ATOM 2694 O O . SER B 1 164 ? -5.262 16.906 -12.742 1 56.22 164 SER B O 1
ATOM 2696 N N . LEU B 1 165 ? -4.562 16.781 -10.648 1 54.53 165 LEU B N 1
ATOM 2697 C CA . LEU B 1 165 ? -4.918 18.172 -10.43 1 54.53 165 LEU B CA 1
ATOM 2698 C C . LEU B 1 165 ? -3.9 19.109 -11.078 1 54.53 165 LEU B C 1
ATOM 2700 O O . LEU B 1 165 ? -4.184 20.281 -11.289 1 54.53 165 LEU B O 1
ATOM 2704 N N . ASN B 1 166 ? -2.686 18.578 -11.266 1 47.34 166 ASN B N 1
ATOM 2705 C CA . ASN B 1 166 ? -1.72 19.422 -11.961 1 47.34 166 ASN B CA 1
ATOM 2706 C C . ASN B 1 166 ? -1.285 18.797 -13.281 1 47.34 166 ASN B C 1
ATOM 2708 O O . ASN B 1 166 ? -0.36 17.984 -13.32 1 47.34 166 ASN B O 1
ATOM 2712 N N . PRO B 1 167 ? -2.16 18.891 -14.211 1 44.25 167 PRO B N 1
ATOM 2713 C CA . PRO B 1 167 ? -1.932 18.328 -15.547 1 44.25 167 PRO B CA 1
ATOM 2714 C C . PRO B 1 167 ? -0.536 18.641 -16.078 1 44.25 167 PRO B C 1
ATOM 2716 O O . PRO B 1 167 ? -0.142 18.125 -17.125 1 44.25 167 PRO B O 1
ATOM 2719 N N . GLN B 1 168 ? 0.077 19.688 -15.602 1 43.62 168 GLN B N 1
ATOM 2720 C CA . GLN B 1 168 ? 1.334 20.047 -16.25 1 43.62 168 GLN B CA 1
ATOM 2721 C C . GLN B 1 168 ? 2.377 18.953 -16.078 1 43.62 168 GLN B C 1
ATOM 2723 O O . GLN B 1 168 ? 3.471 19.031 -16.641 1 43.62 168 GLN B O 1
ATOM 2728 N N . LEU B 1 169 ? 1.983 18.016 -15.328 1 45 169 LEU B N 1
ATOM 2729 C CA . LEU B 1 169 ? 3.031 17.016 -15.203 1 45 169 LEU B CA 1
ATOM 2730 C C . LEU B 1 169 ? 2.873 15.922 -16.266 1 45 169 LEU B C 1
ATOM 2732 O O . LEU B 1 169 ? 1.752 15.531 -16.594 1 45 169 LEU B O 1
ATOM 2736 N N . CYS B 1 170 ? 3.703 15.805 -17.406 1 46.06 170 CYS B N 1
ATOM 2737 C CA . CYS B 1 170 ? 3.688 14.805 -18.469 1 46.06 170 CYS B CA 1
ATOM 2738 C C . CYS B 1 170 ? 3.58 13.398 -17.891 1 46.06 170 CYS B C 1
ATOM 2740 O O . CYS B 1 170 ? 4.281 13.055 -16.938 1 46.06 170 CYS B O 1
ATOM 2742 N N . ASN B 1 171 ? 2.441 12.836 -18.109 1 42.41 171 ASN B N 1
ATOM 2743 C CA . ASN B 1 171 ? 2.145 11.477 -17.672 1 42.41 171 ASN B CA 1
ATOM 2744 C C . ASN B 1 171 ? 3.275 10.516 -18.031 1 42.41 171 ASN B C 1
ATOM 2746 O O . ASN B 1 171 ? 3.336 9.398 -17.5 1 42.41 171 ASN B O 1
ATOM 2750 N N . CYS B 1 172 ? 3.861 10.766 -19.25 1 40.94 172 CYS B N 1
ATOM 2751 C CA . CYS B 1 172 ? 4.781 9.773 -19.781 1 40.94 172 CYS B CA 1
ATOM 2752 C C . CYS B 1 172 ? 5.973 9.578 -18.859 1 40.94 172 CYS B C 1
ATOM 2754 O O . CYS B 1 172 ? 6.434 8.453 -18.656 1 40.94 172 CYS B O 1
ATOM 2756 N N . ASP B 1 173 ? 6.727 10.797 -18.531 1 38.38 173 ASP B N 1
ATOM 2757 C CA . ASP B 1 173 ? 7.969 10.797 -17.766 1 38.38 173 ASP B CA 1
ATOM 2758 C C . ASP B 1 173 ? 7.844 11.656 -16.516 1 38.38 173 ASP B C 1
ATOM 2760 O O . ASP B 1 173 ? 8.836 11.891 -15.812 1 38.38 173 ASP B O 1
ATOM 2764 N N . GLY B 1 174 ? 6.504 12.102 -15.992 1 41.03 174 GLY B N 1
ATOM 2765 C CA . GLY B 1 174 ? 6.266 12.945 -14.836 1 41.03 174 GLY B CA 1
ATOM 2766 C C . GLY B 1 174 ? 6.785 14.359 -15.008 1 41.03 174 GLY B C 1
ATOM 2767 O O . GLY B 1 174 ? 6.844 15.125 -14.047 1 41.03 174 GLY B O 1
ATOM 2768 N N . SER B 1 175 ? 7.277 14.82 -16.141 1 42.44 175 SER B N 1
ATOM 2769 C CA . SER B 1 175 ? 7.766 16.188 -16.344 1 42.44 175 SER B CA 1
ATOM 2770 C C . SER B 1 175 ? 6.613 17.156 -16.516 1 42.44 175 SER B C 1
ATOM 2772 O O . SER B 1 175 ? 5.461 16.75 -16.672 1 42.44 175 SER B O 1
ATOM 2774 N N . TYR B 1 176 ? 6.91 18.531 -15.984 1 41.12 176 TYR B N 1
ATOM 2775 C CA . TYR B 1 176 ? 5.973 19.609 -16.25 1 41.12 176 TYR B CA 1
ATOM 2776 C C . TYR B 1 176 ? 5.812 19.844 -17.75 1 41.12 176 TYR B C 1
ATOM 2778 O O . TYR B 1 176 ? 6.801 20.031 -18.469 1 41.12 176 TYR B O 1
ATOM 2786 N N . CYS B 1 177 ? 4.82 19.297 -18.328 1 40.03 177 CYS B N 1
ATOM 2787 C CA . CYS B 1 177 ? 4.637 19.531 -19.766 1 40.03 177 CYS B CA 1
ATOM 2788 C C . CYS B 1 177 ? 4.516 21.016 -20.078 1 40.03 177 CYS B C 1
ATOM 2790 O O . CYS B 1 177 ? 4.965 21.469 -21.125 1 40.03 177 CYS B O 1
ATOM 2792 N N . GLY B 1 178 ? 3.576 21.812 -19.5 1 37.78 178 GLY B N 1
ATOM 2793 C CA . GLY B 1 178 ? 3.209 23.125 -20.016 1 37.78 178 GLY B CA 1
ATOM 2794 C C . GLY B 1 178 ? 4.262 24.188 -19.75 1 37.78 178 GLY B C 1
ATOM 2795 O O . GLY B 1 178 ? 3.963 25.375 -19.766 1 37.78 178 GLY B O 1
ATOM 2796 N N . ARG B 1 179 ? 5.531 23.875 -19.375 1 33.25 179 ARG B N 1
ATOM 2797 C CA . ARG B 1 179 ? 6.301 25.109 -19.266 1 33.25 179 ARG B CA 1
ATOM 2798 C C . ARG B 1 179 ? 6.293 25.875 -20.594 1 33.25 179 ARG B C 1
ATOM 2800 O O . ARG B 1 179 ? 6.816 25.391 -21.594 1 33.25 179 ARG B O 1
ATOM 2807 N N . GLU B 1 180 ? 5.152 26.562 -20.797 1 34.47 180 GLU B N 1
ATOM 2808 C CA . GLU B 1 180 ? 5.43 27.656 -21.734 1 34.47 180 GLU B CA 1
ATOM 2809 C C . GLU B 1 180 ? 6.777 28.312 -21.422 1 34.47 180 GLU B C 1
ATOM 2811 O O . GLU B 1 180 ? 7.156 28.438 -20.266 1 34.47 180 GLU B O 1
ATOM 2816 N N . THR B 1 181 ? 7.719 28.125 -22.219 1 31 181 THR B N 1
ATOM 2817 C CA . THR B 1 181 ? 8.852 29.047 -22.312 1 31 181 THR B CA 1
ATOM 2818 C C . THR B 1 181 ? 8.383 30.484 -22.188 1 31 181 THR B C 1
ATOM 2820 O O . THR B 1 181 ? 7.652 30.984 -23.031 1 31 181 THR B O 1
ATOM 2823 N N . LEU B 1 182 ? 8.031 30.938 -20.984 1 29.66 182 LEU B N 1
ATOM 2824 C CA . LEU B 1 182 ? 7.922 32.375 -20.781 1 29.66 182 LEU B CA 1
ATOM 2825 C C . LEU B 1 182 ? 9.117 33.094 -21.375 1 29.66 182 LEU B C 1
ATOM 2827 O O . LEU B 1 182 ? 10.203 33.125 -20.781 1 29.66 182 LEU B O 1
ATOM 2831 N N . THR B 1 183 ? 9.57 32.781 -22.547 1 27.67 183 THR B N 1
ATOM 2832 C CA . THR B 1 183 ? 10.547 33.75 -23.047 1 27.67 183 THR B CA 1
ATOM 2833 C C . THR B 1 183 ? 9.922 35.125 -23.125 1 27.67 183 THR B C 1
ATOM 2835 O O . THR B 1 183 ? 10.57 36.094 -23.578 1 27.67 183 THR B O 1
ATOM 2838 N N . ASP B 1 184 ? 8.602 35.281 -23.297 1 26.31 184 ASP B N 1
ATOM 2839 C CA . ASP B 1 184 ? 8.406 36.688 -23.688 1 26.31 184 ASP B CA 1
ATOM 2840 C C . ASP B 1 184 ? 8.844 37.625 -22.578 1 26.31 184 ASP B C 1
ATOM 2842 O O . ASP B 1 184 ? 8.344 37.531 -21.453 1 26.31 184 ASP B O 1
ATOM 2846 N N . THR B 1 185 ? 10.07 38.094 -22.609 1 28.73 185 THR B N 1
ATOM 2847 C CA . THR B 1 185 ? 10.703 39.25 -21.938 1 28.73 185 THR B CA 1
ATOM 2848 C C . THR B 1 185 ? 9.758 40.438 -21.906 1 28.73 185 THR B C 1
ATOM 2850 O O . THR B 1 185 ? 10.18 41.562 -21.609 1 28.73 185 THR B O 1
ATOM 2853 N N . SER B 1 186 ? 8.539 40.375 -22.484 1 26.97 186 SER B N 1
ATOM 2854 C CA . SER B 1 186 ? 8.062 41.75 -22.422 1 26.97 186 SER B CA 1
ATOM 2855 C C . SER B 1 186 ? 7.902 42.219 -20.969 1 26.97 186 SER B C 1
ATOM 2857 O O . SER B 1 186 ? 7.262 41.531 -20.172 1 26.97 186 SER B O 1
ATOM 2859 N N . VAL B 1 187 ? 8.961 42.938 -20.422 1 24.59 187 VAL B N 1
ATOM 2860 C CA . VAL B 1 187 ? 9.102 43.812 -19.266 1 24.59 187 VAL B CA 1
ATOM 2861 C C . VAL B 1 187 ? 7.809 44.594 -19.047 1 24.59 187 VAL B C 1
ATOM 2863 O O . VAL B 1 187 ? 7.422 45.406 -19.891 1 24.59 187 VAL B O 1
ATOM 2866 N N . LEU B 1 188 ? 6.703 43.875 -18.672 1 23.84 188 LEU B N 1
ATOM 2867 C CA . LEU B 1 188 ? 5.59 44.75 -18.359 1 23.84 188 LEU B CA 1
ATOM 2868 C C . LEU B 1 188 ? 6.055 45.906 -17.5 1 23.84 188 LEU B C 1
ATOM 2870 O O . LEU B 1 188 ? 6.543 45.719 -16.375 1 23.84 188 LEU B O 1
ATOM 2874 N N . HIS B 1 189 ? 6.711 46.844 -18.188 1 23.69 189 HIS B N 1
ATOM 2875 C CA . HIS B 1 189 ? 7.031 48.188 -17.703 1 23.69 189 HIS B CA 1
ATOM 2876 C C . HIS B 1 189 ? 5.82 48.812 -17.031 1 23.69 189 HIS B C 1
ATOM 2878 O O . HIS B 1 189 ? 4.801 49.062 -17.688 1 23.69 189 HIS B O 1
ATOM 2884 N N . PHE B 1 190 ? 5.371 48.156 -15.906 1 22.12 190 PHE B N 1
ATOM 2885 C CA . PHE B 1 190 ? 4.418 49.031 -15.227 1 22.12 190 PHE B CA 1
ATOM 2886 C C . PHE B 1 190 ? 4.953 50.438 -15.125 1 22.12 190 PHE B C 1
ATOM 2888 O O . PHE B 1 190 ? 6.109 50.656 -14.742 1 22.12 190 PHE B O 1
ATOM 2895 N N . PRO B 1 191 ? 4.48 51.25 -16.047 1 25.8 191 PRO B N 1
ATOM 2896 C CA . PRO B 1 191 ? 4.852 52.656 -15.969 1 25.8 191 PRO B CA 1
ATOM 2897 C C . PRO B 1 191 ? 4.711 53.25 -14.562 1 25.8 191 PRO B C 1
ATOM 2899 O O . PRO B 1 191 ? 3.689 53.031 -13.906 1 25.8 191 PRO B O 1
ATOM 2902 N N . PHE B 1 192 ? 5.754 52.969 -13.703 1 23.61 192 PHE B N 1
ATOM 2903 C CA . PHE B 1 192 ? 5.785 53.656 -12.414 1 23.61 192 PHE B CA 1
ATOM 2904 C C . PHE B 1 192 ? 5.352 55.094 -12.547 1 23.61 192 PHE B C 1
ATOM 2906 O O . PHE B 1 192 ? 5.375 55.875 -11.578 1 23.61 192 PHE B O 1
ATOM 2913 N N . SER B 1 193 ? 5.273 55.5 -13.93 1 22.69 193 SER B N 1
ATOM 2914 C CA . SER B 1 193 ? 5.504 56.938 -13.852 1 22.69 193 SER B CA 1
ATOM 2915 C C . SER B 1 193 ? 4.391 57.625 -13.07 1 22.69 193 SER B C 1
ATOM 2917 O O . SER B 1 193 ? 4.512 58.812 -12.727 1 22.69 193 SER B O 1
ATOM 2919 N N . SER B 1 194 ? 3.113 57.062 -13.227 1 23.33 194 SER B N 1
ATOM 2920 C CA . SER B 1 194 ? 2.32 58.281 -13.219 1 23.33 194 SER B CA 1
ATOM 2921 C C . SER B 1 194 ? 2.383 59 -11.859 1 23.33 194 SER B C 1
ATOM 2923 O O . SER B 1 194 ? 2.125 58.375 -10.828 1 23.33 194 SER B O 1
ATOM 2925 N N . HIS B 1 195 ? 3.33 59.938 -11.742 1 24.64 195 HIS B N 1
ATOM 2926 C CA . HIS B 1 195 ? 3.479 60.969 -10.727 1 24.64 195 HIS B CA 1
ATOM 2927 C C . HIS B 1 195 ? 2.119 61.469 -10.266 1 24.64 195 HIS B C 1
ATOM 2929 O O . HIS B 1 195 ? 1.397 62.125 -11.039 1 24.64 195 HIS B O 1
ATOM 2935 N N . VAL B 1 196 ? 1.229 60.5 -9.711 1 23.95 196 VAL B N 1
ATOM 2936 C CA . VAL B 1 196 ? 0.083 61.188 -9.125 1 23.95 196 VAL B CA 1
ATOM 2937 C C . VAL B 1 196 ? 0.559 62.406 -8.32 1 23.95 196 VAL B C 1
ATOM 2939 O O . VAL B 1 196 ? 1.335 62.25 -7.371 1 23.95 196 VAL B O 1
ATOM 2942 N N . HIS B 1 197 ? 0.786 63.469 -9.07 1 23.77 197 HIS B N 1
ATOM 2943 C CA . HIS B 1 197 ? 0.971 64.812 -8.555 1 23.77 197 HIS B CA 1
ATOM 2944 C C . HIS B 1 197 ? 0.002 65.125 -7.414 1 23.77 197 HIS B C 1
ATOM 2946 O O . HIS B 1 197 ? -1.208 65.188 -7.629 1 23.77 197 HIS B O 1
ATOM 2952 N N . ILE B 1 198 ? 0.001 64.25 -6.371 1 21.92 198 ILE B N 1
ATOM 2953 C CA . ILE B 1 198 ? -0.761 64.812 -5.262 1 21.92 198 ILE B CA 1
ATOM 2954 C C . ILE B 1 198 ? -0.36 66.25 -5.043 1 21.92 198 ILE B C 1
ATOM 2956 O O . ILE B 1 198 ? 0.816 66.562 -4.828 1 21.92 198 ILE B O 1
ATOM 2960 N N . SER B 1 199 ? -1.004 67.125 -5.867 1 22.12 199 SER B N 1
ATOM 2961 C CA . SER B 1 199 ? -1 68.562 -5.625 1 22.12 199 SER B CA 1
ATOM 2962 C C . SER B 1 199 ? -1.057 68.875 -4.133 1 22.12 199 SER B C 1
ATOM 2964 O O . SER B 1 199 ? -1.992 68.438 -3.441 1 22.12 199 SER B O 1
ATOM 2966 N N . GLY B 1 200 ? 0.129 68.688 -3.465 1 19.44 200 GLY B N 1
ATOM 2967 C CA . GLY B 1 200 ? 0.315 69.312 -2.154 1 19.44 200 GLY B CA 1
ATOM 2968 C C . GLY B 1 200 ? -0.397 70.625 -2.004 1 19.44 200 GLY B C 1
ATOM 2969 O O . GLY B 1 200 ? -0.141 71.562 -2.762 1 19.44 200 GLY B O 1
ATOM 2970 N N . ALA B 1 201 ? -1.656 70.812 -1.574 1 21.84 201 ALA B N 1
ATOM 2971 C CA . ALA B 1 201 ? -2.293 72 -1.089 1 21.84 201 ALA B CA 1
ATOM 2972 C C . ALA B 1 201 ? -1.345 72.812 -0.193 1 21.84 201 ALA B C 1
ATOM 2974 O O . ALA B 1 201 ? -1.666 73.938 0.229 1 21.84 201 ALA B O 1
ATOM 2975 N N . TYR B 1 202 ? -0.189 72.312 0.48 1 18.77 202 TYR B N 1
ATOM 2976 C CA . TYR B 1 202 ? 0.089 73.312 1.463 1 18.77 202 TYR B CA 1
ATOM 2977 C C . TYR B 1 202 ? 0.045 74.688 0.822 1 18.77 202 TYR B C 1
ATOM 2979 O O . TYR B 1 202 ? 0.156 74.812 -0.399 1 18.77 202 TYR B O 1
ATOM 2987 N N . LEU B 1 203 ? 0.683 75.5 1.621 1 20.3 203 LEU B N 1
ATOM 2988 C CA . LEU B 1 203 ? 1.218 76.75 2.145 1 20.3 203 LEU B CA 1
ATOM 2989 C C . LEU B 1 203 ? 2.277 77.312 1.208 1 20.3 203 LEU B C 1
ATOM 2991 O O . LEU B 1 203 ? 3.078 76.562 0.639 1 20.3 203 LEU B O 1
#

InterPro domains:
  IPR001424 Superoxide dismutase, copper/zinc binding domain [PF00080] (27-156)
  IPR024134 Superoxide dismutase (Cu/Zn) / superoxide dismutase copper chaperone [PTHR10003] (10-181)
  IPR036423 Superoxide dismutase-like, copper/zinc binding domain superfamily [G3DSA:2.60.40.200] (8-158)
  IPR036423 Superoxide dismutase-like, copper/zinc binding domain superfamily [SSF49329] (11-177)

Radius of gyration: 28.83 Å; Cα contacts (8 Å, |Δi|>4): 864; chains: 2; bounding box: 53×151×76 Å

Nearest PDB structures (foldseek):
  6fp6-assembly6_L  TM=7.711E-01  e=5.309E-11  Homo sapiens
  6fp6-assembly1_B  TM=7.751E-01  e=7.516E-11  Homo sapiens
  6fp6-assembly10_T  TM=7.727E-01  e=1.506E-10  Homo sapiens
  6fon-assembly1_C  TM=7.757E-01  e=7.200E-10  Homo sapiens
  2q2l-assembly1_B  TM=7.815E-01  e=2.729E-09  Potentilla atrosanguinea

pLDDT: mean 70.81, std 27.24, range [18.52, 98.81]

Sequence (406 aa):
MFAKTQPNSSACVPMTIAVAEFKGPDVHGVVRFAQENSGLQECSIEAVIDGLAPGAHGWAVHEYGDLTRGALSTGPASNFPSSANSPTPEQQQQQQHETHEGNLGSLLVDCNGHVQSTSTNDRLSIADVIGRSVVLYGVASEADGKTHTRVAAAVIAHSARPSSLNPQLCNCDGSYCGRETLTDTSVLHFPFSSHVHISGAYLMFAKTQPNSSACVPMTIAVAEFKGPDVHGVVRFAQENSGLQECSIEAVIDGLAPGAHGWAVHEYGDLTRGALSTGPASNFPSSANSPTPEQQQQQQHETHEGNLGSLLVDCNGHVQSTSTNDRLSIADVIGRSVVLYGVASEADGKTHTRVAAAVIAHSARPSSLNPQLCNCDGSYCGRETLTDTSVLHFPFSSHVHISGAYL

Organism: Physcomitrium patens (NCBI:txid3218)